Protein AF-0000000065858984 (afdb_homodimer)

Structure (mmCIF, N/CA/C/O backbone):
data_AF-0000000065858984-model_v1
#
loop_
_entity.id
_entity.type
_entity.pdbx_description
1 polymer 'Deoxyribose-phosphate aldolase'
#
loop_
_atom_site.group_PDB
_atom_site.id
_atom_site.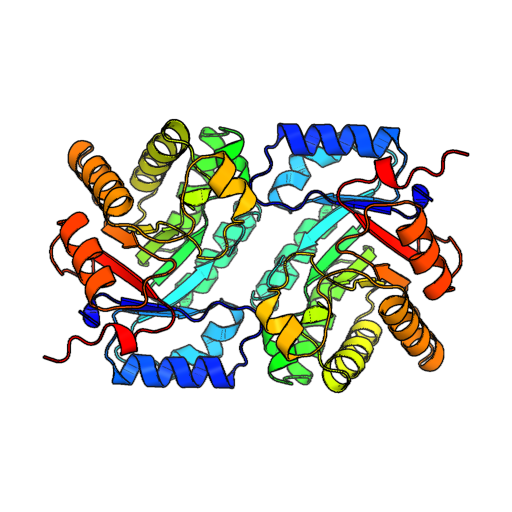type_symbol
_atom_site.label_atom_id
_atom_site.label_alt_id
_atom_site.label_comp_id
_atom_site.label_asym_id
_atom_site.label_entity_id
_atom_site.label_seq_id
_atom_site.pdbx_PDB_ins_code
_atom_site.Cartn_x
_atom_site.Cartn_y
_atom_site.Cartn_z
_atom_site.occupancy
_atom_site.B_iso_or_equiv
_atom_site.auth_seq_id
_atom_site.auth_comp_id
_atom_site.auth_asym_id
_atom_site.auth_atom_id
_atom_site.pdbx_PDB_model_num
ATOM 1 N N . MET A 1 1 ? -12.094 20.016 19.609 1 92.12 1 MET A N 1
ATOM 2 C CA . MET A 1 1 ? -10.883 19.375 19.078 1 92.12 1 MET A CA 1
ATOM 3 C C . MET A 1 1 ? -11.18 18.609 17.797 1 92.12 1 MET A C 1
ATOM 5 O O . MET A 1 1 ? -10.305 18.453 16.938 1 92.12 1 MET A O 1
ATOM 9 N N . LEU A 1 2 ? -12.5 18.328 17.547 1 96.56 2 LEU A N 1
ATOM 10 C CA . LEU A 1 2 ? -12.875 17.5 16.406 1 96.56 2 LEU A CA 1
ATOM 11 C C . LEU A 1 2 ? -12.68 18.266 15.102 1 96.56 2 LEU A C 1
ATOM 13 O O . LEU A 1 2 ? -12.484 17.656 14.047 1 96.56 2 LEU A O 1
ATOM 17 N N . HIS A 1 3 ? -12.688 19.547 15.203 1 97.38 3 HIS A N 1
ATOM 18 C CA . HIS A 1 3 ? -12.484 20.359 14.008 1 97.38 3 HIS A CA 1
ATOM 19 C C . HIS A 1 3 ? -11.047 20.266 13.516 1 97.38 3 HIS A C 1
ATOM 21 O O . HIS A 1 3 ? -10.719 20.734 12.422 1 97.38 3 HIS A O 1
ATOM 27 N N . LEU A 1 4 ? -10.141 19.625 14.273 1 98.44 4 LEU A N 1
ATOM 28 C CA . LEU A 1 4 ? -8.758 19.391 13.883 1 98.44 4 LEU A CA 1
ATOM 29 C C . LEU A 1 4 ? -8.562 17.969 13.406 1 98.44 4 LEU A C 1
ATOM 31 O O . LEU A 1 4 ? -7.465 17.594 12.969 1 98.44 4 LEU A O 1
ATOM 35 N N . VAL A 1 5 ? -9.578 17.172 13.406 1 98.62 5 VAL A N 1
ATOM 36 C CA . VAL A 1 5 ? -9.438 15.727 13.227 1 98.62 5 VAL A CA 1
ATOM 37 C C . VAL A 1 5 ? -9.695 15.359 11.766 1 98.62 5 VAL A C 1
ATOM 39 O O . VAL A 1 5 ? -10.695 15.781 11.18 1 98.62 5 VAL A O 1
ATOM 42 N N . ASP A 1 6 ? -8.781 14.703 11.203 1 98.88 6 ASP A N 1
ATOM 43 C CA . ASP A 1 6 ? -9.031 13.914 10.008 1 98.88 6 ASP A CA 1
ATOM 44 C C . ASP A 1 6 ? -9.461 12.492 10.375 1 98.88 6 ASP A C 1
ATOM 46 O O . ASP A 1 6 ? -8.641 11.688 10.82 1 98.88 6 ASP A O 1
ATOM 50 N N . TYR A 1 7 ? -10.727 12.227 10.234 1 98.88 7 TYR A N 1
ATOM 51 C CA . TYR A 1 7 ? -11.219 10.859 10.43 1 98.88 7 TYR A CA 1
ATOM 52 C C . TYR A 1 7 ? -10.773 9.961 9.281 1 98.88 7 TYR A C 1
ATOM 54 O O . TYR A 1 7 ? -11.18 10.156 8.133 1 98.88 7 TYR A O 1
ATOM 62 N N . ALA A 1 8 ? -9.93 8.984 9.617 1 98.94 8 ALA A N 1
ATOM 63 C CA . ALA A 1 8 ? -9.297 8.195 8.562 1 98.94 8 ALA A CA 1
ATOM 64 C C . ALA A 1 8 ? -9.695 6.727 8.672 1 98.94 8 ALA A C 1
ATOM 66 O O . ALA A 1 8 ? -9.453 6.082 9.695 1 98.94 8 ALA A O 1
ATOM 67 N N . LEU A 1 9 ? -10.312 6.184 7.719 1 98.75 9 LEU A N 1
ATOM 68 C CA . LEU A 1 9 ? -10.555 4.758 7.539 1 98.75 9 LEU A CA 1
ATOM 69 C C . LEU A 1 9 ? -9.805 4.23 6.32 1 98.75 9 LEU A C 1
ATOM 71 O O . LEU A 1 9 ? -10.289 4.332 5.191 1 98.75 9 LEU A O 1
ATOM 75 N N . LEU A 1 10 ? -8.633 3.549 6.59 1 98.81 10 LEU A N 1
ATOM 76 C CA . LEU A 1 10 ? -7.711 3.326 5.48 1 98.81 10 LEU A CA 1
ATOM 77 C C . LEU A 1 10 ? -7.363 1.847 5.352 1 98.81 10 LEU A C 1
ATOM 79 O O . LEU A 1 10 ? -6.559 1.466 4.496 1 98.81 10 LEU A O 1
ATOM 83 N N . LYS A 1 11 ? -7.945 0.967 6.246 1 98.62 11 LYS A N 1
ATOM 84 C CA . LYS A 1 11 ? -7.715 -0.464 6.074 1 98.62 11 LYS A CA 1
ATOM 85 C C . LYS A 1 11 ? -8.266 -0.95 4.734 1 98.62 11 LYS A C 1
ATOM 87 O O . LYS A 1 11 ? -9.359 -0.556 4.328 1 98.62 11 LYS A O 1
ATOM 92 N N . PRO A 1 12 ? -7.492 -1.814 4.043 1 98.19 12 PRO A N 1
ATOM 93 C CA . PRO A 1 12 ? -7.879 -2.195 2.684 1 98.19 12 PRO A CA 1
ATOM 94 C C . PRO A 1 12 ? -9.109 -3.1 2.652 1 98.19 12 PRO A C 1
ATOM 96 O O . PRO A 1 12 ? -9.742 -3.254 1.604 1 98.19 12 PRO A O 1
ATOM 99 N N . TYR A 1 13 ? -9.461 -3.705 3.793 1 98.75 13 TYR A N 1
ATOM 100 C CA . TYR A 1 13 ? -10.516 -4.707 3.793 1 98.75 13 TYR A CA 1
ATOM 101 C C . TYR A 1 13 ? -11.844 -4.102 4.246 1 98.75 13 TYR A C 1
ATOM 103 O O . TYR A 1 13 ? -12.82 -4.824 4.465 1 98.75 13 TYR A O 1
ATOM 111 N N . LEU A 1 14 ? -11.906 -2.809 4.445 1 98.81 14 LEU A N 1
ATOM 112 C CA . LEU A 1 14 ? -13.164 -2.172 4.809 1 98.81 14 LEU A CA 1
ATOM 113 C C . LEU A 1 14 ? -14.172 -2.279 3.668 1 98.81 14 LEU A C 1
ATOM 115 O O . LEU A 1 14 ? -13.812 -2.135 2.498 1 98.81 14 LEU A O 1
ATOM 119 N N . THR A 1 15 ? -15.414 -2.492 4.016 1 98.81 15 THR A N 1
ATOM 120 C CA . THR A 1 15 ? -16.469 -2.541 3.012 1 98.81 15 THR A CA 1
ATOM 121 C C . THR A 1 15 ? -16.938 -1.133 2.643 1 98.81 15 THR A C 1
ATOM 123 O O . THR A 1 15 ? -16.719 -0.185 3.4 1 98.81 15 THR A O 1
ATOM 126 N N . LEU A 1 16 ? -17.578 -1.077 1.468 1 98.69 16 LEU A N 1
ATOM 127 C CA . LEU A 1 16 ? -18.172 0.184 1.037 1 98.69 16 LEU A CA 1
ATOM 128 C C . LEU A 1 16 ? -19.172 0.696 2.07 1 98.69 16 LEU A C 1
ATOM 130 O O . LEU A 1 16 ? -19.234 1.898 2.334 1 98.69 16 LEU A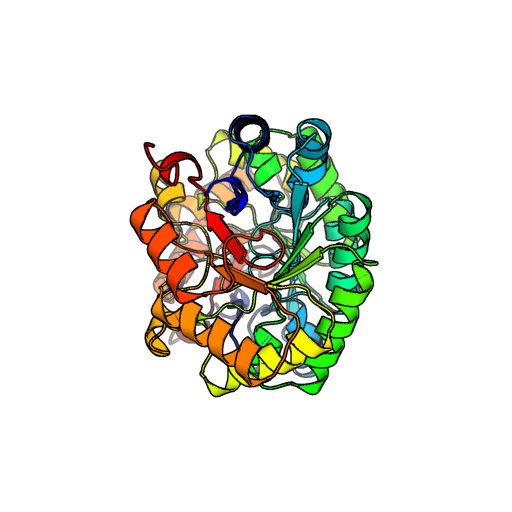 O 1
ATOM 134 N N . GLU A 1 17 ? -19.891 -0.188 2.666 1 98.69 17 GLU A N 1
ATOM 135 C CA . GLU A 1 17 ? -20.859 0.197 3.676 1 98.69 17 GLU A CA 1
ATOM 136 C C . GLU A 1 17 ? -20.188 0.759 4.922 1 98.69 17 GLU A C 1
ATOM 138 O O . GLU A 1 17 ? -20.641 1.754 5.488 1 98.69 17 GLU A O 1
ATOM 143 N N . GLU A 1 18 ? -19.141 0.11 5.426 1 98.81 18 GLU A N 1
ATOM 144 C CA . GLU A 1 18 ? -18.406 0.607 6.578 1 98.81 18 GLU A CA 1
ATOM 145 C C . GLU A 1 18 ? -17.844 2.002 6.316 1 98.81 18 GLU A C 1
ATOM 147 O O . GLU A 1 18 ? -17.922 2.883 7.176 1 98.81 18 GLU A O 1
ATOM 152 N N . VAL A 1 19 ? -17.297 2.184 5.109 1 98.88 19 VAL A N 1
ATOM 153 C CA . VAL A 1 19 ? -16.703 3.471 4.754 1 98.88 19 VAL A CA 1
ATOM 154 C C . VAL A 1 19 ? -17.812 4.52 4.617 1 98.88 19 VAL A C 1
ATOM 156 O O . VAL A 1 19 ? -17.625 5.672 5.016 1 98.88 19 VAL A O 1
ATOM 159 N N . ALA A 1 20 ? -18.953 4.148 4.047 1 98.81 20 ALA A N 1
ATOM 160 C CA . ALA A 1 20 ? -20.078 5.066 3.947 1 98.81 20 ALA A CA 1
ATOM 161 C C . ALA A 1 20 ? -20.578 5.48 5.328 1 98.81 20 ALA A C 1
ATOM 163 O O . ALA A 1 20 ? -20.891 6.652 5.562 1 98.81 20 ALA A O 1
ATOM 164 N N . ARG A 1 21 ? -20.719 4.531 6.207 1 98.69 21 ARG A N 1
ATOM 165 C CA . ARG A 1 21 ? -21.109 4.84 7.582 1 98.69 21 ARG A CA 1
ATOM 166 C C . ARG A 1 21 ? -20.125 5.801 8.227 1 98.69 21 ARG A C 1
ATOM 168 O O . ARG A 1 21 ? -20.516 6.699 8.977 1 98.69 21 ARG A O 1
ATOM 175 N N . GLY A 1 22 ? -18.844 5.602 7.953 1 98.81 22 GLY A N 1
ATOM 176 C CA . GLY A 1 22 ? -17.828 6.523 8.43 1 98.81 22 GLY A CA 1
ATOM 177 C C . GLY A 1 22 ? -18.031 7.941 7.938 1 98.81 22 GLY A C 1
ATOM 178 O O . GLY A 1 22 ? -17.844 8.898 8.688 1 98.81 22 GLY A O 1
ATOM 179 N N . ALA A 1 23 ? -18.406 8.062 6.699 1 98.88 23 ALA A N 1
ATOM 180 C CA . ALA A 1 23 ? -18.656 9.383 6.129 1 98.88 23 ALA A CA 1
ATOM 181 C C . ALA A 1 23 ? -19.797 10.094 6.844 1 98.88 23 ALA A C 1
ATOM 183 O O . ALA A 1 23 ? -19.688 11.281 7.176 1 98.88 23 ALA A O 1
ATOM 184 N N . ARG A 1 24 ? -20.875 9.383 7.055 1 98.69 24 ARG A N 1
ATOM 185 C CA . ARG A 1 24 ? -22.016 9.961 7.762 1 98.69 24 ARG A CA 1
ATOM 186 C C . ARG A 1 24 ? -21.625 10.383 9.172 1 98.69 24 ARG A C 1
ATOM 188 O O . ARG A 1 24 ? -22.016 11.453 9.641 1 98.69 24 ARG A O 1
ATOM 195 N N . ARG A 1 25 ? -20.859 9.562 9.82 1 98.56 25 ARG A N 1
ATOM 196 C CA . ARG A 1 25 ? -20.391 9.875 11.164 1 98.56 25 ARG A CA 1
ATOM 197 C C . ARG A 1 25 ? -19.484 11.102 11.148 1 98.56 25 ARG A C 1
ATOM 199 O O . ARG A 1 25 ? -19.562 11.938 12.055 1 98.56 25 ARG A O 1
ATOM 206 N N . ALA A 1 26 ? -18.594 11.125 10.148 1 98.75 26 ALA A N 1
ATOM 207 C CA . ALA A 1 26 ? -17.734 12.289 9.992 1 98.75 26 ALA A CA 1
ATOM 208 C C . ALA A 1 26 ? -18.547 13.578 9.93 1 98.75 26 ALA A C 1
ATOM 210 O O . ALA A 1 26 ? -18.203 14.562 10.586 1 98.75 26 ALA A O 1
ATOM 211 N N . GLU A 1 27 ? -19.594 13.586 9.156 1 98.62 27 GLU A N 1
ATOM 212 C CA . GLU A 1 27 ? -20.484 14.742 9.016 1 98.62 27 GLU A CA 1
ATOM 213 C C . GLU A 1 27 ? -21.141 15.086 10.352 1 98.62 27 GLU A C 1
ATOM 215 O O . GLU A 1 27 ? -21.234 16.25 10.719 1 98.62 27 GLU A O 1
ATOM 220 N N . GLU A 1 28 ? -21.594 14.055 11 1 98.12 28 GLU A N 1
ATOM 221 C CA . GLU A 1 28 ? -22.25 14.25 12.289 1 98.12 28 GLU A CA 1
ATOM 222 C C . GLU A 1 28 ? -21.297 14.898 13.297 1 98.12 28 GLU A C 1
ATOM 224 O O . GLU A 1 28 ? -21.703 15.773 14.055 1 98.12 28 GLU A O 1
ATOM 229 N N . LEU A 1 29 ? -20.062 14.484 13.328 1 97.94 29 LEU A N 1
ATOM 230 C CA . LEU A 1 29 ? -19.094 14.914 14.312 1 97.94 29 LEU A CA 1
ATOM 231 C C . LEU A 1 29 ? -18.484 16.266 13.93 1 97.94 29 LEU A C 1
ATOM 233 O O . LEU A 1 29 ? -17.938 16.969 14.781 1 97.94 29 LEU A O 1
ATOM 237 N N . GLY A 1 30 ? -18.531 16.531 12.648 1 97.88 30 GLY A N 1
ATOM 238 C CA . GLY A 1 30 ? -17.953 17.781 12.18 1 97.88 30 GLY A CA 1
ATOM 239 C C . GLY A 1 30 ? -16.422 17.766 12.203 1 97.88 30 GLY A C 1
ATOM 240 O O . GLY A 1 30 ? -15.805 18.703 12.703 1 97.88 30 GLY A O 1
ATOM 241 N N . VAL A 1 31 ? -15.852 16.703 11.75 1 98.69 31 VAL A N 1
ATOM 242 C CA . VAL A 1 31 ? -14.398 16.594 11.68 1 98.69 31 VAL A CA 1
ATOM 243 C C . VAL A 1 31 ? -13.875 17.484 10.547 1 98.69 31 VAL A C 1
ATOM 245 O O . VAL A 1 31 ? -14.648 18.016 9.758 1 98.69 31 VAL A O 1
ATOM 248 N N . ALA A 1 32 ? -12.539 17.688 10.547 1 98.69 32 ALA A N 1
ATOM 249 C CA . ALA A 1 32 ? -11.93 18.562 9.539 1 98.69 32 ALA A CA 1
ATOM 250 C C . ALA A 1 32 ? -12.008 17.922 8.148 1 98.69 32 ALA A C 1
ATOM 252 O O . ALA A 1 32 ? -12.312 18.594 7.168 1 98.69 32 ALA A O 1
ATOM 253 N N . ALA A 1 33 ? -11.688 16.641 8.102 1 98.94 33 ALA A N 1
ATOM 254 C CA . ALA A 1 33 ? -11.727 15.906 6.84 1 98.94 33 ALA A CA 1
ATOM 255 C C . ALA A 1 33 ? -11.992 14.422 7.082 1 98.94 33 ALA A C 1
ATOM 257 O O . ALA A 1 33 ? -11.766 13.914 8.18 1 98.94 33 ALA A O 1
ATOM 258 N N . TYR A 1 34 ? -12.594 13.82 6.133 1 98.94 34 TYR A N 1
ATOM 259 C CA . TYR A 1 34 ? -12.758 12.375 6.066 1 98.94 34 TYR A CA 1
ATOM 260 C C . TYR A 1 34 ? -11.836 11.758 5.023 1 98.94 34 TYR A C 1
ATOM 262 O O . TYR A 1 34 ? -11.883 12.125 3.846 1 98.94 34 TYR A O 1
ATOM 270 N N . CYS A 1 35 ? -10.93 10.844 5.5 1 98.94 35 CYS A N 1
ATOM 271 C CA . CYS A 1 35 ? -9.82 10.375 4.676 1 98.94 35 CYS A CA 1
ATOM 272 C C . CYS A 1 35 ? -10 8.906 4.309 1 98.94 35 CYS A C 1
ATOM 274 O O . CYS A 1 35 ? -10.148 8.055 5.191 1 98.94 35 CYS A O 1
ATOM 276 N N . VAL A 1 36 ? -9.945 8.602 3.02 1 98.94 36 VAL A N 1
ATOM 277 C CA . VAL A 1 36 ? -10.172 7.238 2.553 1 98.94 36 VAL A CA 1
ATOM 278 C C . VAL A 1 36 ? -9.188 6.906 1.434 1 98.94 36 VAL A C 1
ATOM 280 O O . VAL A 1 36 ? -8.508 7.793 0.91 1 98.94 36 VAL A O 1
ATOM 283 N N . ASN A 1 37 ? -9.07 5.582 1.106 1 98.94 37 ASN A N 1
ATOM 284 C CA . ASN A 1 37 ? -8.406 5.152 -0.12 1 98.94 37 ASN A CA 1
ATOM 285 C C . ASN A 1 37 ? -9.164 5.609 -1.359 1 98.94 37 ASN A C 1
ATOM 287 O O . ASN A 1 37 ? -10.383 5.789 -1.312 1 98.94 37 ASN A O 1
ATOM 291 N N . PRO A 1 38 ? -8.422 5.754 -2.494 1 98.81 38 PRO A N 1
ATOM 292 C CA . PRO A 1 38 ? -9.055 6.297 -3.697 1 98.81 38 PRO A CA 1
ATOM 293 C C . PRO A 1 38 ? -10.234 5.453 -4.176 1 98.81 38 PRO A C 1
ATOM 295 O O . PRO A 1 38 ? -11.211 5.992 -4.707 1 98.81 38 PRO A O 1
ATOM 298 N N . LEU A 1 39 ? -10.219 4.188 -4.008 1 98.31 39 LEU A N 1
ATOM 299 C CA . LEU A 1 39 ? -11.281 3.275 -4.418 1 98.31 39 LEU A CA 1
ATOM 300 C C . LEU A 1 39 ? -12.633 3.725 -3.857 1 98.31 39 LEU A C 1
ATOM 302 O O . LEU A 1 39 ? -13.664 3.57 -4.516 1 98.31 39 LEU A O 1
ATOM 306 N N . TYR A 1 40 ? -12.633 4.297 -2.68 1 98.62 40 TYR A N 1
ATOM 307 C CA . TYR A 1 40 ? -13.859 4.551 -1.936 1 98.62 40 TYR A CA 1
ATOM 308 C C . TYR A 1 40 ? -14.398 5.945 -2.234 1 98.62 40 TYR A C 1
ATOM 310 O O . TYR A 1 40 ? -15.555 6.25 -1.931 1 98.62 40 TYR A O 1
ATOM 318 N N . ALA A 1 41 ? -13.602 6.781 -2.846 1 98.5 41 ALA A N 1
ATOM 319 C CA . ALA A 1 41 ? -13.898 8.203 -2.99 1 98.5 41 ALA A CA 1
ATOM 320 C C . ALA A 1 41 ? -15.234 8.422 -3.686 1 98.5 41 ALA A C 1
ATOM 322 O O . ALA A 1 41 ? -16.062 9.195 -3.215 1 98.5 41 ALA A O 1
ATOM 323 N N . PRO A 1 42 ? -15.539 7.676 -4.805 1 96.38 42 PRO A N 1
ATOM 324 C CA . PRO A 1 42 ? -16.812 7.902 -5.48 1 96.38 42 PRO A CA 1
ATOM 325 C C . PRO A 1 42 ? -18.016 7.547 -4.605 1 96.38 42 PRO A C 1
ATOM 327 O O . PRO A 1 42 ? -19.109 8.07 -4.812 1 96.38 42 PRO A O 1
ATOM 330 N N . TYR A 1 43 ? -17.828 6.719 -3.607 1 96.06 43 TYR A N 1
ATOM 331 C CA . TYR A 1 43 ? -18.922 6.223 -2.795 1 96.06 43 TYR A CA 1
ATOM 332 C C . TYR A 1 43 ? -19.188 7.141 -1.608 1 96.06 43 TYR A C 1
ATOM 334 O O . TYR A 1 43 ? -20.25 7.078 -0.989 1 96.06 43 TYR A O 1
ATOM 342 N N . VAL A 1 44 ? -18.203 7.961 -1.289 1 98 44 VAL A N 1
ATOM 343 C CA . VAL A 1 44 ? -18.391 8.742 -0.072 1 98 44 VAL A CA 1
ATOM 344 C C . VAL A 1 44 ? -18.516 10.227 -0.425 1 98 44 VAL A C 1
ATOM 346 O O . VAL A 1 44 ? -18.953 11.031 0.403 1 98 44 VAL A O 1
ATOM 349 N N . ARG A 1 45 ? -18.156 10.609 -1.636 1 97.38 45 ARG A N 1
ATOM 350 C CA . ARG A 1 45 ? -18.125 12.016 -2.025 1 97.38 45 ARG A CA 1
ATOM 351 C C . ARG A 1 45 ? -19.484 12.672 -1.811 1 97.38 45 ARG A C 1
ATOM 353 O O . ARG A 1 45 ? -19.562 13.766 -1.24 1 97.38 45 ARG A O 1
ATOM 360 N N . GLU A 1 46 ? -20.547 12.039 -2.168 1 96.5 46 GLU A N 1
ATOM 361 C CA . GLU A 1 46 ? -21.875 12.641 -2.107 1 96.5 46 GLU A CA 1
ATOM 362 C C . GLU A 1 46 ? -22.422 12.641 -0.678 1 96.5 46 GLU A C 1
ATOM 364 O O . GLU A 1 46 ? -23.406 13.312 -0.385 1 96.5 46 GLU A O 1
ATOM 369 N N . LEU A 1 47 ? -21.812 11.875 0.18 1 98.44 47 LEU A N 1
ATOM 370 C CA . LEU A 1 47 ? -22.25 11.789 1.565 1 98.44 47 LEU A CA 1
ATOM 371 C C . LEU A 1 47 ? -21.656 12.914 2.402 1 98.44 47 LEU A C 1
ATOM 373 O O . LEU A 1 47 ? -22.047 13.117 3.553 1 98.44 47 LEU A O 1
ATOM 377 N N . LEU A 1 48 ? -20.688 13.57 1.792 1 98.62 48 LEU A N 1
ATOM 378 C CA . LEU A 1 48 ? -19.984 14.656 2.486 1 98.62 48 LEU A CA 1
ATOM 379 C C . LEU A 1 48 ? -20.453 16.016 1.965 1 98.62 48 LEU A C 1
ATOM 381 O O . LEU A 1 48 ? -20.5 16.234 0.752 1 98.62 48 LEU A O 1
ATOM 385 N N . SER A 1 49 ? -20.844 16.875 2.812 1 97.5 49 SER A N 1
ATOM 386 C CA . SER A 1 49 ? -21.281 18.219 2.457 1 97.5 49 SER A CA 1
ATOM 387 C C . SER A 1 49 ? -20.422 19.281 3.129 1 97.5 49 SER A C 1
ATOM 389 O O . SER A 1 49 ? -19.938 20.203 2.469 1 97.5 49 SER A O 1
ATOM 391 N N . ARG A 1 50 ? -20.203 19.203 4.438 1 97.44 50 ARG A N 1
ATOM 392 C CA . ARG A 1 50 ? -19.422 20.172 5.215 1 97.44 50 ARG A CA 1
ATOM 393 C C . ARG A 1 50 ? -18.016 19.656 5.449 1 97.44 50 ARG A C 1
ATOM 395 O O . ARG A 1 50 ? -17.047 20.422 5.375 1 97.44 50 ARG A O 1
ATOM 402 N N . VAL A 1 51 ? -17.938 18.391 5.707 1 98.69 51 VAL A N 1
ATOM 403 C CA . VAL A 1 51 ? -16.656 17.75 5.949 1 98.69 51 VAL A CA 1
ATOM 404 C C . VAL A 1 51 ? -15.898 17.578 4.633 1 98.69 51 VAL A C 1
ATOM 406 O O . VAL A 1 51 ? -16.484 17.141 3.633 1 98.69 51 VAL A O 1
ATOM 409 N N . LYS A 1 52 ? -14.633 17.953 4.57 1 98.81 52 LYS A N 1
ATOM 410 C CA . LYS A 1 52 ? -13.797 17.812 3.381 1 98.81 52 LYS A CA 1
ATOM 411 C C . LYS A 1 52 ? -13.477 16.344 3.107 1 98.81 52 LYS A C 1
ATOM 413 O O . LYS A 1 52 ? -13.266 15.57 4.039 1 98.81 52 LYS A O 1
ATOM 418 N N . LEU A 1 53 ? -13.438 16 1.82 1 98.94 53 LEU A N 1
ATOM 419 C CA . LEU A 1 53 ? -12.945 14.695 1.416 1 98.94 53 LEU A CA 1
ATOM 420 C C . LEU A 1 53 ? -11.43 14.711 1.251 1 98.94 53 LEU A C 1
ATOM 422 O O . LEU A 1 53 ? -10.891 15.539 0.516 1 98.94 53 LEU A O 1
ATOM 426 N N . CYS A 1 54 ? -10.773 13.875 1.987 1 98.94 54 CYS A N 1
ATOM 427 C CA . CYS A 1 54 ? -9.344 13.617 1.843 1 98.94 54 CYS A CA 1
ATOM 428 C C . CYS A 1 54 ? -9.102 12.227 1.272 1 98.94 54 CYS A C 1
ATOM 430 O O . CYS A 1 54 ? -9.719 11.25 1.702 1 98.94 54 CYS A O 1
ATOM 432 N N . VAL A 1 55 ? -8.258 12.133 0.274 1 98.94 55 VAL A N 1
ATOM 433 C CA . VAL A 1 55 ? -7.922 10.852 -0.344 1 98.94 55 VAL A CA 1
ATOM 434 C C . VAL A 1 55 ? -6.414 10.633 -0.286 1 98.94 55 VAL A C 1
ATOM 436 O O . VAL A 1 55 ? -5.633 11.547 -0.539 1 98.94 55 VAL A O 1
ATOM 439 N N . VAL A 1 56 ? -6.047 9.383 0.056 1 99 56 VAL A N 1
ATOM 440 C CA . VAL A 1 56 ? -4.621 9.07 0.094 1 99 56 VAL A CA 1
ATOM 441 C C . VAL A 1 56 ? -4.137 8.688 -1.304 1 99 56 VAL A C 1
ATOM 443 O O . VAL A 1 56 ? -4.91 8.172 -2.115 1 99 56 VAL A O 1
ATOM 446 N N . ALA A 1 57 ? -2.859 8.93 -1.571 1 98.88 57 ALA A N 1
ATOM 447 C CA . ALA A 1 57 ? -2.242 8.57 -2.846 1 98.88 57 ALA A CA 1
ATOM 448 C C . ALA A 1 57 ? -0.958 7.777 -2.629 1 98.88 57 ALA A C 1
ATOM 450 O O . ALA A 1 57 ? -0.128 8.141 -1.793 1 98.88 57 ALA A O 1
ATOM 451 N N . ASP A 1 58 ? -0.813 6.648 -3.479 1 98.81 58 ASP A N 1
ATOM 452 C CA . ASP A 1 58 ? 0.341 5.758 -3.416 1 98.81 58 ASP A CA 1
ATOM 453 C C . ASP A 1 58 ? 0.603 5.301 -1.982 1 98.81 58 ASP A C 1
ATOM 455 O O . ASP A 1 58 ? 1.731 5.387 -1.494 1 98.81 58 ASP A O 1
ATOM 459 N N . PHE A 1 59 ? -0.496 4.93 -1.263 1 98.94 59 PHE A N 1
ATOM 460 C CA . PHE A 1 59 ? -0.578 4.574 0.149 1 98.94 59 PHE A CA 1
ATOM 461 C C . PHE A 1 59 ? -0.632 3.062 0.327 1 98.94 59 PHE A C 1
ATOM 463 O O . PHE A 1 59 ? -1.351 2.371 -0.399 1 98.94 59 PHE A O 1
ATOM 470 N N . PRO A 1 60 ? 0.166 2.383 1.188 1 98.81 60 PRO A N 1
ATOM 471 C CA . PRO A 1 60 ? 0.974 3.092 2.186 1 98.81 60 PRO A CA 1
ATOM 472 C C . PRO A 1 60 ? 2.457 3.131 1.823 1 98.81 60 PRO A C 1
ATOM 474 O O . PRO A 1 60 ? 3.275 3.615 2.609 1 98.81 60 PRO A O 1
ATOM 477 N N . PHE A 1 61 ? 2.816 2.662 0.596 1 98.81 61 PHE A N 1
ATOM 478 C CA . PHE A 1 61 ? 4.23 2.357 0.41 1 98.81 61 PHE A CA 1
ATOM 479 C C . PHE A 1 61 ? 4.949 3.516 -0.269 1 98.81 61 PHE A C 1
ATOM 481 O O . PHE A 1 61 ? 6.164 3.66 -0.137 1 98.81 61 PHE A O 1
ATOM 488 N N . GLY A 1 62 ? 4.195 4.398 -1.047 1 98.81 62 GLY A N 1
ATOM 489 C CA . GLY A 1 62 ? 4.875 5.422 -1.831 1 98.81 62 GLY A CA 1
ATOM 490 C C . GLY A 1 62 ? 5.871 4.848 -2.822 1 98.81 62 GLY A C 1
ATOM 491 O O . GLY A 1 62 ? 6.977 5.375 -2.975 1 98.81 62 GLY A O 1
ATOM 492 N N . ALA A 1 63 ? 5.492 3.775 -3.48 1 98.75 63 ALA A N 1
ATOM 493 C CA . ALA A 1 63 ? 6.48 3 -4.223 1 98.75 63 ALA A CA 1
ATOM 494 C C . ALA A 1 63 ? 6.141 2.953 -5.707 1 98.75 63 ALA A C 1
ATOM 496 O O . ALA A 1 63 ? 6.586 2.055 -6.426 1 98.75 63 ALA A O 1
ATOM 497 N N . MET A 1 64 ? 5.305 3.877 -6.262 1 98.62 64 MET A N 1
ATOM 498 C CA . MET A 1 64 ? 5.02 3.998 -7.688 1 98.62 64 MET A CA 1
ATOM 499 C C . MET A 1 64 ? 6.016 4.938 -8.359 1 98.62 64 MET A C 1
ATOM 501 O O . MET A 1 64 ? 6.637 5.77 -7.699 1 98.62 64 MET A O 1
ATOM 505 N N . PRO A 1 65 ? 6.184 4.781 -9.648 1 98.25 65 PRO A N 1
ATOM 506 C CA . PRO A 1 65 ? 6.98 5.77 -10.375 1 98.25 65 PRO A CA 1
ATOM 507 C C . PRO A 1 65 ? 6.367 7.168 -10.336 1 98.25 65 PRO A C 1
ATOM 509 O O . PRO A 1 65 ? 5.141 7.305 -10.297 1 98.25 65 PRO A O 1
ATOM 512 N N . THR A 1 66 ? 7.211 8.18 -10.438 1 98.69 66 THR A N 1
ATOM 513 C CA . THR A 1 66 ? 6.812 9.57 -10.281 1 98.69 66 THR A CA 1
ATOM 514 C C . THR A 1 66 ? 5.672 9.914 -11.234 1 98.69 66 THR A C 1
ATOM 516 O O . THR A 1 66 ? 4.684 10.539 -10.836 1 98.69 66 THR A O 1
ATOM 519 N N . ALA A 1 67 ? 5.746 9.484 -12.453 1 98.44 67 ALA A N 1
ATOM 520 C CA . ALA A 1 67 ? 4.73 9.836 -13.445 1 98.44 67 ALA A CA 1
ATOM 521 C C . ALA A 1 67 ? 3.377 9.242 -13.07 1 98.44 67 ALA A C 1
ATOM 523 O O . ALA A 1 67 ? 2.344 9.898 -13.219 1 98.44 67 ALA A O 1
ATOM 524 N N . ALA A 1 68 ? 3.363 8.008 -12.625 1 98.44 68 ALA A N 1
ATOM 525 C CA . ALA A 1 68 ? 2.125 7.34 -12.227 1 98.44 68 ALA A CA 1
ATOM 526 C C . ALA A 1 68 ? 1.516 8 -10.992 1 98.44 68 ALA A C 1
ATOM 528 O O . ALA A 1 68 ? 0.296 8.164 -10.914 1 98.44 68 ALA A O 1
ATOM 529 N N . ARG A 1 69 ? 2.361 8.375 -10.023 1 98.5 69 ARG A N 1
ATOM 530 C CA . ARG A 1 69 ? 1.884 9.047 -8.82 1 98.5 69 ARG A CA 1
ATOM 531 C C . ARG A 1 69 ? 1.269 10.406 -9.156 1 98.5 69 ARG A C 1
ATOM 533 O O . ARG A 1 69 ? 0.202 10.75 -8.648 1 98.5 69 ARG A O 1
ATOM 540 N N . ALA A 1 70 ? 1.987 11.141 -10 1 98.88 70 ALA A N 1
ATOM 541 C CA . ALA A 1 70 ? 1.479 12.453 -10.391 1 98.88 70 ALA A CA 1
ATOM 542 C C . ALA A 1 70 ? 0.141 12.328 -11.117 1 98.88 70 ALA A C 1
ATOM 544 O O . ALA A 1 70 ? -0.779 13.109 -10.867 1 98.88 70 ALA A O 1
ATOM 545 N N . ALA A 1 71 ? 0.011 11.359 -11.969 1 98.75 71 ALA A N 1
ATOM 546 C CA . ALA A 1 71 ? -1.24 11.141 -12.688 1 98.75 71 ALA A CA 1
ATOM 547 C C . ALA A 1 71 ? -2.371 10.781 -11.727 1 98.75 71 ALA A C 1
ATOM 549 O O . ALA A 1 71 ? -3.494 11.273 -11.875 1 98.75 71 ALA A O 1
ATOM 550 N N . LEU A 1 72 ? -2.117 9.938 -10.812 1 98.81 72 LEU A N 1
ATOM 551 C CA . LEU A 1 72 ? -3.113 9.562 -9.812 1 98.81 72 LEU A CA 1
ATOM 552 C C . LEU A 1 72 ? -3.553 10.781 -9 1 98.81 72 LEU A C 1
ATOM 554 O O . LEU A 1 72 ? -4.75 10.992 -8.797 1 98.81 72 LEU A O 1
ATOM 558 N N . VAL A 1 73 ? -2.57 11.578 -8.562 1 98.88 73 VAL A N 1
ATOM 559 C CA . VAL A 1 73 ? -2.85 12.758 -7.758 1 98.88 73 VAL A CA 1
ATOM 560 C C . VAL A 1 73 ? -3.695 13.75 -8.562 1 98.88 73 VAL A C 1
ATOM 562 O O . VAL A 1 73 ? -4.645 14.328 -8.031 1 98.88 73 VAL A O 1
ATOM 565 N N . ALA A 1 74 ? -3.373 13.953 -9.812 1 98.88 74 ALA A N 1
ATOM 566 C CA . ALA A 1 74 ? -4.156 14.844 -10.664 1 98.88 74 ALA A CA 1
ATOM 567 C C . ALA A 1 74 ? -5.609 14.391 -10.75 1 98.88 74 ALA A C 1
ATOM 569 O O . ALA A 1 74 ? -6.527 15.211 -10.695 1 98.88 74 ALA A O 1
ATOM 570 N N . ARG A 1 75 ? -5.801 13.094 -10.906 1 98.62 75 ARG A N 1
ATOM 571 C CA . ARG A 1 75 ? -7.152 12.547 -10.969 1 98.62 75 ARG A CA 1
ATOM 572 C C . ARG A 1 75 ? -7.895 12.75 -9.656 1 98.62 75 ARG A C 1
ATOM 574 O O . ARG A 1 75 ? -9.062 13.141 -9.648 1 98.62 75 ARG A O 1
ATOM 581 N N . ILE A 1 76 ? -7.246 12.461 -8.531 1 98.75 76 ILE A N 1
ATOM 582 C CA . ILE A 1 76 ? -7.848 12.625 -7.215 1 98.75 76 ILE A CA 1
ATOM 583 C C . ILE A 1 76 ? -8.242 14.086 -7.008 1 98.75 76 ILE A C 1
ATOM 585 O O . ILE A 1 76 ? -9.305 14.383 -6.453 1 98.75 76 ILE A O 1
ATOM 589 N N . ALA A 1 77 ? -7.41 15.008 -7.523 1 98.69 77 ALA A N 1
ATOM 590 C CA . ALA A 1 77 ? -7.605 16.438 -7.324 1 98.69 77 ALA A CA 1
ATOM 591 C C . ALA A 1 77 ? -8.891 16.922 -8.008 1 98.69 77 ALA A C 1
ATOM 593 O O . ALA A 1 77 ? -9.375 18.016 -7.73 1 98.69 77 ALA A O 1
ATOM 594 N N . GLU A 1 78 ? -9.422 16.141 -8.844 1 98.12 78 GLU A N 1
ATOM 595 C CA . GLU A 1 78 ? -10.648 16.516 -9.539 1 98.12 78 GLU A CA 1
ATOM 596 C C . GLU A 1 78 ? -11.852 16.438 -8.609 1 98.12 78 GLU A C 1
ATOM 598 O O . GLU A 1 78 ? -12.891 17.047 -8.867 1 98.12 78 GLU A O 1
ATOM 603 N N . TYR A 1 79 ? -11.727 15.672 -7.48 1 97.38 79 TYR A N 1
ATOM 604 C CA . TYR A 1 79 ? -12.953 15.461 -6.715 1 97.38 79 TYR A CA 1
ATOM 605 C C . TYR A 1 79 ? -12.688 15.586 -5.219 1 97.38 79 TYR A C 1
ATOM 607 O O . TYR A 1 79 ? -13.625 15.68 -4.422 1 97.38 79 TYR A O 1
ATOM 615 N N . ALA A 1 80 ? -11.484 15.539 -4.758 1 98.56 80 ALA A N 1
ATOM 616 C CA . ALA A 1 80 ? -11.148 15.625 -3.338 1 98.56 80 ALA A CA 1
ATOM 617 C C . ALA A 1 80 ? -10.602 17 -2.99 1 98.56 80 ALA A C 1
ATOM 619 O O . ALA A 1 80 ? -9.867 17.609 -3.777 1 98.56 80 ALA A O 1
ATOM 620 N N . GLU A 1 81 ? -10.883 17.484 -1.83 1 98.62 81 GLU A N 1
ATOM 621 C CA . GLU A 1 81 ? -10.375 18.781 -1.37 1 98.62 81 GLU A CA 1
ATOM 622 C C . GLU A 1 81 ? -8.953 18.641 -0.831 1 98.62 81 GLU A C 1
ATOM 624 O O . GLU A 1 81 ? -8.164 19.594 -0.889 1 98.62 81 GLU A O 1
ATOM 629 N N . GLU A 1 82 ? -8.641 17.5 -0.284 1 98.94 82 GLU A N 1
ATOM 630 C CA . GLU A 1 82 ? -7.328 17.266 0.305 1 98.94 82 GLU A CA 1
ATOM 631 C C . GLU A 1 82 ? -6.762 15.914 -0.14 1 98.94 82 GLU A C 1
ATOM 633 O O . GLU A 1 82 ? -7.512 14.961 -0.365 1 98.94 82 GLU A O 1
ATOM 638 N N . ILE A 1 83 ? -5.453 15.891 -0.28 1 99 83 ILE A N 1
ATOM 639 C CA . ILE A 1 83 ? -4.746 14.68 -0.684 1 99 83 ILE A CA 1
ATOM 640 C C . ILE A 1 83 ? -3.594 14.406 0.282 1 99 83 ILE A C 1
ATOM 642 O O . ILE A 1 83 ? -2.771 15.289 0.542 1 99 83 ILE A O 1
ATOM 646 N N . ASP A 1 84 ? -3.592 13.266 0.915 1 99 84 ASP A N 1
ATOM 647 C CA . ASP A 1 84 ? -2.434 12.766 1.649 1 99 84 ASP A CA 1
ATOM 648 C C . ASP A 1 84 ? -1.576 11.859 0.771 1 99 84 ASP A C 1
ATOM 650 O O . ASP A 1 84 ? -2 10.758 0.404 1 99 84 ASP A O 1
ATOM 654 N N . VAL A 1 85 ? -0.365 12.258 0.469 1 99 85 VAL A N 1
ATOM 655 C CA . VAL A 1 85 ? 0.461 11.469 -0.435 1 99 85 VAL A CA 1
ATOM 656 C C . VAL A 1 85 ? 1.714 10.992 0.296 1 99 85 VAL A C 1
ATOM 658 O O . VAL A 1 85 ? 2.338 11.75 1.037 1 99 85 VAL A O 1
ATOM 661 N N . VAL A 1 86 ? 2.096 9.711 0.134 1 99 86 VAL A N 1
ATOM 662 C CA . VAL A 1 86 ? 3.277 9.156 0.785 1 99 86 VAL A CA 1
ATOM 663 C C . VAL A 1 86 ? 4.535 9.602 0.043 1 99 86 VAL A C 1
ATOM 665 O O . VAL A 1 86 ? 4.578 9.578 -1.189 1 99 86 VAL A O 1
ATOM 668 N N . ALA A 1 87 ? 5.523 10.102 0.756 1 98.94 87 ALA A N 1
ATOM 669 C CA . ALA A 1 87 ? 6.812 10.375 0.12 1 98.94 87 ALA A CA 1
ATOM 670 C C . ALA A 1 87 ? 7.367 9.125 -0.555 1 98.94 87 ALA A C 1
ATOM 672 O O . ALA A 1 87 ? 6.973 8.008 -0.221 1 98.94 87 ALA A O 1
ATOM 673 N N . PRO A 1 88 ? 8.172 9.297 -1.574 1 98.94 88 PRO A N 1
ATOM 674 C CA . PRO A 1 88 ? 8.805 8.117 -2.17 1 98.94 88 PRO A CA 1
ATOM 675 C C . PRO A 1 88 ? 9.867 7.5 -1.263 1 98.94 88 PRO A C 1
ATOM 677 O O . PRO A 1 88 ? 11.062 7.73 -1.455 1 98.94 88 PRO A O 1
ATOM 680 N N . ILE A 1 89 ? 9.492 6.641 -0.387 1 98.88 89 ILE A N 1
ATOM 681 C CA . ILE A 1 89 ? 10.266 6.18 0.76 1 98.88 89 ILE A CA 1
ATOM 682 C C . ILE A 1 89 ? 11.547 5.504 0.28 1 98.88 89 ILE A C 1
ATOM 684 O O . ILE A 1 89 ? 12.625 5.73 0.835 1 98.88 89 ILE A O 1
ATOM 688 N N . GLY A 1 90 ? 11.422 4.699 -0.758 1 98.81 90 GLY A N 1
ATOM 689 C CA . GLY A 1 90 ? 12.602 4.027 -1.282 1 98.81 90 GLY A CA 1
ATOM 690 C C . GLY A 1 90 ? 13.68 4.992 -1.747 1 98.81 90 GLY A C 1
ATOM 691 O O . GLY A 1 90 ? 14.867 4.746 -1.542 1 98.81 90 GLY A O 1
ATOM 692 N N . LEU A 1 91 ? 13.281 6.078 -2.414 1 98.94 91 LEU A N 1
ATOM 693 C CA . LEU A 1 91 ? 14.234 7.094 -2.855 1 98.94 91 LEU A CA 1
ATOM 694 C C . LEU A 1 91 ? 14.836 7.828 -1.662 1 98.94 91 LEU A C 1
ATOM 696 O O . LEU A 1 91 ? 16.031 8.125 -1.651 1 98.94 91 LEU A O 1
ATOM 700 N N . VAL A 1 92 ? 14.008 8.117 -0.628 1 98.94 92 VAL A N 1
ATOM 701 C CA . VAL A 1 92 ? 14.484 8.781 0.585 1 98.94 92 VAL A CA 1
ATOM 702 C C . VAL A 1 92 ? 15.539 7.914 1.26 1 98.94 92 VAL A C 1
ATOM 704 O O . VAL A 1 92 ? 16.641 8.391 1.564 1 98.94 92 VAL A O 1
ATOM 707 N N . LYS A 1 93 ? 15.25 6.625 1.434 1 98.94 93 LYS A N 1
ATOM 708 C CA . LYS A 1 93 ? 16.156 5.699 2.111 1 98.94 93 LYS A CA 1
ATOM 709 C C . LYS A 1 93 ? 17.438 5.48 1.3 1 98.94 93 LYS A C 1
ATOM 711 O O . LYS A 1 93 ? 18.453 5.082 1.848 1 98.94 93 LYS A O 1
ATOM 716 N N . SER A 1 94 ? 17.375 5.805 -0.023 1 98.88 94 SER A N 1
ATOM 717 C CA . SER A 1 94 ? 18.516 5.668 -0.912 1 98.88 94 SER A CA 1
ATOM 718 C C . SER A 1 94 ? 19.297 6.977 -1.01 1 98.88 94 SER A C 1
ATOM 720 O O . SER A 1 94 ? 20.297 7.059 -1.726 1 98.88 94 SER A O 1
ATOM 722 N N . HIS A 1 95 ? 18.766 7.992 -0.383 1 98.88 95 HIS A N 1
ATOM 723 C CA . HIS A 1 95 ? 19.328 9.336 -0.409 1 98.88 95 HIS A CA 1
ATOM 724 C C . HIS A 1 95 ? 19.438 9.859 -1.836 1 98.88 95 HIS A C 1
ATOM 726 O O . HIS A 1 95 ? 20.422 10.523 -2.184 1 98.88 95 HIS A O 1
ATOM 732 N N . MET A 1 96 ? 18.547 9.438 -2.654 1 98.75 96 MET A N 1
ATOM 733 C CA . MET A 1 96 ? 18.438 9.992 -4 1 98.75 96 MET A CA 1
ATOM 734 C C . MET A 1 96 ? 17.688 11.328 -3.975 1 98.75 96 MET A C 1
ATOM 736 O O . MET A 1 96 ? 16.625 11.461 -4.586 1 98.75 96 MET A O 1
ATOM 740 N N . TRP A 1 97 ? 18.297 12.312 -3.432 1 98.88 97 TRP A N 1
ATOM 741 C CA . TRP A 1 97 ? 17.609 13.547 -3.037 1 98.88 97 TRP A CA 1
ATOM 742 C C . TRP A 1 97 ? 17.156 14.336 -4.262 1 98.88 97 TRP A C 1
ATOM 744 O O . TRP A 1 97 ? 16.109 14.992 -4.23 1 98.88 97 TRP A O 1
ATOM 754 N N . GLY A 1 98 ? 17.922 14.312 -5.324 1 98.88 98 GLY A N 1
ATOM 755 C CA . GLY A 1 98 ? 17.469 14.93 -6.555 1 98.88 98 GLY A CA 1
ATOM 756 C C . GLY A 1 98 ? 16.172 14.336 -7.078 1 98.88 98 GLY A C 1
ATOM 757 O O . GLY A 1 98 ? 15.273 15.07 -7.496 1 98.88 98 GLY A O 1
ATOM 758 N N . GLU A 1 99 ? 16.062 13.023 -7.043 1 98.88 99 GLU A N 1
ATOM 759 C CA . GLU A 1 99 ? 14.867 12.328 -7.492 1 98.88 99 GLU A CA 1
ATOM 760 C C . GLU A 1 99 ? 13.695 12.57 -6.539 1 98.88 99 GLU A C 1
ATOM 762 O O . GLU A 1 99 ? 12.555 12.703 -6.973 1 98.88 99 GLU A O 1
ATOM 767 N N . VAL A 1 100 ? 14.008 12.586 -5.227 1 98.94 100 VAL A N 1
ATOM 768 C CA . VAL A 1 100 ? 12.969 12.891 -4.242 1 98.94 100 VAL A CA 1
ATOM 769 C C . VAL A 1 100 ? 12.383 14.273 -4.531 1 98.94 100 VAL A C 1
ATOM 771 O O . VAL A 1 100 ? 11.156 14.438 -4.555 1 98.94 100 VAL A O 1
ATOM 774 N N . ARG A 1 101 ? 13.281 15.227 -4.758 1 98.94 101 ARG A N 1
ATOM 775 C CA . ARG A 1 101 ? 12.859 16.594 -5.055 1 98.94 101 ARG A CA 1
ATOM 776 C C . ARG A 1 101 ? 12 16.641 -6.312 1 98.94 101 ARG A C 1
ATOM 778 O O . ARG A 1 101 ? 10.914 17.219 -6.312 1 98.94 101 ARG A O 1
ATOM 785 N N . ARG A 1 102 ? 12.461 16.047 -7.344 1 98.88 102 ARG A N 1
ATOM 786 C CA . ARG A 1 102 ? 11.703 16 -8.594 1 98.88 102 ARG A CA 1
ATOM 787 C C . ARG A 1 102 ? 10.344 15.352 -8.391 1 98.88 102 ARG A C 1
ATOM 789 O O . ARG A 1 102 ? 9.336 15.828 -8.922 1 98.88 102 ARG A O 1
ATOM 796 N N . ASP A 1 103 ? 10.305 14.297 -7.703 1 98.94 103 ASP A N 1
ATOM 797 C CA . ASP A 1 103 ? 9.07 13.57 -7.441 1 98.94 103 ASP A CA 1
ATOM 798 C C . ASP A 1 103 ? 8.055 14.445 -6.707 1 98.94 103 ASP A C 1
ATOM 800 O O . ASP A 1 103 ? 6.922 14.609 -7.168 1 98.94 103 ASP A O 1
ATOM 804 N N . LEU A 1 104 ? 8.453 15.016 -5.582 1 98.94 104 LEU A N 1
ATOM 805 C CA . LEU A 1 104 ? 7.508 15.742 -4.75 1 98.94 104 LEU A CA 1
ATOM 806 C C . LEU A 1 104 ? 7.059 17.031 -5.438 1 98.94 104 LEU A C 1
ATOM 808 O O . LEU A 1 104 ? 5.902 17.438 -5.309 1 98.94 104 LEU A O 1
ATOM 812 N N . LEU A 1 105 ?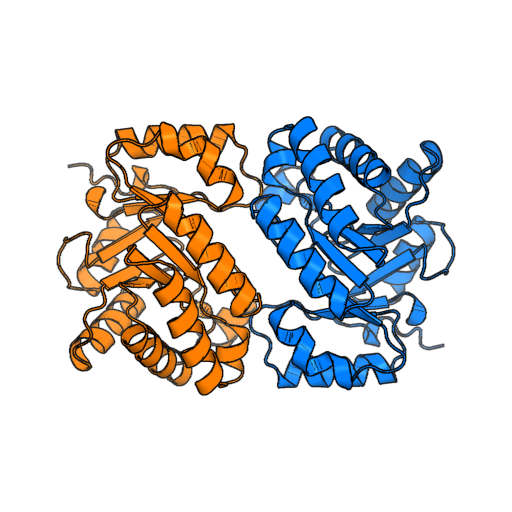 7.988 17.672 -6.188 1 98.94 105 LEU A N 1
ATOM 813 C CA . LEU A 1 105 ? 7.578 18.828 -6.969 1 98.94 105 LEU A CA 1
ATOM 814 C C . LEU A 1 105 ? 6.508 18.453 -7.984 1 98.94 105 LEU A C 1
ATOM 816 O O . LEU A 1 105 ? 5.516 19.172 -8.141 1 98.94 105 LEU A O 1
ATOM 820 N N . SER A 1 106 ? 6.688 17.312 -8.633 1 98.94 106 SER A N 1
ATOM 821 C CA . SER A 1 106 ? 5.75 16.844 -9.648 1 98.94 106 SER A CA 1
ATOM 822 C C . SER A 1 106 ? 4.414 16.453 -9.031 1 98.94 106 SER A C 1
ATOM 824 O O . SER A 1 106 ? 3.355 16.859 -9.523 1 98.94 106 SER A O 1
ATOM 826 N N . VAL A 1 107 ? 4.441 15.711 -7.977 1 98.88 107 VAL A N 1
ATOM 827 C CA . VAL A 1 107 ? 3.256 15.141 -7.344 1 98.88 107 VAL A CA 1
ATOM 828 C C . VAL A 1 107 ? 2.432 16.25 -6.695 1 98.88 107 VAL A C 1
ATOM 830 O O . VAL A 1 107 ? 1.213 16.312 -6.875 1 98.88 107 VAL A O 1
ATOM 833 N N . VAL A 1 108 ? 3.074 17.172 -5.965 1 98.94 108 VAL A N 1
ATOM 834 C CA . VAL A 1 108 ? 2.371 18.281 -5.324 1 98.94 108 VAL A CA 1
ATOM 835 C C . VAL A 1 108 ? 1.816 19.219 -6.391 1 98.94 108 VAL A C 1
ATOM 837 O O . VAL A 1 108 ? 0.683 19.688 -6.281 1 98.94 108 VAL A O 1
ATOM 840 N N . GLY A 1 109 ? 2.611 19.484 -7.402 1 98.88 109 GLY A N 1
ATOM 841 C CA . GLY A 1 109 ? 2.135 20.297 -8.5 1 98.88 109 GLY A CA 1
ATOM 842 C C . GLY A 1 109 ? 0.907 19.734 -9.188 1 98.88 109 GLY A C 1
ATOM 843 O O . GLY A 1 109 ? 0.013 20.484 -9.586 1 98.88 109 GLY A O 1
ATOM 844 N N . ALA A 1 110 ? 0.813 18.438 -9.312 1 98.94 110 ALA A N 1
ATOM 845 C CA . ALA A 1 110 ? -0.278 17.75 -10.008 1 98.94 110 ALA A CA 1
ATOM 846 C C . ALA A 1 110 ? -1.597 17.922 -9.258 1 98.94 110 ALA A C 1
ATOM 848 O O . ALA A 1 110 ? -2.672 17.719 -9.82 1 98.94 110 ALA A O 1
ATOM 849 N N . ALA A 1 111 ? -1.51 18.297 -7.984 1 98.81 111 ALA A N 1
ATOM 850 C CA . ALA A 1 111 ? -2.707 18.453 -7.164 1 98.81 111 ALA A CA 1
ATOM 851 C C . ALA A 1 111 ? -3.463 19.719 -7.531 1 98.81 111 ALA A C 1
ATOM 853 O O . ALA A 1 111 ? -4.594 19.938 -7.086 1 98.81 111 ALA A O 1
ATOM 854 N N . GLY A 1 112 ? -2.869 20.641 -8.344 1 97.5 112 GLY A N 1
ATOM 855 C CA . GLY A 1 112 ? -3.547 21.812 -8.898 1 97.5 112 GLY A CA 1
ATOM 856 C C . GLY A 1 112 ? -4.07 22.75 -7.84 1 97.5 112 GLY A C 1
ATOM 857 O O . GLY A 1 112 ? -5.199 23.25 -7.938 1 97.5 112 GLY A O 1
ATOM 858 N N . GLY A 1 113 ? -3.389 22.875 -6.758 1 97.12 113 GLY A N 1
ATOM 859 C CA . GLY A 1 113 ? -3.744 23.844 -5.742 1 97.12 113 GLY A CA 1
ATOM 860 C C . GLY A 1 113 ? -4.512 23.25 -4.578 1 97.12 113 GLY A C 1
ATOM 861 O O . GLY A 1 113 ? -4.766 23.922 -3.58 1 97.12 113 GLY A O 1
ATOM 862 N N . ARG A 1 114 ? -4.977 22 -4.723 1 98.62 114 ARG A N 1
ATOM 863 C CA . ARG A 1 114 ? -5.605 21.328 -3.588 1 98.62 114 ARG A CA 1
ATOM 864 C C . ARG A 1 114 ? -4.641 21.203 -2.414 1 98.62 114 ARG A C 1
ATOM 866 O O . ARG A 1 114 ? -3.422 21.281 -2.596 1 98.62 114 ARG A O 1
ATOM 873 N N . VAL A 1 115 ? -5.176 21.031 -1.214 1 98.94 115 VAL A N 1
ATOM 874 C CA . VAL A 1 115 ? -4.348 20.844 -0.029 1 98.94 115 VAL A CA 1
ATOM 875 C C . VAL A 1 115 ? -3.627 19.5 -0.109 1 98.94 115 VAL A C 1
ATOM 877 O O . VAL A 1 115 ? -4.266 18.453 -0.26 1 98.94 115 VAL A O 1
ATOM 880 N N . VAL A 1 116 ? -2.291 19.531 -0.06 1 99 116 VAL A N 1
ATOM 881 C CA . VAL A 1 116 ? -1.5 18.312 -0.088 1 99 116 VAL A CA 1
ATOM 882 C C . VAL A 1 116 ? -0.742 18.156 1.229 1 99 116 VAL A C 1
ATOM 884 O O . VAL A 1 116 ? -0.064 19.078 1.676 1 99 116 VAL A O 1
ATOM 887 N N . LYS A 1 117 ? -0.922 17.109 1.881 1 99 117 LYS A N 1
ATOM 888 C CA . LYS A 1 117 ? -0.131 16.688 3.033 1 99 117 LYS A CA 1
ATOM 889 C C . LYS A 1 117 ? 0.817 15.547 2.662 1 99 117 LYS A C 1
ATOM 891 O O . LYS A 1 117 ? 0.38 14.5 2.178 1 99 117 LYS A O 1
ATOM 896 N N . VAL A 1 118 ? 2.096 15.734 2.826 1 99 118 VAL A N 1
ATOM 897 C CA . VAL A 1 118 ? 3.068 14.703 2.486 1 99 118 VAL A CA 1
ATOM 898 C C . VAL A 1 118 ? 3.35 13.836 3.709 1 99 118 VAL A C 1
ATOM 900 O O . VAL A 1 118 ? 3.818 14.328 4.738 1 99 118 VAL A O 1
ATOM 903 N N . ILE A 1 119 ? 3.016 12.555 3.602 1 99 119 ILE A N 1
ATOM 904 C CA . ILE A 1 119 ? 3.348 11.578 4.629 1 99 119 ILE A CA 1
ATOM 905 C C . ILE A 1 119 ? 4.832 11.234 4.551 1 99 119 ILE A C 1
ATOM 907 O O . ILE A 1 119 ? 5.27 10.562 3.611 1 99 119 ILE A O 1
ATOM 911 N N . VAL A 1 120 ? 5.539 11.602 5.496 1 98.94 120 VAL A N 1
ATOM 912 C CA . VAL A 1 120 ? 6.988 11.445 5.422 1 98.94 120 VAL A CA 1
ATOM 913 C C . VAL A 1 120 ? 7.391 10.086 5.996 1 98.94 120 VAL A C 1
ATOM 915 O O . VAL A 1 120 ? 8.5 9.609 5.746 1 98.94 120 VAL A O 1
ATOM 918 N N . GLU A 1 121 ? 6.535 9.43 6.75 1 98.94 121 GLU A N 1
ATOM 919 C CA . GLU A 1 121 ? 6.719 8.141 7.418 1 98.94 121 GLU A CA 1
ATOM 920 C C . GLU A 1 121 ? 7.871 8.203 8.422 1 98.94 121 GLU A C 1
ATOM 922 O O . GLU A 1 121 ? 8.867 7.496 8.266 1 98.94 121 GLU A O 1
ATOM 927 N N . GLU A 1 122 ? 7.688 8.898 9.492 1 98.88 122 GLU A N 1
ATOM 928 C CA . GLU A 1 122 ? 8.664 9.172 10.539 1 98.88 122 GLU A CA 1
ATOM 929 C C . GLU A 1 122 ? 9.266 7.883 11.086 1 98.88 122 GLU A C 1
ATOM 931 O O . GLU A 1 122 ? 10.469 7.82 11.359 1 98.88 122 GLU A O 1
ATOM 936 N N . PRO A 1 123 ? 8.484 6.793 11.211 1 98.88 123 PRO A N 1
ATOM 937 C CA . PRO A 1 123 ? 9.047 5.566 11.781 1 98.88 123 PRO A CA 1
ATOM 938 C C . PRO A 1 123 ? 10.25 5.051 10.992 1 98.88 123 PRO A C 1
ATOM 940 O O . PRO A 1 123 ? 11.086 4.324 11.539 1 98.88 123 PRO A O 1
ATOM 943 N N . TYR A 1 124 ? 10.398 5.441 9.695 1 98.88 124 TYR A N 1
ATOM 944 C CA . TYR A 1 124 ? 11.438 4.859 8.852 1 98.88 124 TYR A CA 1
ATOM 945 C C . TYR A 1 124 ? 12.633 5.797 8.742 1 98.88 124 TYR A C 1
ATOM 947 O O . TYR A 1 124 ? 13.633 5.465 8.102 1 98.88 124 TYR A O 1
ATOM 955 N N . LEU A 1 125 ? 12.609 6.945 9.422 1 98.88 125 LEU A N 1
ATOM 956 C CA . LEU A 1 125 ? 13.578 7.98 9.062 1 98.88 125 LEU A CA 1
ATOM 957 C C . LEU A 1 125 ? 14.625 8.141 10.148 1 98.88 125 LEU A C 1
ATOM 959 O O . LEU A 1 125 ? 14.312 8.07 11.344 1 98.88 125 LEU A O 1
ATOM 963 N N . THR A 1 126 ? 15.836 8.328 9.766 1 98.75 126 THR A N 1
ATOM 964 C CA . THR A 1 126 ? 16.859 8.891 10.633 1 98.75 126 THR A CA 1
ATOM 965 C C . THR A 1 126 ? 16.719 10.406 10.727 1 98.75 126 THR A C 1
ATOM 967 O O . THR A 1 126 ? 15.945 11.008 9.969 1 98.75 126 THR A O 1
ATOM 970 N N . ASP A 1 127 ? 17.438 11.008 11.625 1 98.12 127 ASP A N 1
ATOM 971 C CA . ASP A 1 127 ? 17.375 12.453 11.766 1 98.12 127 ASP A CA 1
ATOM 972 C C . ASP A 1 127 ? 17.844 13.156 10.492 1 98.12 127 ASP A C 1
ATOM 974 O O . ASP A 1 127 ? 17.234 14.133 10.055 1 98.12 127 ASP A O 1
ATOM 978 N N . GLU A 1 128 ? 18.875 12.664 9.945 1 98.44 128 GLU A N 1
ATOM 979 C CA . GLU A 1 128 ? 19.391 13.242 8.711 1 98.44 128 GLU A CA 1
ATOM 980 C C . GLU A 1 128 ? 18.359 13.148 7.59 1 98.44 128 GLU A C 1
ATOM 982 O O . GLU A 1 128 ? 18.125 14.125 6.875 1 98.44 128 GLU A O 1
ATOM 987 N N . GLU A 1 129 ? 17.75 12.016 7.445 1 98.94 129 GLU A N 1
ATOM 988 C CA . GLU A 1 129 ? 16.75 11.789 6.398 1 98.94 129 GLU A CA 1
ATOM 989 C C . GLU A 1 129 ? 15.547 12.703 6.578 1 98.94 129 GLU A C 1
ATOM 991 O O . GLU A 1 129 ? 15.07 13.305 5.617 1 98.94 129 GLU A O 1
ATOM 996 N N . ARG A 1 130 ? 15.039 12.797 7.824 1 98.69 130 ARG A N 1
ATOM 997 C CA . ARG A 1 130 ? 13.82 13.578 8.008 1 98.69 130 ARG A CA 1
ATOM 998 C C . ARG A 1 130 ? 14.07 15.055 7.75 1 98.69 130 ARG A C 1
ATOM 1000 O O . ARG A 1 130 ? 13.242 15.734 7.129 1 98.69 130 ARG A O 1
ATOM 1007 N N . HIS A 1 131 ? 15.227 15.609 8.133 1 98.62 131 HIS A N 1
ATOM 1008 C CA . HIS A 1 131 ? 15.492 17.031 7.914 1 98.62 131 HIS A CA 1
ATOM 1009 C C . HIS A 1 131 ? 15.617 17.344 6.426 1 98.62 131 HIS A C 1
ATOM 1011 O O . HIS A 1 131 ? 15.047 18.312 5.941 1 98.62 131 HIS A O 1
ATOM 1017 N N . ARG A 1 132 ? 16.344 16.469 5.699 1 98.88 132 ARG A N 1
ATOM 1018 C CA . ARG A 1 132 ? 16.453 16.656 4.254 1 98.88 132 ARG A CA 1
ATOM 1019 C C . ARG A 1 132 ? 15.094 16.531 3.582 1 98.88 132 ARG A C 1
ATOM 1021 O O . ARG A 1 132 ? 14.758 17.328 2.709 1 98.88 132 ARG A O 1
ATOM 1028 N N . LEU A 1 133 ? 14.32 15.594 4.016 1 98.94 133 LEU A N 1
ATOM 1029 C CA . LEU A 1 133 ? 13 15.375 3.439 1 98.94 133 LEU A CA 1
ATOM 1030 C C . LEU A 1 133 ? 12.078 16.547 3.744 1 98.94 133 LEU A C 1
ATOM 1032 O O . LEU A 1 133 ? 11.336 17.016 2.869 1 98.94 133 LEU A O 1
ATOM 1036 N N . TYR A 1 134 ? 12.125 17.062 4.973 1 98.94 134 TYR A N 1
ATOM 1037 C CA . TYR A 1 134 ? 11.305 18.203 5.348 1 98.94 134 TYR A CA 1
ATOM 1038 C C . TYR A 1 134 ? 11.609 19.406 4.457 1 98.94 134 TYR A C 1
ATOM 1040 O O . TYR A 1 134 ? 10.695 20.109 4.016 1 98.94 134 TYR A O 1
ATOM 1048 N N . ASP A 1 135 ? 12.914 19.609 4.191 1 98.94 135 ASP A N 1
ATOM 1049 C CA . ASP A 1 135 ? 13.312 20.703 3.312 1 98.94 135 ASP A CA 1
ATOM 1050 C C . ASP A 1 135 ? 12.664 20.562 1.935 1 98.94 135 ASP A C 1
ATOM 1052 O O . ASP A 1 135 ? 12.148 21.531 1.382 1 98.94 135 ASP A O 1
ATOM 1056 N N . ILE A 1 136 ? 12.703 19.391 1.395 1 98.94 136 ILE A N 1
ATOM 1057 C CA . ILE A 1 136 ? 12.18 19.125 0.059 1 98.94 136 ILE A CA 1
ATOM 1058 C C . ILE A 1 136 ? 10.656 19.25 0.072 1 98.94 136 ILE A C 1
ATOM 1060 O O . ILE A 1 136 ? 10.062 19.766 -0.878 1 98.94 136 ILE A O 1
ATOM 1064 N N . VAL A 1 137 ? 10.016 18.797 1.153 1 99 137 VAL A N 1
ATOM 1065 C CA . VAL A 1 137 ? 8.57 18.938 1.284 1 99 137 VAL A CA 1
ATOM 1066 C C . VAL A 1 137 ? 8.195 20.422 1.267 1 99 137 VAL A C 1
ATOM 1068 O O . VAL A 1 137 ? 7.262 20.828 0.567 1 99 137 VAL A O 1
ATOM 1071 N N . ALA A 1 138 ? 8.922 21.219 2.025 1 98.94 138 ALA A N 1
ATOM 1072 C CA . ALA A 1 138 ? 8.672 22.656 2.061 1 98.94 138 ALA A CA 1
ATOM 1073 C C . ALA A 1 138 ? 8.828 23.266 0.675 1 98.94 138 ALA A C 1
ATOM 1075 O O . ALA A 1 138 ? 8.023 24.109 0.263 1 98.94 138 ALA A O 1
ATOM 1076 N N . GLU A 1 139 ? 9.844 22.828 -0.044 1 98.75 139 GLU A N 1
ATOM 1077 C CA . GLU A 1 139 ? 10.141 23.344 -1.378 1 98.75 139 GLU A CA 1
ATOM 1078 C C . GLU A 1 139 ? 9.047 22.969 -2.371 1 98.75 139 GLU A C 1
ATOM 1080 O O . GLU A 1 139 ? 8.812 23.672 -3.352 1 98.75 139 GLU A O 1
ATOM 1085 N N . SER A 1 140 ? 8.391 21.875 -2.189 1 98.81 140 SER A N 1
ATOM 1086 C CA . SER A 1 140 ? 7.461 21.297 -3.15 1 98.81 140 SER A CA 1
ATOM 1087 C C . SER A 1 140 ? 6.16 22.094 -3.213 1 98.81 140 SER A C 1
ATOM 1089 O O . SER A 1 140 ? 5.379 21.938 -4.156 1 98.81 140 SER A O 1
ATOM 1091 N N . GLY A 1 141 ? 5.859 22.875 -2.182 1 98.62 141 GLY A N 1
ATOM 1092 C CA . GLY A 1 141 ? 4.598 23.594 -2.104 1 98.62 141 GLY A CA 1
ATOM 1093 C C . GLY A 1 141 ? 3.525 22.828 -1.343 1 98.62 141 GLY A C 1
ATOM 1094 O O . GLY A 1 141 ? 2.363 23.25 -1.323 1 98.62 141 GLY A O 1
ATOM 1095 N N . ALA A 1 142 ? 3.895 21.75 -0.705 1 98.94 142 ALA A N 1
ATOM 1096 C CA . ALA A 1 142 ? 2.957 21.016 0.134 1 98.94 142 ALA A CA 1
ATOM 1097 C C . ALA A 1 142 ? 2.473 21.875 1.303 1 98.94 142 ALA A C 1
ATOM 1099 O O . ALA A 1 142 ? 3.078 22.891 1.622 1 98.94 142 ALA A O 1
ATOM 1100 N N . HIS A 1 143 ? 1.39 21.438 1.891 1 98.94 143 HIS A N 1
ATOM 1101 C CA . HIS A 1 143 ? 0.753 22.25 2.926 1 98.94 143 HIS A CA 1
ATOM 1102 C C . HIS A 1 143 ? 1.043 21.688 4.316 1 98.94 143 HIS A C 1
ATOM 1104 O O . HIS A 1 143 ? 0.988 22.422 5.305 1 98.94 143 HIS A O 1
ATOM 1110 N N . PHE A 1 144 ? 1.258 20.375 4.449 1 98.94 144 PHE A N 1
ATOM 1111 C CA . PHE A 1 144 ? 1.52 19.734 5.73 1 98.94 144 PHE A CA 1
ATOM 1112 C C . PHE A 1 144 ? 2.66 18.734 5.605 1 98.94 144 PHE A C 1
ATOM 1114 O O . PHE A 1 144 ? 2.844 18.125 4.551 1 98.94 144 PHE A O 1
ATOM 1121 N N . ILE A 1 145 ? 3.381 18.609 6.66 1 98.94 145 ILE A N 1
ATOM 1122 C CA . ILE A 1 145 ? 4.066 17.344 6.953 1 98.94 145 ILE A CA 1
ATOM 1123 C C . ILE A 1 145 ? 3.145 16.422 7.746 1 98.94 145 ILE A C 1
ATOM 1125 O O . ILE A 1 145 ? 2.631 16.812 8.797 1 98.94 145 ILE A O 1
ATOM 1129 N N . LYS A 1 146 ? 2.836 15.352 7.215 1 98.94 146 LYS A N 1
ATOM 1130 C CA . LYS A 1 146 ? 2.129 14.305 7.949 1 98.94 146 LYS A CA 1
ATOM 1131 C C . LYS A 1 146 ? 3.096 13.234 8.438 1 98.94 146 LYS A C 1
ATOM 1133 O O . LYS A 1 146 ? 3.893 12.703 7.664 1 98.94 146 LYS A O 1
ATOM 1138 N N . SER A 1 147 ? 2.965 12.789 9.664 1 98.94 147 SER A N 1
ATOM 1139 C CA . SER A 1 147 ? 3.998 12.008 10.336 1 98.94 147 SER A CA 1
ATOM 1140 C C . SER A 1 147 ? 4.066 10.586 9.789 1 98.94 147 SER A C 1
ATOM 1142 O O . SER A 1 147 ? 5.156 10.031 9.625 1 98.94 147 SER A O 1
ATOM 1144 N N . SER A 1 148 ? 2.934 9.969 9.555 1 98.81 148 SER A N 1
ATOM 1145 C CA . SER A 1 148 ? 3.016 8.539 9.266 1 98.81 148 SER A CA 1
ATOM 1146 C C . SER A 1 148 ? 1.749 8.039 8.578 1 98.81 148 SER A C 1
ATOM 1148 O O . SER A 1 148 ? 0.725 8.727 8.578 1 98.81 148 SER A O 1
ATOM 1150 N N . THR A 1 149 ? 1.86 6.902 7.988 1 98.75 149 THR A N 1
ATOM 1151 C CA . THR A 1 149 ? 0.733 6.223 7.359 1 98.75 149 THR A CA 1
ATOM 1152 C C . THR A 1 149 ? -0.101 5.48 8.398 1 98.75 149 THR A C 1
ATOM 1154 O O . THR A 1 149 ? -1.283 5.211 8.18 1 98.75 149 THR A O 1
ATOM 1157 N N . GLY A 1 150 ? 0.512 5.09 9.422 1 98.25 150 GLY A N 1
ATOM 1158 C CA . GLY A 1 150 ? -0.128 4.199 10.383 1 98.25 150 GLY A CA 1
ATOM 1159 C C . GLY A 1 150 ? 0.107 2.732 10.078 1 98.25 150 GLY A C 1
ATOM 1160 O O . GLY A 1 150 ? -0.369 1.857 10.805 1 98.25 150 GLY A O 1
ATOM 1161 N N . PHE A 1 151 ? 0.991 2.422 9.062 1 98.31 151 PHE A N 1
ATOM 1162 C CA . PHE A 1 151 ? 1.173 1.041 8.633 1 98.31 151 PHE A CA 1
ATOM 1163 C C . PHE A 1 151 ? 2.65 0.67 8.609 1 98.31 151 PHE A C 1
ATOM 1165 O O . PHE A 1 151 ? 3.041 -0.313 7.977 1 98.31 151 PHE A O 1
ATOM 1172 N N . ALA A 1 152 ? 3.443 1.418 9.258 1 98.5 152 ALA A N 1
ATOM 1173 C CA . ALA A 1 152 ? 4.879 1.148 9.281 1 98.5 152 ALA A CA 1
ATOM 1174 C C . ALA A 1 152 ? 5.176 -0.177 9.977 1 98.5 152 ALA A C 1
ATOM 1176 O O . ALA A 1 152 ? 4.492 -0.554 10.93 1 98.5 152 ALA A O 1
ATOM 1177 N N . GLU A 1 153 ? 6.172 -0.831 9.438 1 97.75 153 GLU A N 1
ATOM 1178 C CA . GLU A 1 153 ? 6.633 -2.062 10.078 1 97.75 153 GLU A CA 1
ATOM 1179 C C . GLU A 1 153 ? 7.32 -1.772 11.406 1 97.75 153 GLU A C 1
ATOM 1181 O O . GLU A 1 153 ? 8.336 -1.073 11.445 1 97.75 153 GLU A O 1
ATOM 1186 N N . GLU A 1 154 ? 6.863 -2.336 12.43 1 97.5 154 GLU A N 1
ATOM 1187 C CA . GLU A 1 154 ? 7.348 -2.068 13.781 1 97.5 154 GLU A CA 1
ATOM 1188 C C . GLU A 1 154 ? 8.812 -2.479 13.93 1 97.5 154 GLU A C 1
ATOM 1190 O O . GLU A 1 154 ? 9.609 -1.752 14.531 1 97.5 154 GLU A O 1
ATOM 1195 N N . ALA A 1 155 ? 9.133 -3.674 13.414 1 97.44 155 ALA A N 1
ATOM 1196 C CA . ALA A 1 155 ? 10.492 -4.191 13.578 1 97.44 155 ALA A CA 1
ATOM 1197 C C . ALA A 1 155 ? 11.516 -3.242 12.969 1 97.44 155 ALA A C 1
ATOM 1199 O O . ALA A 1 155 ? 12.555 -2.965 13.57 1 97.44 155 ALA A O 1
ATOM 1200 N N . TYR A 1 156 ? 11.266 -2.705 11.852 1 98.5 156 TYR A N 1
ATOM 1201 C CA . TYR A 1 156 ? 12.195 -1.788 11.195 1 98.5 156 TYR A CA 1
ATOM 1202 C C . TYR A 1 156 ? 12.273 -0.465 11.945 1 98.5 156 TYR A C 1
ATOM 1204 O O . TYR A 1 156 ? 13.367 0.065 12.164 1 98.5 156 TYR A O 1
ATOM 1212 N N . ALA A 1 157 ? 11.117 0.091 12.297 1 98.62 157 ALA A N 1
ATOM 1213 C CA . ALA A 1 157 ? 11.07 1.34 13.055 1 98.62 157 ALA A CA 1
ATOM 1214 C C . ALA A 1 157 ? 11.883 1.231 14.336 1 98.62 157 ALA A C 1
ATOM 1216 O O . ALA A 1 157 ? 12.633 2.146 14.688 1 98.62 157 ALA A O 1
ATOM 1217 N N . ARG A 1 158 ? 11.742 0.109 15.016 1 98.06 158 ARG A N 1
ATOM 1218 C CA . ARG A 1 158 ? 12.438 -0.122 16.281 1 98.06 158 ARG A CA 1
ATOM 1219 C C . ARG A 1 158 ? 13.953 -0.116 16.078 1 98.06 158 ARG A C 1
ATOM 1221 O O . ARG A 1 158 ? 14.688 0.38 16.938 1 98.06 158 ARG A O 1
ATOM 1228 N N . GLN A 1 159 ? 14.391 -0.716 15 1 98.12 159 GLN A N 1
ATOM 1229 C CA . GLN A 1 159 ? 15.812 -0.727 14.688 1 98.12 159 GLN A CA 1
ATOM 1230 C C . GLN A 1 159 ? 16.375 0.691 14.617 1 98.12 159 GLN A C 1
ATOM 1232 O O . GLN A 1 159 ? 17.547 0.921 14.938 1 98.12 159 GLN A O 1
ATOM 1237 N N . LEU A 1 160 ? 15.539 1.665 14.258 1 98.25 160 LEU A N 1
ATOM 1238 C CA . LEU A 1 160 ? 15.953 3.055 14.102 1 98.25 160 LEU A CA 1
ATOM 1239 C C . LEU A 1 160 ? 15.641 3.857 15.359 1 98.25 160 LEU A C 1
ATOM 1241 O O . LEU A 1 160 ? 15.898 5.062 15.414 1 98.25 160 LEU A O 1
ATOM 1245 N N . GLY A 1 161 ? 15.047 3.191 16.375 1 98.06 161 GLY A N 1
ATOM 1246 C CA . GLY A 1 161 ? 14.703 3.85 17.625 1 98.06 161 GLY A CA 1
ATOM 1247 C C . GLY A 1 161 ? 13.469 4.719 17.516 1 98.06 161 GLY A C 1
ATOM 1248 O O . GLY A 1 161 ? 13.305 5.672 18.281 1 98.06 161 GLY A O 1
ATOM 1249 N N . ASN A 1 162 ? 12.609 4.434 16.547 1 98.62 162 ASN A N 1
ATOM 1250 C CA . ASN A 1 162 ? 11.414 5.246 16.328 1 98.62 162 ASN A CA 1
ATOM 1251 C C . ASN A 1 162 ? 10.148 4.504 16.734 1 98.62 162 ASN A C 1
ATOM 1253 O O . ASN A 1 162 ? 10.031 3.299 16.5 1 98.62 162 ASN A O 1
ATOM 1257 N N . PRO A 1 163 ? 9.266 5.172 17.375 1 98.12 163 PRO A N 1
ATOM 1258 C CA . PRO A 1 163 ? 7.949 4.559 17.547 1 98.12 163 PRO A CA 1
ATOM 1259 C C . PRO A 1 163 ? 7.129 4.559 16.25 1 98.12 163 PRO A C 1
ATOM 1261 O O . PRO A 1 163 ? 7.426 5.324 15.336 1 98.12 163 PRO A O 1
ATOM 1264 N N . THR A 1 164 ? 6.16 3.666 16.203 1 98.19 164 THR A N 1
ATOM 1265 C CA . THR A 1 164 ? 5.242 3.664 15.078 1 98.19 164 THR A CA 1
ATOM 1266 C C . THR A 1 164 ? 3.992 4.48 15.391 1 98.19 164 THR A C 1
ATOM 1268 O O . THR A 1 164 ? 3.148 4.695 14.523 1 98.19 164 THR A O 1
ATOM 1271 N N . TYR A 1 165 ? 3.875 4.98 16.641 1 97.88 165 TYR A N 1
ATOM 1272 C CA . TYR A 1 165 ? 2.736 5.785 17.078 1 97.88 165 TYR A CA 1
ATOM 1273 C C . TYR A 1 165 ? 3.139 7.242 17.266 1 97.88 165 TYR A C 1
ATOM 1275 O O . TYR A 1 165 ? 4.324 7.555 17.391 1 97.88 165 TYR A O 1
ATOM 1283 N N . SER A 1 166 ? 2.135 8.117 17.25 1 98.25 166 SER A N 1
ATOM 1284 C CA . SER A 1 166 ? 2.371 9.547 17.438 1 98.25 166 SER A CA 1
ATOM 1285 C C . SER A 1 166 ? 2.775 9.859 18.875 1 98.25 166 SER A C 1
ATOM 1287 O O . SER A 1 166 ? 2.199 9.312 19.828 1 98.25 166 SER A O 1
ATOM 1289 N N . THR A 1 167 ? 3.762 10.711 19.016 1 98.56 167 THR A N 1
ATOM 1290 C CA . THR A 1 167 ? 4.18 11.188 20.328 1 98.56 167 THR A CA 1
ATOM 1291 C C . THR A 1 167 ? 4.281 12.703 20.344 1 98.56 167 THR A C 1
ATOM 1293 O O . THR A 1 167 ? 4.582 13.328 19.328 1 98.56 167 THR A O 1
ATOM 1296 N N . PRO A 1 168 ? 4.023 13.266 21.516 1 98.69 168 PRO A N 1
ATOM 1297 C CA . PRO A 1 168 ? 4.238 14.711 21.625 1 98.69 168 PRO A CA 1
ATOM 1298 C C . PRO A 1 168 ? 5.664 15.117 21.281 1 98.69 168 PRO A C 1
ATOM 1300 O O . PRO A 1 168 ? 5.879 16.188 20.688 1 98.69 168 PRO A O 1
ATOM 1303 N N . GLU A 1 169 ? 6.625 14.312 21.609 1 98.75 169 GLU A N 1
ATOM 1304 C CA . GLU A 1 169 ? 8.031 14.617 21.359 1 98.75 169 GLU A CA 1
ATOM 1305 C C . GLU A 1 169 ? 8.305 14.758 19.859 1 98.75 169 GLU A C 1
ATOM 1307 O O . GLU A 1 169 ? 8.953 15.711 19.438 1 98.75 169 GLU A O 1
ATOM 1312 N N . ARG A 1 170 ? 7.844 13.812 19.078 1 98.69 170 ARG A N 1
ATOM 1313 C CA . ARG A 1 170 ? 8.055 13.891 17.641 1 98.69 170 ARG A CA 1
ATOM 1314 C C . ARG A 1 170 ? 7.289 15.07 17.031 1 98.69 170 ARG A C 1
ATOM 1316 O O . ARG A 1 170 ? 7.801 15.758 16.156 1 98.69 170 ARG A O 1
ATOM 1323 N N . ALA A 1 171 ? 6.07 15.258 17.516 1 98.88 171 ALA A N 1
ATOM 1324 C CA . ALA A 1 171 ? 5.277 16.406 17.078 1 98.88 171 ALA A CA 1
ATOM 1325 C C . ALA A 1 171 ? 6.023 17.719 17.297 1 98.88 171 ALA A C 1
ATOM 1327 O O . ALA A 1 171 ? 6.105 18.547 16.406 1 98.88 171 ALA A O 1
ATOM 1328 N N . ALA A 1 172 ? 6.547 17.844 18.484 1 98.88 172 ALA A N 1
ATOM 1329 C CA . ALA A 1 172 ? 7.293 19.047 18.828 1 98.88 172 ALA A CA 1
ATOM 1330 C C . ALA A 1 172 ? 8.516 19.219 17.938 1 98.88 172 ALA A C 1
ATOM 1332 O O . ALA A 1 172 ? 8.852 20.344 17.531 1 98.88 172 ALA A O 1
ATOM 1333 N N . ALA A 1 173 ? 9.18 18.156 17.688 1 98.88 173 ALA A N 1
ATOM 1334 C CA . ALA A 1 173 ? 10.391 18.203 16.859 1 98.88 173 ALA A CA 1
ATOM 1335 C C . ALA A 1 173 ? 10.07 18.656 15.445 1 98.88 173 ALA A C 1
ATOM 1337 O O . ALA A 1 173 ? 10.789 19.469 14.867 1 98.88 173 ALA A O 1
ATOM 1338 N N . ILE A 1 174 ? 9.008 18.125 14.844 1 98.94 174 ILE A N 1
ATOM 1339 C CA . ILE A 1 174 ? 8.586 18.531 13.508 1 98.94 174 ILE A CA 1
ATOM 1340 C C . ILE A 1 174 ? 8.258 20.016 13.5 1 98.94 174 ILE A C 1
ATOM 1342 O O . ILE A 1 174 ? 8.758 20.766 12.656 1 98.94 174 ILE A O 1
ATOM 1346 N N . ALA A 1 175 ? 7.477 20.422 14.453 1 98.88 175 ALA A N 1
ATOM 1347 C CA . ALA A 1 175 ? 7.035 21.812 14.539 1 98.88 175 ALA A CA 1
ATOM 1348 C C . ALA A 1 175 ? 8.219 22.75 14.742 1 98.88 175 ALA A C 1
ATOM 1350 O O . ALA A 1 175 ? 8.281 23.828 14.133 1 98.88 175 ALA A O 1
ATOM 1351 N N . ARG A 1 176 ? 9.078 22.359 15.609 1 98.75 176 ARG A N 1
ATOM 1352 C CA . ARG A 1 176 ? 10.273 23.156 15.859 1 98.75 176 ARG A CA 1
ATOM 1353 C C . ARG A 1 176 ? 11.078 23.359 14.586 1 98.75 176 ARG A C 1
ATOM 1355 O O . ARG A 1 176 ? 11.523 24.484 14.289 1 98.75 176 ARG A O 1
ATOM 1362 N N . TYR A 1 177 ? 11.297 22.281 13.852 1 98.81 177 TYR A N 1
ATOM 1363 C CA . TYR A 1 177 ? 12.047 22.391 12.602 1 98.81 177 TYR A CA 1
ATOM 1364 C C . TYR A 1 177 ? 11.375 23.359 11.641 1 98.81 177 TYR A C 1
ATOM 1366 O O . TYR A 1 177 ? 12.039 24.203 11.039 1 98.81 177 TYR A O 1
ATOM 1374 N N . ILE A 1 178 ? 10.109 23.25 11.5 1 98.81 178 ILE A N 1
ATOM 1375 C CA . ILE A 1 178 ? 9.328 24.094 10.609 1 98.81 178 ILE A CA 1
ATOM 1376 C C . ILE A 1 178 ? 9.508 25.562 11.008 1 98.81 178 ILE A C 1
ATOM 1378 O O . ILE A 1 178 ? 9.758 26.422 10.156 1 98.81 178 ILE A O 1
ATOM 1382 N N . ARG A 1 179 ? 9.414 25.797 12.266 1 98.5 179 ARG A N 1
ATOM 1383 C CA . ARG A 1 179 ? 9.539 27.172 12.773 1 98.5 179 ARG A CA 1
ATOM 1384 C C . ARG A 1 179 ? 10.945 27.703 12.555 1 98.5 179 ARG A C 1
ATOM 1386 O O . ARG A 1 179 ? 11.109 28.828 12.055 1 98.5 179 ARG A O 1
ATOM 1393 N N . GLU A 1 180 ? 11.867 26.922 12.906 1 98.56 180 GLU A N 1
ATOM 1394 C CA . GLU A 1 180 ? 13.258 27.359 12.82 1 98.56 180 GLU A CA 1
ATOM 1395 C C . GLU A 1 180 ? 13.656 27.641 11.375 1 98.56 180 GLU A C 1
ATOM 1397 O O . GLU A 1 180 ? 14.477 28.516 11.109 1 98.56 180 GLU A O 1
ATOM 1402 N N . ARG A 1 181 ? 13.102 26.953 10.422 1 98.5 181 ARG A N 1
ATOM 1403 C CA . ARG A 1 181 ? 13.445 27.094 9.008 1 98.5 181 ARG A CA 1
ATOM 1404 C C . ARG A 1 181 ? 12.539 28.125 8.336 1 98.5 181 ARG A C 1
ATOM 1406 O O . ARG A 1 181 ? 12.781 28.5 7.188 1 98.5 181 ARG A O 1
ATOM 1413 N N . GLY A 1 182 ? 11.477 28.516 9.031 1 98.44 182 GLY A N 1
ATOM 1414 C CA . GLY A 1 182 ? 10.539 29.484 8.492 1 98.44 182 GLY A CA 1
ATOM 1415 C C . GLY A 1 182 ? 9.641 28.922 7.414 1 98.44 182 GLY A C 1
ATOM 1416 O O . GLY A 1 182 ? 9.266 29.625 6.473 1 98.44 182 GLY A O 1
ATOM 1417 N N . PHE A 1 183 ? 9.359 27.672 7.492 1 98.75 183 PHE A N 1
ATOM 1418 C CA . PHE A 1 183 ? 8.508 27.031 6.496 1 98.75 183 PHE A CA 1
ATOM 1419 C C . PHE A 1 183 ? 7.039 27.375 6.73 1 98.75 183 PHE A C 1
ATOM 1421 O O . PHE A 1 183 ? 6.617 27.562 7.875 1 98.75 183 PHE A O 1
ATOM 1428 N N . ARG A 1 184 ? 6.289 27.516 5.684 1 97.69 184 ARG A N 1
ATOM 1429 C CA . ARG A 1 184 ? 4.84 27.656 5.75 1 97.69 184 ARG A CA 1
ATOM 1430 C C . ARG A 1 184 ? 4.152 26.297 5.648 1 97.69 184 ARG A C 1
ATOM 1432 O O . ARG A 1 184 ? 3.4 26.047 4.703 1 97.69 184 ARG A O 1
ATOM 1439 N N . LEU A 1 185 ? 4.414 25.406 6.52 1 98.81 185 LEU A N 1
ATOM 1440 C CA . LEU A 1 185 ? 3.883 24.047 6.59 1 98.81 185 LEU A CA 1
ATOM 1441 C C . LEU A 1 185 ? 3.1 23.844 7.879 1 98.81 185 LEU A C 1
ATOM 1443 O O . LEU A 1 185 ? 3.496 24.328 8.938 1 98.81 185 LEU A O 1
ATOM 1447 N N . GLY A 1 186 ? 1.955 23.203 7.785 1 98.94 186 GLY A N 1
ATOM 1448 C CA . GLY A 1 186 ? 1.302 22.641 8.961 1 98.94 186 GLY A CA 1
ATOM 1449 C C . GLY A 1 186 ? 1.853 21.281 9.367 1 98.94 186 GLY A C 1
ATOM 1450 O O . GLY A 1 186 ? 2.725 20.734 8.688 1 98.94 186 GLY A O 1
ATOM 1451 N N . VAL A 1 187 ? 1.35 20.781 10.5 1 98.94 187 VAL A N 1
ATOM 1452 C CA . VAL A 1 187 ? 1.732 19.484 11.023 1 98.94 187 VAL A CA 1
ATOM 1453 C C . VAL A 1 187 ? 0.492 18.609 11.188 1 98.94 187 VAL A C 1
ATOM 1455 O O . VAL A 1 187 ? -0.511 19.031 11.758 1 98.94 187 VAL A O 1
ATOM 1458 N N . LYS A 1 188 ? 0.483 17.469 10.609 1 98.94 188 LYS A N 1
ATOM 1459 C CA . LYS A 1 188 ? -0.51 16.438 10.906 1 98.94 188 LYS A CA 1
ATOM 1460 C C . LYS A 1 188 ? 0.139 15.219 11.555 1 98.94 188 LYS A C 1
ATOM 1462 O O . LYS A 1 188 ? 1.046 14.609 10.984 1 98.94 188 LYS A O 1
ATOM 1467 N N . MET A 1 189 ? -0.301 14.891 12.734 1 98.94 189 MET A N 1
ATOM 1468 C CA . MET A 1 189 ? 0.16 13.68 13.391 1 98.94 189 MET A CA 1
ATOM 1469 C C . MET A 1 189 ? -0.863 12.555 13.242 1 98.94 189 MET A C 1
ATOM 1471 O O . MET A 1 189 ? -2.062 12.781 13.414 1 98.94 189 MET A O 1
ATOM 1475 N N . ALA A 1 190 ? -0.401 11.398 12.859 1 98.69 190 ALA A N 1
ATOM 1476 C CA . ALA A 1 190 ? -1.257 10.219 12.734 1 98.69 190 ALA A CA 1
ATOM 1477 C C . ALA A 1 190 ? -0.568 8.977 13.289 1 98.69 190 ALA A C 1
ATOM 1479 O O . ALA A 1 190 ? 0.662 8.922 13.367 1 98.69 190 ALA A O 1
ATOM 1480 N N . GLY A 1 191 ? -1.355 8 13.672 1 96.5 191 GLY A N 1
ATOM 1481 C CA . GLY A 1 191 ? -0.886 6.75 14.242 1 96.5 191 GLY A CA 1
ATOM 1482 C C . GLY A 1 191 ? -1.103 6.66 15.742 1 96.5 191 GLY A C 1
ATOM 1483 O O . GLY A 1 191 ? -0.442 7.359 16.516 1 96.5 191 GLY A O 1
ATOM 1484 N N . GLY A 1 192 ? -2.027 5.938 16.156 1 95.5 192 GLY A N 1
ATOM 1485 C CA . GLY A 1 192 ? -2.168 5.539 17.547 1 95.5 192 GLY A CA 1
ATOM 1486 C C . GLY A 1 192 ? -2.77 6.625 18.422 1 95.5 192 GLY A C 1
ATOM 1487 O O . GLY A 1 192 ? -2.543 6.652 19.625 1 95.5 192 GLY A O 1
ATOM 1488 N N . ILE A 1 193 ? -3.412 7.656 17.844 1 97.38 193 ILE A N 1
ATOM 1489 C CA . ILE A 1 193 ? -4.09 8.664 18.656 1 97.38 193 ILE A CA 1
ATOM 1490 C C . ILE A 1 193 ? -5.5 8.188 19 1 97.38 193 ILE A C 1
ATOM 1492 O O . ILE A 1 193 ? -6.387 8.18 18.156 1 97.38 193 ILE A O 1
ATOM 1496 N N . ARG A 1 194 ? -5.754 7.859 20.312 1 95.69 194 ARG A N 1
ATOM 1497 C CA . ARG A 1 194 ? -6.977 7.129 20.641 1 95.69 194 ARG A CA 1
ATOM 1498 C C . ARG A 1 194 ? -7.703 7.781 21.812 1 95.69 194 ARG A C 1
ATOM 1500 O O . ARG A 1 194 ? -8.805 7.367 22.172 1 95.69 194 ARG A O 1
ATOM 1507 N N . THR A 1 195 ? -7.059 8.812 22.438 1 96.44 195 THR A N 1
ATOM 1508 C CA . THR A 1 195 ? -7.723 9.477 23.547 1 96.44 195 THR A CA 1
ATOM 1509 C C . THR A 1 195 ? -7.625 10.992 23.406 1 96.44 195 THR A C 1
ATOM 1511 O O . THR A 1 195 ? -6.727 11.508 22.734 1 96.44 195 THR A O 1
ATOM 1514 N N . ALA A 1 196 ? -8.5 11.641 24.109 1 96.88 196 ALA A N 1
ATOM 1515 C CA . ALA A 1 196 ? -8.492 13.102 24.125 1 96.88 196 ALA A CA 1
ATOM 1516 C C . ALA A 1 196 ? -7.215 13.633 24.766 1 96.88 196 ALA A C 1
ATOM 1518 O O . ALA A 1 196 ? -6.684 14.664 24.359 1 96.88 196 ALA A O 1
ATOM 1519 N N . GLU A 1 197 ? -6.785 12.914 25.781 1 96.62 197 GLU A N 1
ATOM 1520 C CA . GLU A 1 197 ? -5.566 13.328 26.469 1 96.62 197 GLU A CA 1
ATOM 1521 C C . GLU A 1 197 ? -4.355 13.266 25.547 1 96.62 197 GLU A C 1
ATOM 1523 O O . GLU A 1 197 ? -3.549 14.195 25.5 1 96.62 197 GLU A O 1
ATOM 1528 N N . GLN A 1 198 ? -4.199 12.172 24.828 1 97 198 GLN A N 1
ATOM 1529 C CA . GLN A 1 198 ? -3.129 12.055 23.844 1 97 198 GLN A CA 1
ATOM 1530 C C . GLN A 1 198 ? -3.205 13.164 22.797 1 97 198 GLN A C 1
ATOM 1532 O O . GLN A 1 198 ? -2.191 13.781 22.469 1 97 198 GLN A O 1
ATOM 1537 N N . ALA A 1 199 ? -4.395 13.367 22.328 1 97.88 199 ALA A N 1
ATOM 1538 C CA . ALA A 1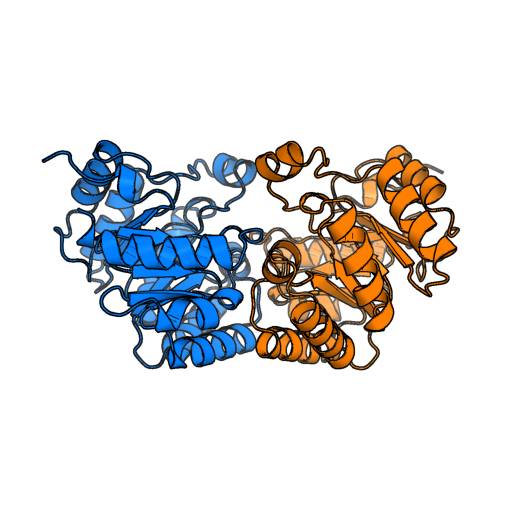 199 ? -4.617 14.375 21.297 1 97.88 199 ALA A CA 1
ATOM 1539 C C . ALA A 1 199 ? -4.211 15.758 21.781 1 97.88 199 ALA A C 1
ATOM 1541 O O . ALA A 1 199 ? -3.488 16.484 21.094 1 97.88 199 ALA A O 1
ATOM 1542 N N . LYS A 1 200 ? -4.648 16.125 22.953 1 97.56 200 LYS A N 1
ATOM 1543 C CA . LYS A 1 200 ? -4.328 17.422 23.531 1 97.56 200 LYS A CA 1
ATOM 1544 C C . LYS A 1 200 ? -2.822 17.594 23.703 1 97.56 200 LYS A C 1
ATOM 1546 O O . LYS A 1 200 ? -2.273 18.656 23.406 1 97.56 200 LYS A O 1
ATOM 1551 N N . ALA A 1 201 ? -2.203 16.547 24.203 1 98.31 201 ALA A N 1
ATOM 1552 C CA . ALA A 1 201 ? -0.758 16.594 24.422 1 98.31 201 ALA A CA 1
ATOM 1553 C C . ALA A 1 201 ? -0.021 16.828 23.094 1 98.31 201 ALA A C 1
ATOM 1555 O O . ALA A 1 201 ? 0.952 17.594 23.047 1 98.31 201 ALA A O 1
ATOM 1556 N N . ILE A 1 202 ? -0.452 16.234 22.031 1 98.69 202 ILE A N 1
ATOM 1557 C CA . ILE A 1 202 ? 0.17 16.375 20.719 1 98.69 202 ILE A CA 1
ATOM 1558 C C . ILE A 1 202 ? -0.059 17.781 20.172 1 98.69 202 ILE A C 1
ATOM 1560 O O . ILE A 1 202 ? 0.873 18.422 19.688 1 98.69 202 ILE A O 1
ATOM 1564 N N . ILE A 1 203 ? -1.275 18.281 20.266 1 98.5 203 ILE A N 1
ATOM 1565 C CA . ILE A 1 203 ? -1.604 19.625 19.797 1 98.5 203 ILE A CA 1
ATOM 1566 C C . ILE A 1 203 ? -0.76 20.656 20.531 1 98.5 203 ILE A C 1
ATOM 1568 O O . ILE A 1 203 ? -0.19 21.562 19.906 1 98.5 203 ILE A O 1
ATOM 1572 N N . ASP A 1 204 ? -0.7 20.469 21.828 1 98.5 204 ASP A N 1
ATOM 1573 C CA . ASP A 1 204 ? 0.089 21.391 22.641 1 98.5 204 ASP A CA 1
ATOM 1574 C C . ASP A 1 204 ? 1.563 21.344 22.25 1 98.5 204 ASP A C 1
ATOM 1576 O O . ASP A 1 204 ? 2.23 22.375 22.203 1 98.5 204 ASP A O 1
ATOM 1580 N N . ALA A 1 205 ? 2.074 20.172 22.016 1 98.81 205 ALA A N 1
ATOM 1581 C CA . ALA A 1 205 ? 3.473 20 21.625 1 98.81 205 ALA A CA 1
ATOM 1582 C C . ALA A 1 205 ? 3.762 20.656 20.281 1 98.81 205 ALA A C 1
ATOM 1584 O O . ALA A 1 205 ? 4.844 21.203 20.078 1 98.81 205 ALA A O 1
ATOM 1585 N N . ILE A 1 206 ? 2.865 20.562 19.344 1 98.69 206 ILE A N 1
ATOM 1586 C CA . ILE A 1 206 ? 3.023 21.219 18.047 1 98.69 206 ILE A CA 1
ATOM 1587 C C . ILE A 1 206 ? 3.123 22.734 18.25 1 98.69 206 ILE A C 1
ATOM 1589 O O . ILE A 1 206 ? 4.035 23.375 17.719 1 98.69 206 ILE A O 1
ATOM 1593 N N . GLY A 1 207 ? 2.17 23.312 18.969 1 98.38 207 GLY A N 1
ATOM 1594 C CA . GLY A 1 207 ? 2.236 24.703 19.359 1 98.38 207 GLY A CA 1
ATOM 1595 C C . GLY A 1 207 ? 1.799 25.656 18.266 1 98.38 207 GLY A C 1
ATOM 1596 O O . GLY A 1 207 ? 2.191 26.828 18.266 1 98.38 207 GLY A O 1
ATOM 1597 N N . PHE A 1 208 ? 1.03 25.203 17.266 1 98.06 208 PHE A N 1
ATOM 1598 C CA . PHE A 1 208 ? 0.574 26.047 16.172 1 98.06 208 PHE A CA 1
ATOM 1599 C C . PHE A 1 208 ? -0.86 26.5 16.391 1 98.06 208 PHE A C 1
ATOM 1601 O O . PHE A 1 208 ? -1.537 26.938 15.461 1 98.06 208 PHE A O 1
ATOM 1608 N N . GLY A 1 209 ? -1.389 26.328 17.672 1 97 209 GLY A N 1
ATOM 1609 C CA . GLY A 1 209 ? -2.771 26.672 17.969 1 97 209 GLY A CA 1
ATOM 1610 C C . GLY A 1 209 ? -3.758 25.609 17.516 1 97 209 GLY A C 1
ATOM 1611 O O . GLY A 1 209 ? -3.436 24.422 17.516 1 97 209 GLY A O 1
ATOM 1612 N N . THR A 1 210 ? -5.02 26.031 17.281 1 97.44 210 THR A N 1
ATOM 1613 C CA . THR A 1 210 ? -6.074 25.078 16.922 1 97.44 210 THR A CA 1
ATOM 1614 C C . THR A 1 210 ? -6.668 25.422 15.562 1 97.44 210 THR A C 1
ATOM 1616 O O . THR A 1 210 ? -7.879 25.328 15.367 1 97.44 210 THR A O 1
ATOM 1619 N N . ASP A 1 211 ? -5.84 25.969 14.703 1 97.81 211 ASP A N 1
ATOM 1620 C CA . ASP A 1 211 ? -6.203 26.25 13.32 1 97.81 211 ASP A CA 1
ATOM 1621 C C . ASP A 1 211 ? -6.078 25 12.453 1 97.81 211 ASP A C 1
ATOM 1623 O O . ASP A 1 211 ? -4.977 24.484 12.258 1 97.81 211 ASP A O 1
ATOM 1627 N N . PRO A 1 212 ? -7.176 24.531 11.852 1 98.44 212 PRO A N 1
ATOM 1628 C CA . PRO A 1 212 ? -7.133 23.281 11.086 1 98.44 212 PRO A CA 1
ATOM 1629 C C . PRO A 1 212 ? -6.316 23.406 9.797 1 98.44 212 PRO A C 1
ATOM 1631 O O . PRO A 1 212 ? -6.047 22.406 9.133 1 98.44 212 PRO A O 1
ATOM 1634 N N . THR A 1 213 ? -5.871 24.562 9.43 1 98.38 213 THR A N 1
ATOM 1635 C CA . THR A 1 213 ? -5.008 24.734 8.273 1 98.38 213 THR A CA 1
ATOM 1636 C C . THR A 1 213 ? -3.539 24.594 8.664 1 98.38 213 THR A C 1
ATOM 1638 O O . THR A 1 213 ? -2.656 24.594 7.805 1 98.38 213 THR A O 1
ATOM 1641 N N . LYS A 1 214 ? -3.293 24.422 9.984 1 98.56 214 LYS A N 1
ATOM 1642 C CA . LYS A 1 214 ? -1.915 24.328 10.461 1 98.56 214 LYS A CA 1
ATOM 1643 C C . LYS A 1 214 ? -1.693 23.062 11.273 1 98.56 214 LYS A C 1
ATOM 1645 O O . LYS A 1 214 ? -0.558 22.609 11.43 1 98.56 214 LYS A O 1
ATOM 1650 N N . VAL A 1 215 ? -2.795 22.609 11.875 1 98.81 215 VAL A N 1
ATOM 1651 C CA . VAL A 1 215 ? -2.693 21.453 12.75 1 98.81 215 VAL A CA 1
ATOM 1652 C C . VAL A 1 215 ? -3.809 20.453 12.422 1 98.81 215 VAL A C 1
ATOM 1654 O O . VAL A 1 215 ? -4.977 20.844 12.32 1 98.81 215 VAL A O 1
ATOM 1657 N N . ARG A 1 216 ? -3.455 19.25 12.234 1 98.88 216 ARG A N 1
ATOM 1658 C CA . ARG A 1 216 ? -4.406 18.156 12.047 1 98.88 216 ARG A CA 1
ATOM 1659 C C . ARG A 1 216 ? -3.998 16.922 12.852 1 98.88 216 ARG A C 1
ATOM 1661 O O . ARG A 1 216 ? -2.811 16.703 13.094 1 98.88 216 ARG A O 1
ATOM 1668 N N . LEU A 1 217 ? -4.949 16.172 13.281 1 98.75 217 LEU A N 1
ATOM 1669 C CA . LEU A 1 217 ? -4.773 14.867 13.891 1 98.75 217 LEU A CA 1
ATOM 1670 C C . LEU A 1 217 ? -5.477 13.789 13.07 1 98.75 217 LEU A C 1
ATOM 1672 O O . LEU A 1 217 ? -6.652 13.938 12.727 1 98.75 217 LEU A O 1
ATOM 1676 N N . GLY A 1 218 ? -4.734 12.758 12.711 1 98.75 218 GLY A N 1
ATOM 1677 C CA . GLY A 1 218 ? -5.34 11.609 12.047 1 98.75 218 GLY A CA 1
ATOM 1678 C C . GLY A 1 218 ? -5.676 10.477 13 1 98.75 218 GLY A C 1
ATOM 1679 O O . GLY A 1 218 ? -4.816 10.016 13.75 1 98.75 218 GLY A O 1
ATOM 1680 N N . THR A 1 219 ? -6.887 10.016 12.93 1 98.44 219 THR A N 1
ATOM 1681 C CA . THR A 1 219 ? -7.301 8.891 13.758 1 98.44 219 THR A CA 1
ATOM 1682 C C . THR A 1 219 ? -8.453 8.133 13.102 1 98.44 219 THR A C 1
ATOM 1684 O O . THR A 1 219 ? -9.18 8.68 12.281 1 98.44 219 THR A O 1
ATOM 1687 N N . SER A 1 220 ? -8.594 6.859 13.461 1 98.44 220 SER A N 1
ATOM 1688 C CA . SER A 1 220 ? -9.719 6.051 13 1 98.44 220 SER A CA 1
ATOM 1689 C C . SER A 1 220 ? -10.836 6.023 14.031 1 98.44 220 SER A C 1
ATOM 1691 O O . SER A 1 220 ? -11.898 5.438 13.797 1 98.44 220 SER A O 1
ATOM 1693 N N . THR A 1 221 ? -10.656 6.664 15.219 1 97.19 221 THR A N 1
ATOM 1694 C CA . THR A 1 221 ? -11.648 6.703 16.281 1 97.19 221 THR A CA 1
ATOM 1695 C C . THR A 1 221 ? -11.898 8.133 16.75 1 97.19 221 THR A C 1
ATOM 1697 O O . THR A 1 221 ? -11.648 8.469 17.906 1 97.19 221 THR A O 1
ATOM 1700 N N . PRO A 1 222 ? -12.43 8.906 15.875 1 97.62 222 PRO A N 1
ATOM 1701 C CA . PRO A 1 222 ? -12.594 10.328 16.172 1 97.62 222 PRO A CA 1
ATOM 1702 C C . PRO A 1 222 ? -13.461 10.57 17.406 1 97.62 222 PRO A C 1
ATOM 1704 O O . PRO A 1 222 ? -13.242 11.539 18.141 1 97.62 222 PRO A O 1
ATOM 1707 N N . GLU A 1 223 ? -14.406 9.719 17.734 1 95.56 223 GLU A N 1
ATOM 1708 C CA . GLU A 1 223 ? -15.32 9.898 18.844 1 95.56 223 GLU A CA 1
ATOM 1709 C C . GLU A 1 223 ? -14.578 9.891 20.188 1 95.56 223 GLU A C 1
ATOM 1711 O O . GLU A 1 223 ? -14.984 10.555 21.141 1 95.56 223 GLU A O 1
ATOM 1716 N N . ALA A 1 224 ? -13.531 9.195 20.188 1 94.62 224 ALA A N 1
ATOM 1717 C CA . ALA A 1 224 ? -12.758 9.062 21.422 1 94.62 224 ALA A CA 1
ATOM 1718 C C . ALA A 1 224 ? -12.062 10.375 21.766 1 94.62 224 ALA A C 1
ATOM 1720 O O . ALA A 1 224 ? -11.602 10.562 22.891 1 94.62 224 ALA A O 1
ATOM 1721 N N . LEU A 1 225 ? -11.984 11.242 20.797 1 94.62 225 LEU A N 1
ATOM 1722 C CA . LEU A 1 225 ? -11.273 12.5 21.016 1 94.62 225 LEU A CA 1
ATOM 1723 C C . LEU A 1 225 ? -12.242 13.602 21.438 1 94.62 225 LEU A C 1
ATOM 1725 O O . LEU A 1 225 ? -11.82 14.734 21.703 1 94.62 225 LEU A O 1
ATOM 1729 N N . ARG A 1 226 ? -13.508 13.25 21.547 1 87.5 226 ARG A N 1
ATOM 1730 C CA . ARG A 1 226 ? -14.516 14.203 22 1 87.5 226 ARG A CA 1
ATOM 1731 C C . ARG A 1 226 ? -14.312 14.555 23.484 1 87.5 226 ARG A C 1
ATOM 1733 O O . ARG A 1 226 ? -14.086 13.664 24.312 1 87.5 226 ARG A O 1
ATOM 1740 N N . THR A 1 227 ? -13.703 15.758 23.797 1 67.38 227 THR A N 1
ATOM 1741 C CA . THR A 1 227 ? -13.641 16.156 25.203 1 67.38 227 THR A CA 1
ATOM 1742 C C . THR A 1 227 ? -15.047 16.344 25.766 1 67.38 227 THR A C 1
ATOM 1744 O O . THR A 1 227 ? -15.953 16.797 25.078 1 67.38 227 THR A O 1
ATOM 1747 N N . LEU A 1 228 ? -15.461 15.352 26.703 1 48.03 228 LEU A N 1
ATOM 1748 C CA . LEU A 1 228 ? -16.656 15.617 27.516 1 48.03 228 LEU A CA 1
ATOM 1749 C C . LEU A 1 228 ? -16.703 17.078 27.938 1 48.03 228 LEU A C 1
ATOM 1751 O O . LEU A 1 228 ? -15.805 17.562 28.641 1 48.03 228 LEU A O 1
ATOM 1755 N N . GLY A 1 229 ? -16.469 17.953 27.047 1 36.69 229 GLY A N 1
ATOM 1756 C CA . GLY A 1 229 ? -16.938 19.109 27.797 1 36.69 229 GLY A CA 1
ATOM 1757 C C . GLY A 1 229 ? -18.422 19.031 28.141 1 36.69 229 GLY A C 1
ATOM 1758 O O . GLY A 1 229 ? -19.156 18.25 27.531 1 36.69 229 GLY A O 1
ATOM 1759 N N . MET B 1 1 ? 14.656 -26.469 -6.918 1 92.06 1 MET B N 1
ATOM 1760 C CA . MET B 1 1 ? 13.453 -25.812 -6.414 1 92.06 1 MET B CA 1
ATOM 1761 C C . MET B 1 1 ? 13.5 -24.312 -6.672 1 92.06 1 MET B C 1
ATOM 1763 O O . MET B 1 1 ? 12.453 -23.672 -6.836 1 92.06 1 MET B O 1
ATOM 1767 N N . LEU B 1 2 ? 14.719 -23.797 -6.957 1 96.56 2 LEU B N 1
ATOM 1768 C CA . LEU B 1 2 ? 14.883 -22.344 -7.109 1 96.56 2 LEU B CA 1
ATOM 1769 C C . LEU B 1 2 ? 14.273 -21.859 -8.414 1 96.56 2 LEU B C 1
ATOM 1771 O O . LEU B 1 2 ? 13.883 -20.703 -8.531 1 96.56 2 LEU B O 1
ATOM 1775 N N . HIS B 1 3 ? 14.148 -22.766 -9.336 1 97.44 3 HIS B N 1
ATOM 1776 C CA . HIS B 1 3 ? 13.547 -22.391 -10.609 1 97.44 3 HIS B CA 1
ATOM 1777 C C . HIS B 1 3 ? 12.047 -22.141 -10.461 1 97.44 3 HIS B C 1
ATOM 1779 O O . HIS B 1 3 ? 11.398 -21.656 -11.391 1 97.44 3 HIS B O 1
ATOM 1785 N N . LEU B 1 4 ? 11.461 -22.422 -9.289 1 98.44 4 LEU B N 1
ATOM 1786 C CA . LEU B 1 4 ? 10.055 -22.141 -8.984 1 98.44 4 LEU B CA 1
ATOM 1787 C C . LEU B 1 4 ? 9.922 -20.891 -8.133 1 98.44 4 LEU B C 1
ATOM 1789 O O . LEU B 1 4 ? 8.805 -20.469 -7.82 1 98.44 4 LEU B O 1
ATOM 1793 N N . VAL B 1 5 ? 10.992 -20.266 -7.789 1 98.62 5 VAL B N 1
ATOM 1794 C CA . VAL B 1 5 ? 10.984 -19.219 -6.762 1 98.62 5 VAL B CA 1
ATOM 1795 C C . VAL B 1 5 ? 10.898 -17.844 -7.414 1 98.62 5 VAL B C 1
ATOM 1797 O O . VAL B 1 5 ? 11.656 -17.547 -8.344 1 98.62 5 VAL B O 1
ATOM 1800 N N . ASP B 1 6 ? 9.945 -17.109 -7.027 1 98.88 6 ASP B N 1
ATOM 1801 C CA . ASP B 1 6 ? 9.977 -15.656 -7.199 1 98.88 6 ASP B CA 1
ATOM 1802 C C . ASP B 1 6 ? 10.664 -14.984 -6.012 1 98.88 6 ASP B C 1
ATOM 1804 O O . ASP B 1 6 ? 10.094 -14.906 -4.922 1 98.88 6 ASP B O 1
ATOM 1808 N N . TYR B 1 7 ? 11.883 -14.555 -6.219 1 98.88 7 TYR B N 1
ATOM 1809 C CA . TYR B 1 7 ? 12.57 -13.773 -5.195 1 98.88 7 TYR B CA 1
ATOM 1810 C C . TYR B 1 7 ? 11.961 -12.383 -5.074 1 98.88 7 TYR B C 1
ATOM 1812 O O . TYR B 1 7 ? 12.016 -11.586 -6.012 1 98.88 7 TYR B O 1
ATOM 1820 N N . ALA B 1 8 ? 11.359 -12.133 -3.912 1 98.94 8 ALA B N 1
ATOM 1821 C CA . ALA B 1 8 ? 10.57 -10.906 -3.771 1 98.94 8 ALA B CA 1
ATOM 1822 C C . ALA B 1 8 ? 11.164 -9.992 -2.699 1 98.94 8 ALA B C 1
ATOM 1824 O O . ALA B 1 8 ? 11.297 -10.391 -1.539 1 98.94 8 ALA B O 1
ATOM 1825 N N . LEU B 1 9 ? 11.57 -8.844 -3.016 1 98.75 9 LEU B N 1
ATOM 1826 C CA . LEU B 1 9 ? 11.93 -7.762 -2.102 1 98.75 9 LEU B CA 1
ATOM 1827 C C . LEU B 1 9 ? 10.953 -6.594 -2.23 1 98.75 9 LEU B C 1
ATOM 1829 O O . LEU B 1 9 ? 11.109 -5.746 -3.109 1 98.75 9 LEU B O 1
ATOM 1833 N N . LEU B 1 10 ? 9.992 -6.52 -1.247 1 98.81 10 LEU B N 1
ATOM 1834 C CA . LEU B 1 10 ? 8.852 -5.648 -1.501 1 98.81 10 LEU B CA 1
ATOM 1835 C C . LEU B 1 10 ? 8.664 -4.648 -0.366 1 98.81 10 LEU B C 1
ATOM 1837 O O . LEU B 1 10 ? 7.715 -3.857 -0.377 1 98.81 10 LEU B O 1
ATOM 1841 N N . LYS B 1 11 ? 9.562 -4.688 0.683 1 98.62 11 LYS B N 1
ATOM 1842 C CA . LYS B 1 11 ? 9.477 -3.67 1.727 1 98.62 11 LYS B CA 1
ATOM 1843 C C . LYS B 1 11 ? 9.711 -2.273 1.154 1 98.62 11 LYS B C 1
ATOM 1845 O O . LYS B 1 11 ? 10.602 -2.08 0.322 1 98.62 11 LYS B O 1
ATOM 1850 N N . PRO B 1 12 ? 8.906 -1.297 1.593 1 98.19 12 PRO B N 1
ATOM 1851 C CA . PRO B 1 12 ? 8.969 0.027 0.971 1 98.19 12 PRO B CA 1
ATOM 1852 C C . PRO B 1 12 ? 10.25 0.781 1.316 1 98.19 12 PRO B C 1
ATOM 1854 O O . PRO B 1 12 ? 10.602 1.754 0.644 1 98.19 12 PRO B O 1
ATOM 1857 N N . TYR B 1 13 ? 10.961 0.345 2.367 1 98.75 13 TYR B N 1
ATOM 1858 C CA . TYR B 1 13 ? 12.102 1.118 2.852 1 98.75 13 TYR B CA 1
ATOM 1859 C C . TYR B 1 13 ? 13.414 0.551 2.32 1 98.75 13 TYR B C 1
ATOM 1861 O O . TYR B 1 13 ? 14.492 0.966 2.744 1 98.75 13 TYR B O 1
ATOM 1869 N N . LEU B 1 14 ? 13.367 -0.424 1.438 1 98.81 14 LEU B N 1
ATOM 1870 C CA . LEU B 1 14 ? 14.586 -0.949 0.843 1 98.81 14 LEU B CA 1
ATOM 1871 C C . LEU B 1 14 ? 15.273 0.108 -0.017 1 98.81 14 LEU B C 1
ATOM 1873 O O . LEU B 1 14 ? 14.609 0.858 -0.733 1 98.81 14 LEU B O 1
ATOM 1877 N N . THR B 1 15 ? 16.578 0.138 0.032 1 98.81 15 THR B N 1
ATOM 1878 C CA . THR B 1 15 ? 17.328 1.062 -0.804 1 98.81 15 THR B CA 1
ATOM 1879 C C . THR B 1 15 ? 17.5 0.501 -2.213 1 98.81 15 THR B C 1
ATOM 1881 O O . THR B 1 15 ? 17.375 -0.706 -2.426 1 98.81 15 THR B O 1
ATOM 1884 N N . LEU B 1 16 ? 17.812 1.442 -3.121 1 98.69 16 LEU B N 1
ATOM 1885 C CA . LEU B 1 16 ? 18.109 1.038 -4.488 1 98.69 16 LEU B CA 1
ATOM 1886 C C . LEU B 1 16 ? 19.281 0.049 -4.523 1 98.69 16 LEU B C 1
ATOM 1888 O O . LEU B 1 16 ? 19.25 -0.91 -5.297 1 98.69 16 LEU B O 1
ATOM 1892 N N . GLU B 1 17 ? 20.219 0.251 -3.678 1 98.69 17 GLU B N 1
ATOM 1893 C CA . GLU B 1 17 ? 21.375 -0.64 -3.623 1 98.69 17 GLU B CA 1
ATOM 1894 C C . GLU B 1 17 ? 20.984 -2.029 -3.133 1 98.69 17 GLU B C 1
ATOM 1896 O O . GLU B 1 17 ? 21.438 -3.037 -3.67 1 98.69 17 GLU B O 1
ATOM 1901 N N . GLU B 1 18 ? 20.188 -2.129 -2.068 1 98.81 18 GLU B N 1
ATOM 1902 C CA . GLU B 1 18 ? 19.719 -3.412 -1.563 1 98.81 18 GLU B CA 1
ATOM 1903 C C . GLU B 1 18 ? 18.938 -4.172 -2.637 1 98.81 18 GLU B C 1
ATOM 1905 O O . GLU B 1 18 ? 19.125 -5.379 -2.812 1 98.81 18 GLU B O 1
ATOM 1910 N N . VAL B 1 19 ? 18.078 -3.441 -3.354 1 98.88 19 VAL B N 1
ATOM 1911 C CA . VAL B 1 19 ? 17.266 -4.066 -4.391 1 98.88 19 VAL B CA 1
ATOM 1912 C C . VAL B 1 19 ? 18.156 -4.496 -5.555 1 98.88 19 VAL B C 1
ATOM 1914 O O . VAL B 1 19 ? 17.938 -5.555 -6.152 1 98.88 19 VAL B O 1
ATOM 1917 N N . ALA B 1 20 ? 19.156 -3.68 -5.914 1 98.81 20 ALA B N 1
ATOM 1918 C CA . ALA B 1 20 ? 20.094 -4.051 -6.965 1 98.81 20 ALA B CA 1
ATOM 1919 C C . ALA B 1 20 ? 20.875 -5.305 -6.582 1 98.81 20 ALA B C 1
ATOM 1921 O O . ALA B 1 20 ? 21.078 -6.191 -7.41 1 98.81 20 ALA B O 1
ATOM 1922 N N . ARG B 1 21 ? 21.359 -5.352 -5.371 1 98.69 21 ARG B N 1
ATOM 1923 C CA . ARG B 1 21 ? 22.047 -6.547 -4.883 1 98.69 21 ARG B CA 1
ATOM 1924 C C . ARG B 1 21 ? 21.141 -7.77 -4.977 1 98.69 21 ARG B C 1
ATOM 1926 O O . ARG B 1 21 ? 21.609 -8.867 -5.316 1 98.69 21 ARG B O 1
ATOM 1933 N N . GLY B 1 22 ? 19.875 -7.59 -4.656 1 98.81 22 GLY B N 1
ATOM 1934 C CA . GLY B 1 22 ? 18.906 -8.664 -4.809 1 98.81 22 GLY B CA 1
ATOM 1935 C C . GLY B 1 22 ? 18.797 -9.172 -6.234 1 98.81 22 GLY B C 1
ATOM 1936 O O . GLY B 1 22 ? 18.703 -10.375 -6.465 1 98.81 22 GLY B O 1
ATOM 1937 N N . ALA B 1 23 ? 18.844 -8.258 -7.164 1 98.88 23 ALA B N 1
ATOM 1938 C CA . ALA B 1 23 ? 18.75 -8.641 -8.57 1 98.88 23 ALA B CA 1
ATOM 1939 C C . ALA B 1 23 ? 19.953 -9.5 -8.977 1 98.88 23 ALA B C 1
ATOM 1941 O O . ALA B 1 23 ? 19.781 -10.523 -9.656 1 98.88 23 ALA B O 1
ATOM 1942 N N . ARG B 1 24 ? 21.125 -9.07 -8.594 1 98.69 24 ARG B N 1
ATOM 1943 C CA . ARG B 1 24 ? 22.328 -9.836 -8.906 1 98.69 24 ARG B CA 1
ATOM 1944 C C . ARG B 1 24 ? 22.266 -11.227 -8.281 1 98.69 24 ARG B C 1
ATOM 1946 O O . ARG B 1 24 ? 22.625 -12.211 -8.922 1 98.69 24 ARG B O 1
ATOM 1953 N N . ARG B 1 25 ? 21.812 -11.281 -7.078 1 98.56 25 ARG B N 1
ATOM 1954 C CA . ARG B 1 25 ? 21.656 -12.562 -6.395 1 98.56 25 ARG B CA 1
ATOM 1955 C C . ARG B 1 25 ? 20.641 -13.453 -7.098 1 98.56 25 ARG B C 1
ATOM 1957 O O . ARG B 1 25 ? 20.844 -14.664 -7.215 1 98.56 25 ARG B O 1
ATOM 1964 N N . ALA B 1 26 ? 19.531 -12.812 -7.492 1 98.75 26 ALA B N 1
ATOM 1965 C CA . ALA B 1 26 ? 18.516 -13.547 -8.242 1 98.75 26 ALA B CA 1
ATOM 1966 C C . ALA B 1 26 ? 19.109 -14.219 -9.469 1 98.75 26 ALA B C 1
ATOM 1968 O O . ALA B 1 26 ? 18.844 -15.391 -9.742 1 98.75 26 ALA B O 1
ATOM 1969 N N . GLU B 1 27 ? 19.922 -13.5 -10.211 1 98.62 27 GLU B N 1
ATOM 1970 C CA . GLU B 1 27 ? 20.594 -14.023 -11.398 1 98.62 27 GLU B CA 1
ATOM 1971 C C . GLU B 1 27 ? 21.531 -15.172 -11.039 1 98.62 27 GLU B C 1
ATOM 1973 O O . GLU B 1 27 ? 21.562 -16.188 -11.734 1 98.62 27 GLU B O 1
ATOM 1978 N N . GLU B 1 28 ? 22.25 -14.961 -9.969 1 98.12 28 GLU B N 1
ATOM 1979 C CA . GLU B 1 28 ? 23.188 -15.984 -9.523 1 98.12 28 GLU B CA 1
ATOM 1980 C C . GLU B 1 28 ? 22.469 -17.281 -9.164 1 98.12 28 GLU B C 1
ATOM 1982 O O . GLU B 1 28 ? 22.938 -18.375 -9.484 1 98.12 28 GLU B O 1
ATOM 1987 N N . LEU B 1 29 ? 21.344 -17.188 -8.516 1 97.94 29 LEU B N 1
ATOM 1988 C CA . LEU B 1 29 ? 20.609 -18.344 -8.008 1 97.94 29 LEU B CA 1
ATOM 1989 C C . LEU B 1 29 ? 19.781 -18.984 -9.109 1 97.94 29 LEU B C 1
ATOM 1991 O O . LEU B 1 29 ? 19.391 -20.156 -9 1 97.94 29 LEU B O 1
ATOM 1995 N N . GLY B 1 30 ? 19.453 -18.172 -10.086 1 97.88 30 GLY B N 1
ATOM 1996 C CA . GLY B 1 30 ? 18.609 -18.688 -11.156 1 97.88 30 GLY B CA 1
ATOM 1997 C C . GLY B 1 30 ? 17.172 -18.891 -10.734 1 97.88 30 GLY B C 1
ATOM 1998 O O . GLY B 1 30 ? 16.578 -19.938 -10.984 1 97.88 30 GLY B O 1
ATOM 1999 N N . VAL B 1 31 ? 16.625 -17.922 -10.055 1 98.69 31 VAL B N 1
ATOM 2000 C CA . VAL B 1 31 ? 15.219 -18 -9.641 1 98.69 31 VAL B CA 1
ATOM 2001 C C . VAL B 1 31 ? 14.312 -17.766 -10.844 1 98.69 31 VAL B C 1
ATOM 2003 O O . VAL B 1 31 ? 14.781 -17.406 -11.93 1 98.69 31 VAL B O 1
ATOM 2006 N N . ALA B 1 32 ? 13.008 -18.062 -10.664 1 98.69 32 ALA B N 1
ATOM 2007 C CA . ALA B 1 32 ? 12.055 -17.922 -11.758 1 98.69 32 ALA B CA 1
ATOM 2008 C C . ALA B 1 32 ? 11.844 -16.453 -12.125 1 98.69 32 ALA B C 1
ATOM 2010 O O . ALA B 1 32 ? 11.797 -16.109 -13.305 1 98.69 32 ALA B O 1
ATOM 2011 N N . ALA B 1 33 ? 11.688 -15.641 -11.102 1 98.94 33 ALA B N 1
ATOM 2012 C CA . ALA B 1 33 ? 11.492 -14.211 -11.305 1 98.94 33 ALA B CA 1
ATOM 2013 C C . ALA B 1 33 ? 12 -13.414 -10.102 1 98.94 33 ALA B C 1
ATOM 2015 O O . ALA B 1 33 ? 12.125 -13.953 -9 1 98.94 33 ALA B O 1
ATOM 2016 N N . TYR B 1 34 ? 12.398 -12.227 -10.359 1 98.94 34 TYR B N 1
ATOM 2017 C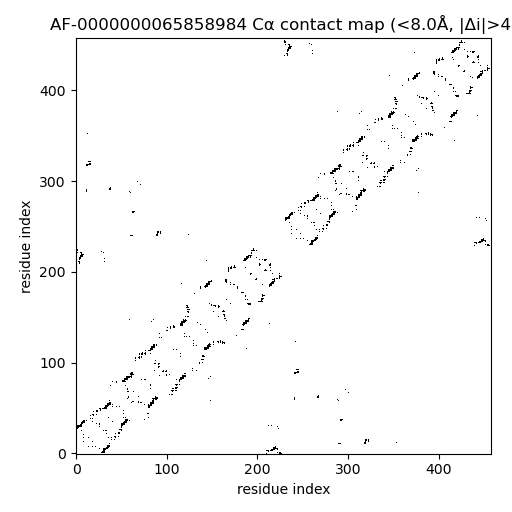 CA . TYR B 1 34 ? 12.719 -11.234 -9.344 1 98.94 34 TYR B CA 1
ATOM 2018 C C . TYR B 1 34 ? 11.633 -10.164 -9.258 1 98.94 34 TYR B C 1
ATOM 2020 O O . TYR B 1 34 ? 11.328 -9.5 -10.25 1 98.94 34 TYR B O 1
ATOM 2028 N N . CYS B 1 35 ? 11.008 -10.062 -8.039 1 98.94 35 CYS B N 1
ATOM 2029 C CA . CYS B 1 35 ? 9.789 -9.273 -7.887 1 98.94 35 CYS B CA 1
ATOM 2030 C C . CYS B 1 35 ? 10.039 -8.039 -7.031 1 98.94 35 CYS B C 1
ATOM 2032 O O . CYS B 1 35 ? 10.516 -8.141 -5.902 1 98.94 35 CYS B O 1
ATOM 2034 N N . VAL B 1 36 ? 9.695 -6.871 -7.555 1 98.94 36 VAL B N 1
ATOM 2035 C CA . VAL B 1 36 ? 9.961 -5.617 -6.855 1 98.94 36 VAL B CA 1
ATOM 2036 C C . VAL B 1 36 ? 8.773 -4.676 -7.012 1 98.94 36 VAL B C 1
ATOM 2038 O O . VAL B 1 36 ? 7.875 -4.926 -7.824 1 98.94 36 VAL B O 1
ATOM 2041 N N . ASN B 1 37 ? 8.734 -3.598 -6.18 1 98.94 37 ASN B N 1
ATOM 2042 C CA . ASN B 1 37 ? 7.828 -2.477 -6.41 1 98.94 37 ASN B CA 1
ATOM 2043 C C . ASN B 1 37 ? 8.18 -1.729 -7.691 1 98.94 37 ASN B C 1
ATOM 2045 O O . ASN B 1 37 ? 9.336 -1.73 -8.117 1 98.94 37 ASN B O 1
ATOM 2049 N N . PRO B 1 38 ? 7.152 -1.048 -8.281 1 98.81 38 PRO B N 1
ATOM 2050 C CA . PRO B 1 38 ? 7.375 -0.399 -9.578 1 98.81 38 PRO B CA 1
ATOM 2051 C C . PRO B 1 38 ? 8.492 0.646 -9.523 1 98.81 38 PRO B C 1
ATOM 2053 O O . PRO B 1 38 ? 9.219 0.826 -10.5 1 98.81 38 PRO B O 1
ATOM 2056 N N . LEU B 1 39 ? 8.672 1.327 -8.453 1 98.31 39 LEU B N 1
ATOM 2057 C CA . LEU B 1 39 ? 9.703 2.35 -8.281 1 98.31 39 LEU B CA 1
ATOM 2058 C C . LEU B 1 39 ? 11.078 1.806 -8.641 1 98.31 39 LEU B C 1
ATOM 2060 O O . LEU B 1 39 ? 11.914 2.531 -9.188 1 98.31 39 LEU B O 1
ATOM 2064 N N . TYR B 1 40 ? 11.32 0.542 -8.375 1 98.62 40 TYR B N 1
ATOM 2065 C CA . TYR B 1 40 ? 12.664 -0.034 -8.445 1 98.62 40 TYR B CA 1
ATOM 2066 C C . TYR B 1 40 ? 12.93 -0.629 -9.828 1 98.62 40 TYR B C 1
ATOM 2068 O O . TYR B 1 40 ? 14.078 -0.909 -10.18 1 98.62 40 TYR B O 1
ATOM 2076 N N . ALA B 1 41 ? 11.898 -0.797 -10.609 1 98.5 41 ALA B N 1
ATOM 2077 C CA . ALA B 1 41 ? 11.969 -1.559 -11.852 1 98.5 41 ALA B CA 1
ATOM 2078 C C . ALA B 1 41 ? 13.039 -1.001 -12.781 1 98.5 41 ALA B C 1
ATOM 2080 O O . ALA B 1 41 ? 13.867 -1.751 -13.305 1 98.5 41 ALA B O 1
ATOM 2081 N N . PRO B 1 42 ? 13.125 0.361 -12.969 1 96.25 42 PRO B N 1
ATOM 2082 C CA . PRO B 1 42 ? 14.148 0.888 -13.875 1 96.25 42 PRO B CA 1
ATOM 2083 C C . PRO B 1 42 ? 15.57 0.599 -13.398 1 96.25 42 PRO B C 1
ATOM 2085 O O . PRO B 1 42 ? 16.5 0.554 -14.203 1 96.25 42 PRO B O 1
ATOM 2088 N N . TYR B 1 43 ? 15.75 0.352 -12.125 1 96.06 43 TYR B N 1
ATOM 2089 C CA . TYR B 1 43 ? 17.078 0.192 -11.547 1 96.06 43 TYR B CA 1
ATOM 2090 C C . TYR B 1 43 ? 17.531 -1.263 -11.609 1 96.06 43 TYR B C 1
ATOM 2092 O O . TYR B 1 43 ? 18.719 -1.558 -11.477 1 96.06 43 TYR B O 1
ATOM 2100 N N . VAL B 1 44 ? 16.562 -2.154 -11.789 1 98.06 44 VAL B N 1
ATOM 2101 C CA . VAL B 1 44 ? 16.969 -3.553 -11.703 1 98.06 44 VAL B CA 1
ATOM 2102 C C . VAL B 1 44 ? 16.828 -4.215 -13.078 1 98.06 44 VAL B C 1
ATOM 2104 O O . VAL B 1 44 ? 17.359 -5.305 -13.305 1 98.06 44 VAL B O 1
ATOM 2107 N N . ARG B 1 45 ? 16.109 -3.59 -13.984 1 97.44 45 ARG B N 1
ATOM 2108 C CA . ARG B 1 45 ? 15.797 -4.195 -15.281 1 97.44 45 ARG B CA 1
ATOM 2109 C C . ARG B 1 45 ? 17.078 -4.605 -16 1 97.44 45 ARG B C 1
ATOM 2111 O O . ARG B 1 45 ? 17.172 -5.723 -16.516 1 97.44 45 ARG B O 1
ATOM 2118 N N . GLU B 1 46 ? 18.078 -3.793 -16.016 1 96.56 46 GLU B N 1
ATOM 2119 C CA . GLU B 1 46 ? 19.297 -4.051 -16.781 1 96.56 46 GLU B CA 1
ATOM 2120 C C . GLU B 1 46 ? 20.188 -5.07 -16.078 1 96.56 46 GLU B C 1
ATOM 2122 O O . GLU B 1 46 ? 21.125 -5.602 -16.672 1 96.56 46 GLU B O 1
ATOM 2127 N N . LEU B 1 47 ? 19.906 -5.316 -14.828 1 98.44 47 LEU B N 1
ATOM 2128 C CA . LEU B 1 47 ? 20.719 -6.258 -14.055 1 98.44 47 LEU B CA 1
ATOM 2129 C C . LEU B 1 47 ? 20.219 -7.688 -14.258 1 98.44 47 LEU B C 1
ATOM 2131 O O . LEU B 1 47 ? 20.875 -8.641 -13.828 1 98.44 47 LEU B O 1
ATOM 2135 N N . LEU B 1 48 ? 19.062 -7.758 -14.867 1 98.62 48 LEU B N 1
ATOM 2136 C CA . LEU B 1 48 ? 18.438 -9.062 -15.094 1 98.62 48 LEU B CA 1
ATOM 2137 C C . LEU B 1 48 ? 18.578 -9.477 -16.562 1 98.62 48 LEU B C 1
ATOM 2139 O O . LEU B 1 48 ? 18.297 -8.688 -17.453 1 98.62 48 LEU B O 1
ATOM 2143 N N . SER B 1 49 ? 19.062 -10.625 -16.812 1 97.56 49 SER B N 1
ATOM 2144 C CA . SER B 1 49 ? 19.219 -11.156 -18.156 1 97.56 49 SER B CA 1
ATOM 2145 C C . SER B 1 49 ? 18.438 -12.453 -18.344 1 97.56 49 SER B C 1
ATOM 2147 O O . SER B 1 49 ? 17.688 -12.602 -19.312 1 97.56 49 SER B O 1
ATOM 2149 N N . ARG B 1 50 ? 18.578 -13.438 -17.453 1 97.5 50 ARG B N 1
ATOM 2150 C CA . ARG B 1 50 ? 17.922 -14.734 -17.516 1 97.5 50 ARG B CA 1
ATOM 2151 C C . ARG B 1 50 ? 16.688 -14.766 -16.625 1 97.5 50 ARG B C 1
ATOM 2153 O O . ARG B 1 50 ? 15.648 -15.312 -17 1 97.5 50 ARG B O 1
ATOM 2160 N N . VAL B 1 51 ? 16.844 -14.156 -15.477 1 98.75 51 VAL B N 1
ATOM 2161 C CA . VAL B 1 51 ? 15.75 -14.086 -14.508 1 98.75 51 VAL B CA 1
ATOM 2162 C C . VAL B 1 51 ? 14.711 -13.07 -14.969 1 98.75 51 VAL B C 1
ATOM 2164 O O . VAL B 1 51 ? 15.055 -11.961 -15.383 1 98.75 51 VAL B O 1
ATOM 2167 N N . LYS B 1 52 ? 13.43 -13.414 -14.961 1 98.81 52 LYS B N 1
ATOM 2168 C CA . LYS B 1 52 ? 12.336 -12.523 -15.344 1 98.81 52 LYS B CA 1
ATOM 2169 C C . LYS B 1 52 ? 12.141 -11.422 -14.312 1 98.81 52 LYS B C 1
ATOM 2171 O O . LYS B 1 52 ? 12.273 -11.664 -13.109 1 98.81 52 LYS B O 1
ATOM 2176 N N . LEU B 1 53 ? 11.812 -10.234 -14.812 1 98.94 53 LEU B N 1
ATOM 2177 C CA . LEU B 1 53 ? 11.398 -9.156 -13.922 1 98.94 53 LEU B CA 1
ATOM 2178 C C . LEU B 1 53 ? 9.898 -9.227 -13.641 1 98.94 53 LEU B C 1
ATOM 2180 O O . LEU B 1 53 ? 9.086 -9.266 -14.57 1 98.94 53 LEU B O 1
ATOM 2184 N N . CYS B 1 54 ? 9.57 -9.336 -12.391 1 98.94 54 CYS B N 1
ATOM 2185 C CA . CYS B 1 54 ? 8.203 -9.234 -11.914 1 98.94 54 CYS B CA 1
ATOM 2186 C C . CYS B 1 54 ? 7.984 -7.945 -11.133 1 98.94 54 CYS B C 1
ATOM 2188 O O . CYS B 1 54 ? 8.812 -7.574 -10.297 1 98.94 54 CYS B O 1
ATOM 2190 N N . VAL B 1 55 ? 6.926 -7.238 -11.438 1 98.94 55 VAL B N 1
ATOM 2191 C CA . VAL B 1 55 ? 6.605 -5.992 -10.742 1 98.94 55 VAL B CA 1
ATOM 2192 C C . VAL B 1 55 ? 5.203 -6.082 -10.148 1 98.94 55 VAL B C 1
ATOM 2194 O O . VAL B 1 55 ? 4.273 -6.574 -10.789 1 98.94 55 VAL B O 1
ATOM 2197 N N . VAL B 1 56 ? 5.09 -5.594 -8.898 1 98.94 56 VAL B N 1
ATOM 2198 C CA . VAL B 1 56 ? 3.773 -5.598 -8.266 1 98.94 56 VAL B CA 1
ATOM 2199 C C . VAL B 1 56 ? 2.994 -4.352 -8.688 1 98.94 56 VAL B C 1
ATOM 2201 O O . VAL B 1 56 ? 3.588 -3.311 -8.977 1 98.94 56 VAL B O 1
ATOM 2204 N N . ALA B 1 57 ? 1.678 -4.457 -8.695 1 98.88 57 ALA B N 1
ATOM 2205 C CA . ALA B 1 57 ? 0.799 -3.336 -9.023 1 98.88 57 ALA B CA 1
ATOM 2206 C C . ALA B 1 57 ? -0.276 -3.154 -7.953 1 98.88 57 ALA B C 1
ATOM 2208 O O . ALA B 1 57 ? -0.895 -4.129 -7.516 1 98.88 57 ALA B O 1
ATOM 2209 N N . ASP B 1 58 ? -0.496 -1.814 -7.562 1 98.81 58 ASP B N 1
ATOM 2210 C CA . ASP B 1 58 ? -1.475 -1.439 -6.543 1 98.81 58 ASP B CA 1
ATOM 2211 C C . ASP B 1 58 ? -1.294 -2.27 -5.277 1 98.81 58 ASP B C 1
ATOM 2213 O O . ASP B 1 58 ? -2.258 -2.838 -4.758 1 98.81 58 ASP B O 1
ATOM 2217 N N . PHE B 1 59 ? -0.004 -2.441 -4.844 1 98.94 59 PHE B N 1
ATOM 2218 C CA . PHE B 1 59 ? 0.488 -3.279 -3.756 1 98.94 59 PHE B CA 1
ATOM 2219 C C . PHE B 1 59 ? 0.764 -2.443 -2.512 1 98.94 59 PHE B C 1
ATOM 2221 O O . PHE B 1 59 ? 1.343 -1.358 -2.602 1 98.94 59 PHE B O 1
ATOM 2228 N N . PRO B 1 60 ? 0.313 -2.77 -1.271 1 98.81 60 PRO B N 1
ATOM 2229 C CA . PRO B 1 60 ? -0.289 -4.078 -1.012 1 98.81 60 PRO B CA 1
ATOM 2230 C C . PRO B 1 60 ? -1.808 -4.012 -0.873 1 98.81 60 PRO B C 1
ATOM 2232 O O . PRO B 1 60 ? -2.447 -5.023 -0.569 1 98.81 60 PRO B O 1
ATOM 2235 N N . PHE B 1 61 ? -2.416 -2.82 -1.147 1 98.88 61 PHE B N 1
ATOM 2236 C CA . PHE B 1 61 ? -3.781 -2.66 -0.66 1 98.88 61 PHE B CA 1
ATOM 2237 C C . PHE B 1 61 ? -4.789 -2.969 -1.761 1 98.88 61 PHE B C 1
ATOM 2239 O O . PHE B 1 61 ? -5.941 -3.309 -1.479 1 98.88 61 PHE B O 1
ATOM 2246 N N . GLY B 1 62 ? -4.375 -2.848 -3.09 1 98.81 62 GLY B N 1
ATOM 2247 C CA . GLY B 1 62 ? -5.352 -2.984 -4.16 1 98.81 62 GLY B CA 1
ATOM 2248 C C . GLY B 1 62 ? -6.492 -1.988 -4.055 1 98.81 62 GLY B C 1
ATOM 2249 O O . GLY B 1 62 ? -7.656 -2.344 -4.262 1 98.81 62 GLY B O 1
ATOM 2250 N N . ALA B 1 63 ? -6.168 -0.755 -3.736 1 98.75 63 ALA B N 1
ATOM 2251 C CA . ALA B 1 63 ? -7.215 0.182 -3.33 1 98.75 63 ALA B CA 1
ATOM 2252 C C . ALA B 1 63 ? -7.266 1.385 -4.266 1 98.75 63 ALA B C 1
ATOM 2254 O O . ALA B 1 63 ? -7.758 2.451 -3.891 1 98.75 63 ALA B O 1
ATOM 2255 N N . MET B 1 64 ? -6.727 1.312 -5.516 1 98.62 64 MET B N 1
ATOM 2256 C CA . MET B 1 64 ? -6.844 2.357 -6.531 1 98.62 64 MET B CA 1
ATOM 2257 C C . MET B 1 64 ? -8.086 2.15 -7.387 1 98.62 64 MET B C 1
ATOM 2259 O O . MET B 1 64 ? -8.617 1.04 -7.465 1 98.62 64 MET B O 1
ATOM 2263 N N . PRO B 1 65 ? -8.562 3.213 -7.988 1 98.25 65 PRO B N 1
ATOM 2264 C CA . PRO B 1 65 ? -9.641 3.039 -8.969 1 98.25 65 PRO B CA 1
ATOM 2265 C C . PRO B 1 65 ? -9.219 2.193 -10.164 1 98.25 65 PRO B C 1
ATOM 2267 O O . PRO B 1 65 ? -8.047 2.225 -10.57 1 98.25 65 PRO B O 1
ATOM 2270 N N . THR B 1 66 ? -10.172 1.514 -10.773 1 98.69 66 THR B N 1
ATOM 2271 C CA . THR B 1 66 ? -9.93 0.56 -11.852 1 98.69 66 THR B CA 1
ATOM 2272 C C . THR B 1 66 ? -9.125 1.207 -12.977 1 98.69 66 THR B C 1
ATOM 2274 O O . THR B 1 66 ? -8.156 0.625 -13.461 1 98.69 66 THR B O 1
ATOM 2277 N N . ALA B 1 67 ? -9.461 2.398 -13.352 1 98.44 67 ALA B N 1
ATOM 2278 C CA . ALA B 1 67 ? -8.789 3.055 -14.469 1 98.44 67 ALA B CA 1
ATOM 2279 C C . ALA B 1 67 ? -7.316 3.318 -14.148 1 98.44 67 ALA B C 1
ATOM 2281 O O . ALA B 1 67 ? -6.449 3.141 -15.008 1 98.44 67 ALA B O 1
ATOM 2282 N N . ALA B 1 68 ? -7.039 3.754 -12.945 1 98.44 68 ALA B N 1
ATOM 2283 C CA . ALA B 1 68 ? -5.668 4.035 -12.523 1 98.44 68 ALA B CA 1
ATOM 2284 C C . ALA B 1 68 ? -4.844 2.754 -12.453 1 98.44 68 ALA B C 1
ATOM 2286 O O . ALA B 1 68 ? -3.674 2.738 -12.844 1 98.44 68 ALA B O 1
ATOM 2287 N N . ARG B 1 69 ? -5.438 1.672 -11.938 1 98.5 69 ARG B N 1
ATOM 2288 C CA . ARG B 1 69 ? -4.746 0.391 -11.852 1 98.5 69 ARG B CA 1
ATOM 2289 C C . ARG B 1 69 ? -4.418 -0.144 -13.242 1 98.5 69 ARG B C 1
ATOM 2291 O O . ARG B 1 69 ? -3.307 -0.624 -13.484 1 98.5 69 ARG B O 1
ATOM 2298 N N . ALA B 1 70 ? -5.426 -0.054 -14.125 1 98.88 70 ALA B N 1
ATOM 2299 C CA . ALA B 1 70 ? -5.203 -0.531 -15.492 1 98.88 70 ALA B CA 1
ATOM 2300 C C . ALA B 1 70 ? -4.094 0.264 -16.172 1 98.88 70 ALA B C 1
ATOM 2302 O O . ALA B 1 70 ? -3.246 -0.308 -16.859 1 98.88 70 ALA B O 1
ATOM 2303 N N . ALA B 1 71 ? -4.07 1.544 -15.984 1 98.75 71 ALA B N 1
ATOM 2304 C CA . ALA B 1 71 ? -3.033 2.389 -16.562 1 98.75 71 ALA B CA 1
ATOM 2305 C C . ALA B 1 71 ? -1.656 2.025 -16.016 1 98.75 71 ALA B C 1
ATOM 2307 O O . ALA B 1 71 ? -0.679 1.961 -16.766 1 98.75 71 ALA B O 1
ATOM 2308 N N . LEU B 1 72 ? -1.556 1.826 -14.758 1 98.81 72 LEU B N 1
ATOM 2309 C CA . LEU B 1 72 ? -0.296 1.428 -14.141 1 98.81 72 LEU B CA 1
ATOM 2310 C C . LEU B 1 72 ? 0.184 0.092 -14.695 1 98.81 72 LEU B C 1
ATOM 2312 O O . LEU B 1 72 ? 1.357 -0.054 -15.047 1 98.81 72 LEU B O 1
ATOM 2316 N N . VAL B 1 73 ? -0.743 -0.863 -14.797 1 98.88 73 VAL B N 1
ATOM 2317 C CA . VAL B 1 73 ? -0.413 -2.195 -15.289 1 98.88 73 VAL B CA 1
ATOM 2318 C C . VAL B 1 73 ? 0.065 -2.105 -16.734 1 98.88 73 VAL B C 1
ATOM 2320 O O . VAL B 1 73 ? 1.039 -2.76 -17.125 1 98.88 73 VAL B O 1
ATOM 2323 N N . ALA B 1 74 ? -0.597 -1.331 -17.547 1 98.88 74 ALA B N 1
ATOM 2324 C CA . ALA B 1 74 ? -0.182 -1.149 -18.938 1 98.88 74 ALA B CA 1
ATOM 2325 C C . ALA B 1 74 ? 1.245 -0.615 -19.016 1 98.88 74 ALA B C 1
ATOM 2327 O O . ALA B 1 74 ? 2.037 -1.065 -19.859 1 98.88 74 ALA B O 1
ATOM 2328 N N . ARG B 1 75 ? 1.548 0.351 -18.172 1 98.62 75 ARG B N 1
ATOM 2329 C CA . ARG B 1 75 ? 2.891 0.92 -18.156 1 98.62 75 ARG B CA 1
ATOM 2330 C C . ARG B 1 75 ? 3.918 -0.121 -17.719 1 98.62 75 ARG B C 1
ATOM 2332 O O . ARG B 1 75 ? 4.988 -0.23 -18.312 1 98.62 75 ARG B O 1
ATOM 2339 N N . ILE B 1 76 ? 3.629 -0.872 -16.656 1 98.75 76 ILE B N 1
ATOM 2340 C CA . ILE B 1 76 ? 4.527 -1.906 -16.156 1 98.75 76 ILE B CA 1
ATOM 2341 C C . ILE B 1 76 ? 4.773 -2.947 -17.25 1 98.75 76 ILE B C 1
ATOM 2343 O O . ILE B 1 76 ? 5.898 -3.422 -17.422 1 98.75 76 ILE B O 1
ATOM 2347 N N . ALA B 1 77 ? 3.732 -3.238 -18.047 1 98.69 77 ALA B N 1
ATOM 2348 C CA . ALA B 1 77 ? 3.797 -4.277 -19.078 1 98.69 77 ALA B CA 1
ATOM 2349 C C . ALA B 1 77 ? 4.785 -3.904 -20.172 1 98.69 77 ALA B C 1
ATOM 2351 O O . ALA B 1 77 ? 5.191 -4.754 -20.969 1 98.69 77 ALA B O 1
ATOM 2352 N N . GLU B 1 78 ? 5.176 -2.703 -20.219 1 98.06 78 GLU B N 1
ATOM 2353 C CA . GLU B 1 78 ? 6.129 -2.256 -21.234 1 98.06 78 GLU B CA 1
ATOM 2354 C C . GLU B 1 78 ? 7.535 -2.768 -20.922 1 98.06 78 GLU B C 1
ATOM 2356 O O . GLU B 1 78 ? 8.383 -2.83 -21.812 1 98.06 78 GLU B O 1
ATOM 2361 N N . TYR B 1 79 ? 7.805 -3.154 -19.656 1 97.38 79 TYR B N 1
ATOM 2362 C CA . TYR B 1 79 ? 9.203 -3.451 -19.344 1 97.38 79 TYR B CA 1
ATOM 2363 C C . TYR B 1 79 ? 9.32 -4.699 -18.484 1 97.38 79 TYR B C 1
ATOM 2365 O O . TYR B 1 79 ? 10.414 -5.254 -18.328 1 97.38 79 TYR B O 1
ATOM 2373 N N . ALA B 1 80 ? 8.289 -5.168 -17.859 1 98.56 80 ALA B N 1
ATOM 2374 C CA . ALA B 1 80 ? 8.328 -6.348 -17 1 98.56 80 ALA B CA 1
ATOM 2375 C C . ALA B 1 80 ? 7.719 -7.559 -17.703 1 98.56 80 ALA B C 1
ATOM 2377 O O . ALA B 1 80 ? 6.734 -7.434 -18.422 1 98.56 80 ALA B O 1
ATOM 2378 N N . GLU B 1 81 ? 8.227 -8.719 -17.453 1 98.62 81 GLU B N 1
ATOM 2379 C CA . GLU B 1 81 ? 7.699 -9.953 -18.016 1 98.62 81 GLU B CA 1
ATOM 2380 C C . GLU B 1 81 ? 6.496 -10.453 -17.234 1 98.62 81 GLU B C 1
ATOM 2382 O O . GLU B 1 81 ? 5.613 -11.109 -17.781 1 98.62 81 GLU B O 1
ATOM 2387 N N . GLU B 1 82 ? 6.48 -10.18 -15.953 1 98.94 82 GLU B N 1
ATOM 2388 C CA . GLU B 1 82 ? 5.402 -10.641 -15.078 1 98.94 82 GLU B CA 1
ATOM 2389 C C . GLU B 1 82 ? 4.91 -9.516 -14.18 1 98.94 82 GLU B C 1
ATOM 2391 O O . GLU B 1 82 ? 5.684 -8.641 -13.789 1 98.94 82 GLU B O 1
ATOM 2396 N N . ILE B 1 83 ? 3.627 -9.555 -13.891 1 99 83 ILE B N 1
ATOM 2397 C CA . ILE B 1 83 ? 2.996 -8.562 -13.031 1 99 83 ILE B CA 1
ATOM 2398 C C . ILE B 1 83 ? 2.178 -9.266 -11.945 1 99 83 ILE B C 1
ATOM 2400 O O . ILE B 1 83 ? 1.351 -10.133 -12.25 1 99 83 ILE B O 1
ATOM 2404 N N . ASP B 1 84 ? 2.482 -9.016 -10.703 1 99 84 ASP B N 1
ATOM 2405 C CA . ASP B 1 84 ? 1.627 -9.406 -9.586 1 99 84 ASP B CA 1
ATOM 2406 C C . ASP B 1 84 ? 0.687 -8.266 -9.195 1 99 84 ASP B C 1
ATOM 2408 O O . ASP B 1 84 ? 1.131 -7.234 -8.688 1 99 84 ASP B O 1
ATOM 2412 N N . VAL B 1 85 ? -0.599 -8.445 -9.367 1 99 85 VAL B N 1
ATOM 2413 C CA . VAL B 1 85 ? -1.529 -7.355 -9.086 1 99 85 VAL B CA 1
ATOM 2414 C C . VAL B 1 85 ? -2.475 -7.762 -7.961 1 99 85 VAL B C 1
ATOM 2416 O O . VAL B 1 85 ? -2.973 -8.891 -7.934 1 99 85 VAL B O 1
ATOM 2419 N N . VAL B 1 86 ? -2.723 -6.871 -6.984 1 99 86 VAL B N 1
ATOM 2420 C CA . VAL B 1 86 ? -3.613 -7.16 -5.867 1 99 86 VAL B CA 1
ATOM 2421 C C . VAL B 1 86 ? -5.066 -7.039 -6.32 1 99 86 VAL B C 1
ATOM 2423 O O . VAL B 1 86 ? -5.43 -6.086 -7.016 1 99 86 VAL B O 1
ATOM 2426 N N . ALA B 1 87 ? -5.887 -8.016 -6.012 1 98.94 87 ALA B N 1
ATOM 2427 C CA . ALA B 1 87 ? -7.316 -7.871 -6.262 1 98.94 87 ALA B CA 1
ATOM 2428 C C . ALA B 1 87 ? -7.871 -6.633 -5.566 1 98.94 87 ALA B C 1
ATOM 2430 O O . ALA B 1 87 ? -7.27 -6.125 -4.617 1 98.94 87 ALA B O 1
ATOM 2431 N N . PRO B 1 88 ? -8.93 -6.066 -6.102 1 98.94 88 PRO B N 1
ATOM 2432 C CA . PRO B 1 88 ? -9.547 -4.941 -5.391 1 98.94 88 PRO B CA 1
ATOM 2433 C C . PRO B 1 88 ? -10.25 -5.371 -4.105 1 98.94 88 PRO B C 1
ATOM 2435 O O . PRO B 1 88 ? -11.477 -5.516 -4.086 1 98.94 88 PRO B O 1
ATOM 2438 N N . ILE B 1 89 ? -9.555 -5.449 -3.023 1 98.88 89 ILE B N 1
ATOM 2439 C CA . ILE B 1 89 ? -9.945 -6.125 -1.79 1 98.88 89 ILE B CA 1
ATOM 2440 C C . ILE B 1 89 ? -11.211 -5.484 -1.228 1 98.88 89 ILE B C 1
ATOM 2442 O O . ILE B 1 89 ? -12.133 -6.184 -0.795 1 98.88 89 ILE B O 1
ATOM 2446 N N . GLY B 1 90 ? -11.266 -4.16 -1.266 1 98.81 90 GLY B N 1
ATOM 2447 C CA . GLY B 1 90 ? -12.445 -3.479 -0.76 1 98.81 90 GLY B CA 1
ATOM 2448 C C . GLY B 1 90 ? -13.719 -3.867 -1.49 1 98.81 90 GLY B C 1
ATOM 2449 O O . GLY B 1 90 ? -14.773 -4.008 -0.875 1 98.81 90 GLY B O 1
ATOM 2450 N N . LEU B 1 91 ? -13.641 -4.008 -2.818 1 98.94 91 LEU B N 1
ATOM 2451 C CA . LEU B 1 91 ? -14.789 -4.438 -3.605 1 98.94 91 LEU B CA 1
ATOM 2452 C C . LEU B 1 91 ? -15.156 -5.887 -3.299 1 98.94 91 LEU B C 1
ATOM 2454 O O . LEU B 1 91 ? -16.328 -6.23 -3.209 1 98.94 91 LEU B O 1
ATOM 2458 N N . VAL B 1 92 ? -14.133 -6.758 -3.123 1 98.94 92 VAL B N 1
ATOM 2459 C CA . VAL B 1 92 ? -14.352 -8.156 -2.779 1 98.94 92 VAL B CA 1
ATOM 2460 C C . VAL B 1 92 ? -15.086 -8.25 -1.442 1 98.94 92 VAL B C 1
ATOM 2462 O O . VAL B 1 92 ? -16.109 -8.922 -1.337 1 98.94 92 VAL B O 1
ATOM 2465 N N . LYS B 1 93 ? -14.602 -7.527 -0.429 1 98.94 93 LYS B N 1
ATOM 2466 C CA . LYS B 1 93 ? -15.172 -7.562 0.913 1 98.94 93 LYS B CA 1
ATOM 2467 C C . LYS B 1 93 ? -16.578 -6.965 0.927 1 98.94 93 LYS B C 1
ATOM 2469 O O . LYS B 1 93 ? -17.375 -7.254 1.826 1 98.94 93 LYS B O 1
ATOM 2474 N N . SER B 1 94 ? -16.906 -6.16 -0.127 1 98.88 94 SER B N 1
ATOM 2475 C CA . SER B 1 94 ? -18.219 -5.539 -0.255 1 98.88 94 SER B CA 1
ATOM 2476 C C . SER B 1 94 ? -19.156 -6.391 -1.106 1 98.88 94 SER B C 1
ATOM 2478 O O . SER B 1 94 ? -20.297 -6.02 -1.335 1 98.88 94 SER B O 1
ATOM 2480 N N . HIS B 1 95 ? -18.609 -7.453 -1.644 1 98.88 95 HIS B N 1
ATOM 2481 C CA . HIS B 1 95 ? -19.328 -8.359 -2.531 1 98.88 95 HIS B CA 1
ATOM 2482 C C . HIS B 1 95 ? -19.859 -7.621 -3.754 1 98.88 95 HIS B C 1
ATOM 2484 O O . HIS B 1 95 ? -20.969 -7.902 -4.219 1 98.88 95 HIS B O 1
ATOM 2490 N N . MET B 1 96 ? -19.172 -6.617 -4.148 1 98.75 96 MET B N 1
ATOM 2491 C CA . MET B 1 96 ? -19.469 -5.934 -5.406 1 98.75 96 MET B CA 1
ATOM 2492 C C . MET B 1 96 ? -18.922 -6.707 -6.594 1 98.75 96 MET B C 1
ATOM 2494 O O . MET B 1 96 ? -18.078 -6.199 -7.336 1 98.75 96 MET B O 1
ATOM 2498 N N . TRP B 1 97 ? -19.469 -7.832 -6.875 1 98.88 97 TRP B N 1
ATOM 2499 C CA . TRP B 1 97 ? -18.875 -8.836 -7.75 1 98.88 97 TRP B CA 1
ATOM 2500 C C . TRP B 1 97 ? -18.859 -8.352 -9.195 1 98.88 97 TRP B C 1
ATOM 2502 O O . TRP B 1 97 ? -17.938 -8.664 -9.953 1 98.88 97 TRP B O 1
ATOM 2512 N N . GLY B 1 98 ? -19.875 -7.621 -9.609 1 98.88 98 GLY B N 1
ATOM 2513 C CA . GLY B 1 98 ? -19.828 -7.027 -10.938 1 98.88 98 GLY B CA 1
ATOM 2514 C C . GLY B 1 98 ? -18.656 -6.086 -11.133 1 98.88 98 GLY B C 1
ATOM 2515 O O . GLY B 1 98 ? -18 -6.121 -12.172 1 98.88 98 GLY B O 1
ATOM 2516 N N . GLU B 1 99 ? -18.375 -5.262 -10.141 1 98.88 99 GLU B N 1
ATOM 2517 C CA . GLU B 1 99 ? -17.25 -4.328 -10.195 1 98.88 99 GLU B CA 1
ATOM 2518 C C . GLU B 1 99 ? -15.922 -5.062 -10.109 1 98.88 99 GLU B C 1
ATOM 2520 O O . GLU B 1 99 ? -14.953 -4.676 -10.773 1 98.88 99 GLU B O 1
ATOM 2525 N N . VAL B 1 100 ? -15.867 -6.105 -9.266 1 98.94 100 VAL B N 1
ATOM 2526 C CA . VAL B 1 100 ? -14.664 -6.918 -9.18 1 98.94 100 VAL B CA 1
ATOM 2527 C C . VAL B 1 100 ? -14.344 -7.504 -10.555 1 98.94 100 VAL B C 1
ATOM 2529 O O . VAL B 1 100 ? -13.195 -7.441 -11.016 1 98.94 100 VAL B O 1
ATOM 2532 N N . ARG B 1 101 ? -15.375 -8.062 -11.18 1 98.94 101 ARG B N 1
ATOM 2533 C CA . ARG B 1 101 ? -15.219 -8.656 -12.5 1 98.94 101 ARG B CA 1
ATOM 2534 C C . ARG B 1 101 ? -14.734 -7.621 -13.516 1 98.94 101 ARG B C 1
ATOM 2536 O O . ARG B 1 101 ? -13.766 -7.863 -14.242 1 98.94 101 ARG B O 1
ATOM 2543 N N . ARG B 1 102 ? -15.367 -6.512 -13.547 1 98.88 102 ARG B N 1
ATOM 2544 C CA . ARG B 1 102 ? -14.969 -5.445 -14.461 1 98.88 102 ARG B CA 1
ATOM 2545 C C . ARG B 1 102 ? -13.523 -5.012 -14.203 1 98.88 102 ARG B C 1
ATOM 2547 O O . ARG B 1 102 ? -12.766 -4.781 -15.141 1 98.88 102 ARG B O 1
ATOM 2554 N N . ASP B 1 103 ? -13.188 -4.855 -13 1 98.94 103 ASP B N 1
ATOM 2555 C CA . ASP B 1 103 ? -11.844 -4.434 -12.609 1 98.94 103 ASP B CA 1
ATOM 2556 C C . ASP B 1 103 ? -10.789 -5.422 -13.102 1 98.94 103 ASP B C 1
ATOM 2558 O O . ASP B 1 103 ? -9.844 -5.039 -13.797 1 98.94 103 ASP B O 1
ATOM 2562 N N . LEU B 1 104 ? -10.953 -6.691 -12.758 1 98.94 104 LEU B N 1
ATOM 2563 C CA . LEU B 1 104 ? -9.914 -7.668 -13.07 1 98.94 104 LEU B CA 1
ATOM 2564 C C . LEU B 1 104 ? -9.828 -7.91 -14.57 1 98.94 104 LEU B C 1
ATOM 2566 O O . LEU B 1 104 ? -8.734 -8.125 -15.109 1 98.94 104 LEU B O 1
ATOM 2570 N N . LEU B 1 105 ? -10.992 -7.867 -15.266 1 98.94 105 LEU B N 1
ATOM 2571 C CA . LEU B 1 105 ? -10.945 -7.961 -16.719 1 98.94 105 LEU B CA 1
ATOM 2572 C C . LEU B 1 105 ? -10.133 -6.812 -17.312 1 98.94 105 LEU B C 1
ATOM 2574 O O . LEU B 1 105 ? -9.312 -7.023 -18.219 1 98.94 105 LEU B O 1
ATOM 2578 N N . SER B 1 106 ? -10.344 -5.621 -16.797 1 98.94 106 SER B N 1
ATOM 2579 C CA . SER B 1 106 ? -9.656 -4.434 -17.281 1 98.94 106 SER B CA 1
ATOM 2580 C C . SER B 1 106 ? -8.164 -4.484 -16.969 1 98.94 106 SER B C 1
ATOM 2582 O O . SER B 1 106 ? -7.332 -4.23 -17.844 1 98.94 106 SER B O 1
ATOM 2584 N N . VAL B 1 107 ? -7.824 -4.824 -15.773 1 98.94 107 VAL B N 1
ATOM 2585 C CA . VAL B 1 107 ? -6.453 -4.793 -15.273 1 98.94 107 VAL B CA 1
ATOM 2586 C C . VAL B 1 107 ? -5.633 -5.887 -15.945 1 98.94 107 VAL B C 1
ATOM 2588 O O . VAL B 1 107 ? -4.52 -5.641 -16.406 1 98.94 107 VAL B O 1
ATOM 2591 N N . VAL B 1 108 ? -6.164 -7.109 -16.031 1 98.94 108 VAL B N 1
ATOM 2592 C CA . VAL B 1 108 ? -5.461 -8.211 -16.688 1 98.94 108 VAL B CA 1
ATOM 2593 C C . VAL B 1 108 ? -5.324 -7.934 -18.172 1 98.94 108 VAL B C 1
ATOM 2595 O O . VAL B 1 108 ? -4.27 -8.18 -18.766 1 98.94 108 VAL B O 1
ATOM 2598 N N . GLY B 1 109 ? -6.383 -7.422 -18.766 1 98.88 109 GLY B N 1
ATOM 2599 C CA . GLY B 1 109 ? -6.316 -7.055 -20.172 1 98.88 109 GLY B CA 1
ATOM 2600 C C . GLY B 1 109 ? -5.246 -6.02 -20.469 1 98.88 109 GLY B C 1
ATOM 2601 O O . GLY B 1 109 ? -4.586 -6.078 -21.5 1 98.88 109 GLY B O 1
ATOM 2602 N N . ALA B 1 110 ? -5.031 -5.082 -19.578 1 98.94 110 ALA B N 1
ATOM 2603 C CA . ALA B 1 110 ? -4.082 -3.984 -19.75 1 98.94 110 ALA B CA 1
ATOM 2604 C C . ALA B 1 110 ? -2.646 -4.5 -19.781 1 98.94 110 ALA B C 1
ATOM 2606 O O . ALA B 1 110 ? -1.738 -3.801 -20.234 1 98.94 110 ALA B O 1
ATOM 2607 N N . ALA B 1 111 ? -2.445 -5.715 -19.281 1 98.81 111 ALA B N 1
ATOM 2608 C CA . ALA B 1 111 ? -1.104 -6.289 -19.234 1 98.81 111 ALA B CA 1
ATOM 2609 C C . ALA B 1 111 ? -0.634 -6.727 -20.609 1 98.81 111 ALA B C 1
ATOM 2611 O O . ALA B 1 111 ? 0.539 -7.055 -20.797 1 98.81 111 ALA B O 1
ATOM 2612 N N . GLY B 1 112 ? -1.523 -6.766 -21.641 1 97.5 112 GLY B N 1
ATOM 2613 C CA . GLY B 1 112 ? -1.159 -6.996 -23.031 1 97.5 112 GLY B CA 1
ATOM 2614 C C . GLY B 1 112 ? -0.501 -8.344 -23.25 1 97.5 112 GLY B C 1
ATOM 2615 O O . GLY B 1 112 ? 0.497 -8.438 -23.969 1 97.5 112 GLY B O 1
ATOM 2616 N N . GLY B 1 113 ? -0.89 -9.328 -22.531 1 97 113 GLY B N 1
ATOM 2617 C CA . GLY B 1 113 ? -0.408 -10.68 -22.766 1 97 113 GLY B CA 1
ATOM 2618 C C . GLY B 1 113 ? 0.701 -11.086 -21.812 1 97 113 GLY B C 1
ATOM 2619 O O . GLY B 1 113 ? 1.116 -12.25 -21.797 1 97 113 GLY B O 1
ATOM 2620 N N . ARG B 1 114 ? 1.259 -10.117 -21.062 1 98.62 114 ARG B N 1
ATOM 2621 C CA . ARG B 1 114 ? 2.236 -10.477 -20.031 1 98.62 114 ARG B CA 1
ATOM 2622 C C . ARG B 1 114 ? 1.63 -11.414 -19 1 98.62 114 ARG B C 1
ATOM 2624 O O . ARG B 1 114 ? 0.407 -11.477 -18.859 1 98.62 114 ARG B O 1
ATOM 2631 N N . VAL B 1 115 ? 2.48 -12.148 -18.297 1 98.94 115 VAL B N 1
ATOM 2632 C CA . VAL B 1 115 ? 2.018 -13.031 -17.234 1 98.94 115 VAL B CA 1
ATOM 2633 C C . VAL B 1 115 ? 1.475 -12.203 -16.062 1 98.94 115 VAL B C 1
ATOM 2635 O O . VAL B 1 115 ? 2.178 -11.344 -15.531 1 98.94 115 VAL B O 1
ATOM 2638 N N . VAL B 1 116 ? 0.207 -12.438 -15.711 1 99 116 VAL B N 1
ATOM 2639 C CA . VAL B 1 116 ? -0.405 -11.727 -14.594 1 99 116 VAL B CA 1
ATOM 2640 C C . VAL B 1 116 ? -0.77 -12.727 -13.492 1 99 116 VAL B C 1
ATOM 2642 O O . VAL B 1 116 ? -1.423 -13.734 -13.758 1 99 116 VAL B O 1
ATOM 2645 N N . LYS B 1 117 ? -0.297 -12.531 -12.352 1 99 117 LYS B N 1
ATOM 2646 C CA . LYS B 1 117 ? -0.702 -13.242 -11.141 1 99 117 LYS B CA 1
ATOM 2647 C C . LYS B 1 117 ? -1.566 -12.352 -10.25 1 99 117 LYS B C 1
ATOM 2649 O O . LYS B 1 117 ? -1.148 -11.258 -9.859 1 99 117 LYS B O 1
ATOM 2654 N N . VAL B 1 118 ? -2.773 -12.75 -9.961 1 99 118 VAL B N 1
ATOM 2655 C CA . VAL B 1 118 ? -3.668 -11.961 -9.125 1 99 118 VAL B CA 1
ATOM 2656 C C . VAL B 1 118 ? -3.508 -12.367 -7.66 1 99 118 VAL B C 1
ATOM 2658 O O . VAL B 1 118 ? -3.75 -13.523 -7.305 1 99 118 VAL B O 1
ATOM 2661 N N . ILE B 1 119 ? -3.049 -11.438 -6.84 1 99 119 ILE B N 1
ATOM 2662 C CA . ILE B 1 119 ? -2.975 -11.633 -5.398 1 99 119 ILE B CA 1
ATOM 2663 C C . ILE B 1 119 ? -4.371 -11.539 -4.789 1 99 119 ILE B C 1
ATOM 2665 O O . ILE B 1 119 ? -4.953 -10.445 -4.727 1 99 119 ILE B O 1
ATOM 2669 N N . VAL B 1 120 ? -4.852 -12.57 -4.328 1 98.94 120 VAL B N 1
ATOM 2670 C CA . VAL B 1 120 ? -6.238 -12.602 -3.877 1 98.94 120 VAL B CA 1
ATOM 2671 C C . VAL B 1 120 ? -6.309 -12.219 -2.4 1 98.94 120 VAL B C 1
ATOM 2673 O O . VAL B 1 120 ? -7.379 -11.859 -1.897 1 98.94 120 VAL B O 1
ATOM 2676 N N . GLU B 1 121 ? -5.211 -12.266 -1.671 1 98.94 121 GLU B N 1
ATOM 2677 C CA . GLU B 1 121 ? -5.055 -11.984 -0.247 1 98.94 121 GLU B CA 1
ATOM 2678 C C . GLU B 1 121 ? -5.902 -12.922 0.6 1 98.94 121 GLU B C 1
ATOM 2680 O O . GLU B 1 121 ? -6.812 -12.484 1.305 1 98.94 121 GLU B O 1
ATOM 2685 N N . GLU B 1 122 ? -5.539 -14.156 0.652 1 98.88 122 GLU B N 1
ATOM 2686 C CA . GLU B 1 122 ? -6.234 -15.25 1.318 1 98.88 122 GLU B CA 1
ATOM 2687 C C . GLU B 1 122 ? -6.508 -14.922 2.783 1 98.88 122 GLU B C 1
ATOM 2689 O O . GLU B 1 122 ? -7.578 -15.242 3.307 1 98.88 122 GLU B O 1
ATOM 2694 N N . PRO B 1 123 ? -5.586 -14.234 3.488 1 98.88 123 PRO B N 1
ATOM 2695 C CA . PRO B 1 123 ? -5.824 -13.953 4.906 1 98.88 123 PRO B CA 1
ATOM 2696 C C . PRO B 1 123 ? -7.121 -13.18 5.145 1 98.88 123 PRO B C 1
ATOM 2698 O O . PRO B 1 123 ? -7.691 -13.25 6.238 1 98.88 123 PRO B O 1
ATOM 2701 N N . TYR B 1 124 ? -7.645 -12.453 4.117 1 98.88 124 TYR B N 1
ATOM 2702 C CA . TYR B 1 124 ? -8.789 -11.578 4.332 1 98.88 124 TYR B CA 1
ATOM 2703 C C . TYR B 1 124 ? -10.078 -12.234 3.863 1 98.88 124 TYR B C 1
ATOM 2705 O O . TYR B 1 124 ? -11.164 -11.664 3.994 1 98.88 124 TYR B O 1
ATOM 2713 N N . LEU B 1 125 ? -10.023 -13.477 3.373 1 98.94 125 LEU B N 1
ATOM 2714 C CA . LEU B 1 125 ? -11.164 -13.984 2.625 1 98.94 125 LEU B CA 1
ATOM 2715 C C . LEU B 1 125 ? -11.914 -15.039 3.428 1 98.94 125 LEU B C 1
ATOM 2717 O O . LEU B 1 125 ? -11.297 -15.859 4.105 1 98.94 125 LEU B O 1
ATOM 2721 N N . THR B 1 126 ? -13.195 -15.016 3.363 1 98.75 126 THR B N 1
ATOM 2722 C CA . THR B 1 126 ? -14.016 -16.172 3.719 1 98.75 126 THR B CA 1
ATOM 2723 C C . THR B 1 126 ? -14.039 -17.188 2.58 1 98.75 126 THR B C 1
ATOM 2725 O O . THR B 1 126 ? -13.578 -16.891 1.475 1 98.75 126 THR B O 1
ATOM 2728 N N . ASP B 1 127 ? -14.586 -18.344 2.852 1 98.19 127 ASP B N 1
ATOM 2729 C CA . ASP B 1 127 ? -14.672 -19.359 1.816 1 98.19 127 ASP B CA 1
ATOM 2730 C C . ASP B 1 127 ? -15.539 -18.891 0.65 1 98.19 127 ASP B C 1
ATOM 2732 O O . ASP B 1 127 ? -15.195 -19.109 -0.513 1 98.19 127 ASP B O 1
ATOM 2736 N N . GLU B 1 128 ? -16.609 -18.297 0.972 1 98.44 128 GLU B N 1
ATOM 2737 C CA . GLU B 1 128 ? -17.484 -17.781 -0.072 1 98.44 128 GLU B CA 1
ATOM 2738 C C . GLU B 1 128 ? -16.781 -16.75 -0.937 1 98.44 128 GLU B C 1
ATOM 2740 O O . GLU B 1 128 ? -16.859 -16.797 -2.166 1 98.44 128 GLU B O 1
ATOM 2745 N N . GLU B 1 129 ? -16.094 -15.836 -0.318 1 98.94 129 GLU B N 1
ATOM 2746 C CA . GLU B 1 129 ? -15.383 -14.773 -1.027 1 98.94 129 GLU B CA 1
ATOM 2747 C C . GLU B 1 129 ? -14.289 -15.344 -1.929 1 98.94 129 GLU B C 1
ATOM 2749 O O . GLU B 1 129 ? -14.156 -14.938 -3.086 1 98.94 129 GLU B O 1
ATOM 2754 N N . ARG B 1 130 ? -13.492 -16.297 -1.386 1 98.69 130 ARG B N 1
ATOM 2755 C CA . ARG B 1 130 ? -12.367 -16.766 -2.188 1 98.69 130 ARG B CA 1
ATOM 2756 C C . ARG B 1 130 ? -12.852 -17.547 -3.402 1 98.69 130 ARG B C 1
ATOM 2758 O O . ARG B 1 130 ? -12.305 -17.406 -4.496 1 98.69 130 ARG B O 1
ATOM 2765 N N . HIS B 1 131 ? -13.93 -18.328 -3.295 1 98.62 131 HIS B N 1
ATOM 2766 C CA . HIS B 1 131 ? -14.414 -19.109 -4.434 1 98.62 131 HIS B CA 1
ATOM 2767 C C . HIS B 1 131 ? -14.961 -18.188 -5.527 1 98.62 131 HIS B C 1
ATOM 2769 O O . HIS B 1 131 ? -14.664 -18.375 -6.707 1 98.62 131 HIS B O 1
ATOM 2775 N N . ARG B 1 132 ? -15.75 -17.188 -5.105 1 98.88 132 ARG B N 1
ATOM 2776 C CA . ARG B 1 132 ? -16.25 -16.219 -6.078 1 98.88 132 ARG B CA 1
ATOM 2777 C C . ARG B 1 132 ? -15.109 -15.461 -6.738 1 98.88 132 ARG B C 1
ATOM 2779 O O . ARG B 1 132 ? -15.117 -15.25 -7.953 1 98.88 132 ARG B O 1
ATOM 2786 N N . LEU B 1 133 ? -14.141 -15.086 -5.965 1 98.94 133 LEU B N 1
ATOM 2787 C CA . LEU B 1 133 ? -13 -14.352 -6.488 1 98.94 133 LEU B CA 1
ATOM 2788 C C . LEU B 1 133 ? -12.18 -15.219 -7.438 1 98.94 133 LEU B C 1
ATOM 2790 O O . LEU B 1 133 ? -11.758 -14.75 -8.5 1 98.94 133 LEU B O 1
ATOM 2794 N N . TYR B 1 134 ? -11.961 -16.484 -7.078 1 98.94 134 TYR B N 1
ATOM 2795 C CA . TYR B 1 134 ? -11.227 -17.391 -7.941 1 98.94 134 TYR B CA 1
ATOM 2796 C C . TYR B 1 134 ? -11.898 -17.516 -9.305 1 98.94 134 TYR B C 1
ATOM 2798 O O . TYR B 1 134 ? -11.219 -17.516 -10.336 1 98.94 134 TYR B O 1
ATOM 2806 N N . ASP B 1 135 ? -13.242 -17.609 -9.273 1 98.94 135 ASP B N 1
ATOM 2807 C CA . ASP B 1 135 ? -13.984 -17.688 -10.523 1 98.94 135 ASP B CA 1
ATOM 2808 C C . ASP B 1 135 ? -13.711 -16.469 -11.406 1 98.94 135 ASP B C 1
ATOM 2810 O O . ASP B 1 135 ? -13.477 -16.594 -12.609 1 98.94 135 ASP B O 1
ATOM 2814 N N . ILE B 1 136 ? -13.75 -15.32 -10.828 1 99 136 ILE B N 1
ATOM 2815 C CA . ILE B 1 136 ? -13.562 -14.07 -11.57 1 99 136 ILE B CA 1
ATOM 2816 C C . ILE B 1 136 ? -12.117 -13.977 -12.055 1 99 136 ILE B C 1
ATOM 2818 O O . ILE B 1 136 ? -11.859 -13.508 -13.164 1 99 136 ILE B O 1
ATOM 2822 N N . VAL B 1 137 ? -11.156 -14.414 -11.227 1 99 137 VAL B N 1
ATOM 2823 C CA . VAL B 1 137 ? -9.758 -14.43 -11.633 1 99 137 VAL B CA 1
ATOM 2824 C C . VAL B 1 137 ? -9.594 -15.312 -12.867 1 99 137 VAL B C 1
ATOM 2826 O O . VAL B 1 137 ? -8.938 -14.922 -13.836 1 99 137 VAL B O 1
ATOM 2829 N N . ALA B 1 138 ? -10.188 -16.484 -12.836 1 98.94 138 ALA B N 1
ATOM 2830 C CA . ALA B 1 138 ? -10.117 -17.391 -13.969 1 98.94 138 ALA B CA 1
ATOM 2831 C C . ALA B 1 138 ? -10.703 -16.75 -15.227 1 98.94 138 ALA B C 1
ATOM 2833 O O . ALA B 1 138 ? -10.141 -16.875 -16.312 1 98.94 138 ALA B O 1
ATOM 2834 N N . GLU B 1 139 ? -11.805 -16.062 -15.047 1 98.75 139 GLU B N 1
ATOM 2835 C CA . GLU B 1 139 ? -12.5 -15.414 -16.156 1 98.75 139 GLU B CA 1
ATOM 2836 C C . GLU B 1 139 ? -11.664 -14.273 -16.734 1 98.75 139 GLU B C 1
ATOM 2838 O O . GLU B 1 139 ? -11.781 -13.953 -17.922 1 98.75 139 GLU B O 1
ATOM 2843 N N . SER B 1 140 ? -10.859 -13.641 -15.977 1 98.81 140 SER B N 1
ATOM 2844 C CA . SER B 1 140 ? -10.148 -12.422 -16.344 1 98.81 140 SER B CA 1
ATOM 2845 C C . SER B 1 140 ? -9.016 -12.719 -17.328 1 98.81 140 SER B C 1
ATOM 2847 O O . SER B 1 140 ? -8.492 -11.805 -17.969 1 98.81 140 SER B O 1
ATOM 2849 N N . GLY B 1 141 ? -8.555 -13.961 -17.391 1 98.62 141 GLY B N 1
ATOM 2850 C CA . GLY B 1 141 ? -7.418 -14.32 -18.219 1 98.62 141 GLY B CA 1
ATOM 2851 C C . GLY B 1 141 ? -6.098 -14.281 -17.484 1 98.62 141 GLY B C 1
ATOM 2852 O O . GLY B 1 141 ? -5.031 -14.414 -18.078 1 98.62 141 GLY B O 1
ATOM 2853 N N . ALA B 1 142 ? -6.156 -14.125 -16.188 1 98.94 142 ALA B N 1
ATOM 2854 C CA . ALA B 1 142 ? -4.949 -14.172 -15.359 1 98.94 142 ALA B CA 1
ATOM 2855 C C . ALA B 1 142 ? -4.285 -15.547 -15.445 1 98.94 142 ALA B C 1
ATOM 2857 O O . ALA B 1 142 ? -4.906 -16.516 -15.883 1 98.94 142 ALA B O 1
ATOM 2858 N N . HIS B 1 143 ? -3.045 -15.586 -15.047 1 98.94 143 HIS B N 1
ATOM 2859 C CA . HIS B 1 143 ? -2.264 -16.812 -15.211 1 98.94 143 HIS B CA 1
ATOM 2860 C C . HIS B 1 143 ? -2.113 -17.547 -13.883 1 98.94 143 HIS B C 1
ATOM 2862 O O . HIS B 1 143 ? -1.893 -18.766 -13.859 1 98.94 143 HIS B O 1
ATOM 2868 N N . PHE B 1 144 ? -2.121 -16.844 -12.75 1 98.94 144 PHE B N 1
ATOM 2869 C CA . PHE B 1 144 ? -1.959 -17.438 -11.43 1 98.94 144 PHE B CA 1
ATOM 2870 C C . PHE B 1 144 ? -2.961 -16.844 -10.445 1 98.94 144 PHE B C 1
ATOM 2872 O O . PHE B 1 144 ? -3.338 -15.68 -10.555 1 98.94 144 PHE B O 1
ATOM 2879 N N . ILE B 1 145 ? -3.355 -17.656 -9.531 1 98.94 145 ILE B N 1
ATOM 2880 C CA . ILE B 1 145 ? -3.783 -17.172 -8.227 1 98.94 145 ILE B CA 1
ATOM 2881 C C . ILE B 1 145 ? -2.58 -17.062 -7.293 1 98.94 145 ILE B C 1
ATOM 2883 O O . ILE B 1 145 ? -1.863 -18.047 -7.086 1 98.94 145 ILE B O 1
ATOM 2887 N N . LYS B 1 146 ? -2.277 -15.945 -6.867 1 98.94 146 LYS B N 1
ATOM 2888 C CA . LYS B 1 146 ? -1.283 -15.75 -5.816 1 98.94 146 LYS B CA 1
ATOM 2889 C C . LYS B 1 146 ? -1.949 -15.555 -4.457 1 98.94 146 LYS B C 1
ATOM 2891 O O . LYS B 1 146 ? -2.854 -14.734 -4.316 1 98.94 146 LYS B O 1
ATOM 2896 N N . SER B 1 147 ? -1.447 -16.188 -3.434 1 98.94 147 SER B N 1
ATOM 2897 C CA . SER B 1 147 ? -2.168 -16.328 -2.174 1 98.94 147 SER B CA 1
ATOM 2898 C C . SER B 1 147 ? -2.199 -15.016 -1.398 1 98.94 147 SER B C 1
ATOM 2900 O O . SER B 1 147 ? -3.217 -14.664 -0.795 1 98.94 147 SER B O 1
ATOM 2902 N N . SER B 1 148 ? -1.097 -14.289 -1.352 1 98.81 148 SER B N 1
ATOM 2903 C CA . SER B 1 148 ? -1.074 -13.172 -0.414 1 98.81 148 SER B CA 1
ATOM 2904 C C . SER B 1 148 ? 0.023 -12.172 -0.768 1 98.81 148 SER B C 1
ATOM 2906 O O . SER B 1 148 ? 0.923 -12.484 -1.551 1 98.81 148 SER B O 1
ATOM 2908 N N . THR B 1 149 ? -0.102 -11.023 -0.242 1 98.75 149 THR B N 1
ATOM 2909 C CA . THR B 1 149 ? 0.899 -9.969 -0.392 1 98.75 149 THR B CA 1
ATOM 2910 C C . THR B 1 149 ? 2.061 -10.188 0.575 1 98.75 149 THR B C 1
ATOM 2912 O O . THR B 1 149 ? 3.17 -9.703 0.339 1 98.75 149 THR B O 1
ATOM 2915 N N . GLY B 1 150 ? 1.784 -10.789 1.648 1 98.25 150 GLY B N 1
ATOM 2916 C CA . GLY B 1 150 ? 2.756 -10.875 2.729 1 98.25 150 GLY B CA 1
ATOM 2917 C C . GLY B 1 150 ? 2.635 -9.742 3.727 1 98.25 150 GLY B C 1
ATOM 2918 O O . GLY B 1 150 ? 3.391 -9.68 4.699 1 98.25 150 GLY B O 1
ATOM 2919 N N . PHE B 1 151 ? 1.562 -8.875 3.588 1 98.31 151 PHE B N 1
ATOM 2920 C CA . PHE B 1 151 ? 1.449 -7.691 4.43 1 98.31 151 PHE B CA 1
ATOM 2921 C C . PHE B 1 151 ? 0.076 -7.625 5.09 1 98.31 151 PHE B C 1
ATOM 2923 O O . PHE B 1 151 ? -0.338 -6.57 5.57 1 98.31 151 PHE B O 1
ATOM 2930 N N . ALA B 1 152 ? -0.613 -8.688 5.109 1 98.5 152 ALA B N 1
ATOM 2931 C CA . ALA B 1 152 ? -1.948 -8.719 5.703 1 98.5 152 ALA B CA 1
ATOM 2932 C C . ALA B 1 152 ? -1.889 -8.445 7.203 1 98.5 152 ALA B C 1
ATOM 2934 O O . ALA B 1 152 ? -0.938 -8.852 7.875 1 98.5 152 ALA B O 1
ATOM 2935 N N . GLU B 1 153 ? -2.893 -7.738 7.637 1 97.75 153 GLU B N 1
ATOM 2936 C CA . GLU B 1 153 ? -3.014 -7.496 9.07 1 97.75 153 GLU B CA 1
ATOM 2937 C C . GLU B 1 153 ? -3.369 -8.773 9.82 1 97.75 153 GLU B C 1
ATOM 2939 O O . GLU B 1 153 ? -4.414 -9.375 9.57 1 97.75 153 GLU B O 1
ATOM 2944 N N . GLU B 1 154 ? -2.592 -9.141 10.75 1 97.5 154 GLU B N 1
ATOM 2945 C CA . GLU B 1 154 ? -2.742 -10.398 11.469 1 97.5 154 GLU B CA 1
ATOM 2946 C C . GLU B 1 154 ? -4.051 -10.438 12.25 1 97.5 154 GLU B C 1
ATOM 2948 O O . GLU B 1 154 ? -4.746 -11.453 12.266 1 97.5 154 GLU B O 1
ATOM 2953 N N . ALA B 1 155 ? -4.352 -9.32 12.93 1 97.5 155 ALA B N 1
ATOM 2954 C CA . ALA B 1 155 ? -5.543 -9.289 13.773 1 97.5 155 ALA B CA 1
ATOM 2955 C C . ALA B 1 155 ? -6.805 -9.555 12.953 1 97.5 155 ALA B C 1
ATOM 2957 O O . ALA B 1 155 ? -7.672 -10.32 13.375 1 97.5 155 ALA B O 1
ATOM 2958 N N . TYR B 1 156 ? -6.934 -9.008 11.82 1 98.56 156 TYR B N 1
ATOM 2959 C CA . TYR B 1 156 ? -8.102 -9.211 10.977 1 98.56 156 TYR B CA 1
ATOM 2960 C C . TYR B 1 156 ? -8.148 -10.633 10.438 1 98.56 156 TYR B C 1
ATOM 2962 O O . TYR B 1 156 ? -9.203 -11.273 10.453 1 98.56 156 TYR B O 1
ATOM 2970 N N . ALA B 1 157 ? -7.016 -11.109 9.914 1 98.69 157 ALA B N 1
ATOM 2971 C CA . ALA B 1 157 ? -6.93 -12.469 9.406 1 98.69 157 ALA B CA 1
ATOM 2972 C C . ALA B 1 157 ? -7.359 -13.484 10.461 1 98.69 157 ALA B C 1
ATOM 2974 O O . ALA B 1 157 ? -8.102 -14.422 10.164 1 98.69 157 ALA B O 1
ATOM 2975 N N . ARG B 1 158 ? -6.895 -13.266 11.688 1 98.12 158 ARG B N 1
ATOM 2976 C CA . ARG B 1 158 ? -7.199 -14.164 12.797 1 98.12 158 ARG B CA 1
ATOM 2977 C C . ARG B 1 158 ? -8.703 -14.211 13.062 1 98.12 158 ARG B C 1
ATOM 2979 O O . ARG B 1 158 ? -9.25 -15.266 13.383 1 98.12 158 ARG B O 1
ATOM 2986 N N . GLN B 1 159 ? -9.336 -13.07 12.992 1 98.12 159 GLN B N 1
ATOM 2987 C CA . GLN B 1 159 ? -10.781 -13.008 13.188 1 98.12 159 GLN B CA 1
ATOM 2988 C C . GLN B 1 159 ? -11.508 -13.922 12.203 1 98.12 159 GLN B C 1
ATOM 2990 O O . GLN B 1 159 ? -12.57 -14.461 12.523 1 98.12 159 GLN B O 1
ATOM 2995 N N . LEU B 1 160 ? -10.922 -14.156 11.031 1 98.25 160 LEU B N 1
ATOM 2996 C CA . LEU B 1 160 ? -11.531 -14.977 9.992 1 98.25 160 LEU B CA 1
ATOM 2997 C C . LEU B 1 160 ? -11 -16.406 10.047 1 98.25 160 LEU B C 1
ATOM 2999 O O . LEU B 1 160 ? -11.375 -17.234 9.219 1 98.25 160 LEU B O 1
ATOM 3003 N N . GLY B 1 161 ? -10.086 -16.672 10.992 1 98.06 161 GLY B N 1
ATOM 3004 C CA . GLY B 1 161 ? -9.516 -18.016 11.148 1 98.06 161 GLY B CA 1
ATOM 3005 C C . GLY B 1 161 ? -8.461 -18.328 10.102 1 98.06 161 GLY B C 1
ATOM 3006 O O . GLY B 1 161 ? -8.227 -19.5 9.789 1 98.06 161 GLY B O 1
ATOM 3007 N N . ASN B 1 162 ? -7.859 -17.297 9.523 1 98.62 162 ASN B N 1
ATOM 3008 C CA . ASN B 1 162 ? -6.875 -17.5 8.461 1 98.62 162 ASN B CA 1
ATOM 3009 C C . ASN B 1 162 ? -5.461 -17.188 8.945 1 98.62 162 ASN B C 1
ATOM 3011 O O . ASN B 1 162 ? -5.254 -16.219 9.688 1 98.62 162 ASN B O 1
ATOM 3015 N N . PRO B 1 163 ? -4.531 -18 8.602 1 98.19 163 PRO B N 1
ATOM 3016 C CA . PRO B 1 163 ? -3.148 -17.562 8.82 1 98.19 163 PRO B CA 1
ATOM 3017 C C . PRO B 1 163 ? -2.703 -16.484 7.836 1 98.19 163 PRO B C 1
ATOM 3019 O O . PRO B 1 163 ? -3.314 -16.312 6.777 1 98.19 163 PRO B O 1
ATOM 3022 N N . THR B 1 164 ? -1.683 -15.742 8.227 1 98.25 164 THR B N 1
ATOM 3023 C CA . THR B 1 164 ? -1.103 -14.766 7.312 1 98.25 164 THR B CA 1
ATOM 3024 C C . THR B 1 164 ? 0.072 -15.375 6.551 1 98.25 164 THR B C 1
ATOM 3026 O O . THR B 1 164 ? 0.611 -14.75 5.633 1 98.25 164 THR B O 1
ATOM 3029 N N . TYR B 1 165 ? 0.469 -16.609 6.898 1 97.94 165 TYR B N 1
ATOM 3030 C CA . TYR B 1 165 ? 1.57 -17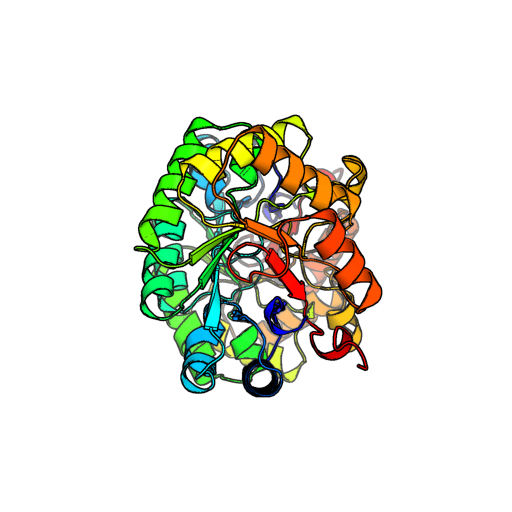.312 6.242 1 97.94 165 TYR B CA 1
ATOM 3031 C C . TYR B 1 165 ? 1.053 -18.438 5.352 1 97.94 165 TYR B C 1
ATOM 3033 O O . TYR B 1 165 ? -0.091 -18.875 5.5 1 97.94 165 TYR B O 1
ATOM 3041 N N . SER B 1 166 ? 1.899 -18.859 4.414 1 98.31 166 SER B N 1
ATOM 3042 C CA . SER B 1 166 ? 1.545 -19.938 3.502 1 98.31 166 SER B CA 1
ATOM 3043 C C . SER B 1 166 ? 1.493 -21.281 4.227 1 98.31 166 SER B C 1
ATOM 3045 O O . SER B 1 166 ? 2.359 -21.578 5.051 1 98.31 166 SER B O 1
ATOM 3047 N N . THR B 1 167 ? 0.479 -22.062 3.914 1 98.56 167 THR B N 1
ATOM 3048 C CA . THR B 1 167 ? 0.362 -23.406 4.445 1 98.56 167 THR B CA 1
ATOM 3049 C C . THR B 1 167 ? 0.083 -24.406 3.326 1 98.56 167 THR B C 1
ATOM 3051 O O . THR B 1 167 ? -0.544 -24.062 2.322 1 98.56 167 THR B O 1
ATOM 3054 N N . PRO B 1 168 ? 0.567 -25.625 3.535 1 98.75 168 PRO B N 1
ATOM 3055 C CA . PRO B 1 168 ? 0.214 -26.656 2.561 1 98.75 168 PRO B CA 1
ATOM 3056 C C . PRO B 1 168 ? -1.295 -26.828 2.408 1 98.75 168 PRO B C 1
ATOM 3058 O O . PRO B 1 168 ? -1.781 -27.094 1.306 1 98.75 168 PRO B O 1
ATOM 3061 N N . GLU B 1 169 ? -2.035 -26.703 3.477 1 98.75 169 GLU B N 1
ATOM 3062 C CA . GLU B 1 169 ? -3.484 -26.875 3.455 1 98.75 169 GLU B CA 1
ATOM 3063 C C . GLU B 1 169 ? -4.152 -25.859 2.525 1 98.75 169 GLU B C 1
ATOM 3065 O O . GLU B 1 169 ? -5.004 -26.234 1.712 1 98.75 169 GLU B O 1
ATOM 3070 N N . ARG B 1 170 ? -3.809 -24.609 2.662 1 98.69 170 ARG B N 1
ATOM 3071 C CA . ARG B 1 170 ? -4.395 -23.594 1.797 1 98.69 170 ARG B CA 1
ATOM 3072 C C . ARG B 1 170 ? -3.963 -23.781 0.348 1 98.69 170 ARG B C 1
ATOM 3074 O O . ARG B 1 170 ? -4.766 -23.625 -0.572 1 98.69 170 ARG B O 1
ATOM 3081 N N . ALA B 1 171 ? -2.688 -24.125 0.172 1 98.88 171 ALA B N 1
ATOM 3082 C CA . ALA B 1 171 ? -2.186 -24.406 -1.17 1 98.88 171 ALA B CA 1
ATOM 3083 C C . ALA B 1 171 ? -2.998 -25.516 -1.833 1 98.88 171 ALA B C 1
ATOM 3085 O O . ALA B 1 171 ? -3.414 -25.391 -2.986 1 98.88 171 ALA B O 1
ATOM 3086 N N . ALA B 1 172 ? -3.211 -26.562 -1.093 1 98.88 172 ALA B N 1
ATOM 3087 C CA . ALA B 1 172 ? -3.98 -27.688 -1.602 1 98.88 172 ALA B CA 1
ATOM 3088 C C . ALA B 1 172 ? -5.406 -27.266 -1.952 1 98.88 172 ALA B C 1
ATOM 3090 O O . ALA B 1 172 ? -5.965 -27.719 -2.953 1 98.88 172 ALA B O 1
ATOM 3091 N N . ALA B 1 173 ? -5.977 -26.484 -1.124 1 98.88 173 ALA B N 1
ATOM 3092 C CA . ALA B 1 173 ? -7.352 -26.047 -1.337 1 98.88 173 ALA B CA 1
ATOM 3093 C C . ALA B 1 173 ? -7.473 -25.203 -2.609 1 98.88 173 ALA B C 1
ATOM 3095 O O . ALA B 1 173 ? -8.414 -25.375 -3.385 1 98.88 173 ALA B O 1
ATOM 3096 N N . ILE B 1 174 ? -6.547 -24.281 -2.836 1 98.94 174 ILE B N 1
ATOM 3097 C CA . ILE B 1 174 ? -6.547 -23.469 -4.051 1 98.94 174 ILE B CA 1
ATOM 3098 C C . ILE B 1 174 ? -6.414 -24.375 -5.273 1 98.94 174 ILE B C 1
ATOM 3100 O O . ILE B 1 174 ? -7.203 -24.281 -6.219 1 98.94 174 ILE B O 1
ATOM 3104 N N . ALA B 1 175 ? -5.469 -25.266 -5.219 1 98.88 175 ALA B N 1
ATOM 3105 C CA . ALA B 1 175 ? -5.195 -26.156 -6.34 1 98.88 175 ALA B CA 1
ATOM 3106 C C . ALA B 1 175 ? -6.391 -27.062 -6.625 1 98.88 175 ALA B C 1
ATOM 3108 O O . ALA B 1 175 ? -6.746 -27.281 -7.785 1 98.88 175 ALA B O 1
ATOM 3109 N N . ARG B 1 176 ? -6.945 -27.562 -5.578 1 98.75 176 ARG B N 1
ATOM 3110 C CA . ARG B 1 176 ? -8.117 -28.422 -5.734 1 98.75 176 ARG B CA 1
ATOM 3111 C C . ARG B 1 176 ? -9.25 -27.688 -6.434 1 98.75 176 ARG B C 1
ATOM 3113 O O . ARG B 1 176 ? -9.891 -28.219 -7.336 1 98.75 176 ARG B O 1
ATOM 3120 N N . TYR B 1 177 ? -9.508 -26.469 -6 1 98.81 177 TYR B N 1
ATOM 3121 C CA . TYR B 1 177 ? -10.57 -25.672 -6.617 1 98.81 177 TYR B CA 1
ATOM 3122 C C . TYR B 1 177 ? -10.297 -25.469 -8.102 1 98.81 177 TYR B C 1
ATOM 3124 O O . TYR B 1 177 ? -11.195 -25.641 -8.93 1 98.81 177 TYR B O 1
ATOM 3132 N N . ILE B 1 178 ? -9.109 -25.141 -8.445 1 98.81 178 ILE B N 1
ATOM 3133 C CA . ILE B 1 178 ? -8.703 -24.922 -9.828 1 98.81 178 ILE B CA 1
ATOM 3134 C C . ILE B 1 178 ? -8.953 -26.172 -10.656 1 98.81 178 ILE B C 1
ATOM 3136 O O . ILE B 1 178 ? -9.523 -26.109 -11.75 1 98.81 178 ILE B O 1
ATOM 3140 N N . ARG B 1 179 ? -8.562 -27.281 -10.102 1 98.5 179 ARG B N 1
ATOM 3141 C CA . ARG B 1 179 ? -8.719 -28.547 -10.805 1 98.5 179 ARG B CA 1
ATOM 3142 C C . ARG B 1 179 ? -10.188 -28.906 -10.984 1 98.5 179 ARG B C 1
ATOM 3144 O O . ARG B 1 179 ? -10.617 -29.25 -12.086 1 98.5 179 ARG B O 1
ATOM 3151 N N . GLU B 1 180 ? -10.875 -28.766 -9.938 1 98.62 180 GLU B N 1
ATOM 3152 C CA . GLU B 1 180 ? -12.281 -29.156 -9.961 1 98.62 180 GLU B CA 1
ATOM 3153 C C . GLU B 1 180 ? -13.078 -28.281 -10.93 1 98.62 180 GLU B C 1
ATOM 3155 O O . GLU B 1 180 ? -14.039 -28.75 -11.547 1 98.62 180 GLU B O 1
ATOM 3160 N N . ARG B 1 181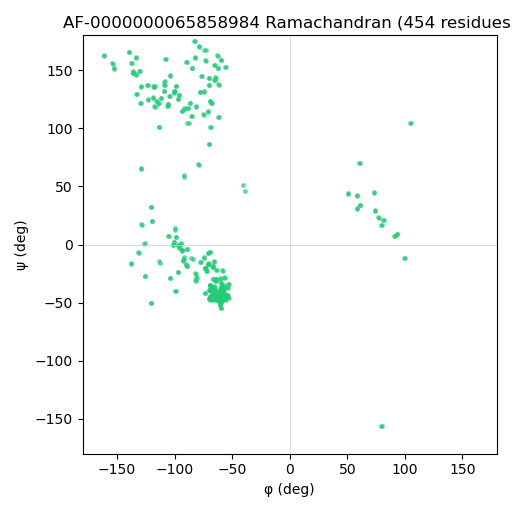 ? -12.719 -27.062 -11.109 1 98.56 181 ARG B N 1
ATOM 3161 C CA . ARG B 1 181 ? -13.43 -26.125 -11.969 1 98.56 181 ARG B CA 1
ATOM 3162 C C . ARG B 1 181 ? -12.867 -26.141 -13.391 1 98.56 181 ARG B C 1
ATOM 3164 O O . ARG B 1 181 ? -13.445 -25.547 -14.297 1 98.56 181 ARG B O 1
ATOM 3171 N N . GLY B 1 182 ? -11.719 -26.797 -13.562 1 98.5 182 GLY B N 1
ATOM 3172 C CA . GLY B 1 182 ? -11.078 -26.891 -14.867 1 98.5 182 GLY B CA 1
ATOM 3173 C C . GLY B 1 182 ? -10.422 -25.594 -15.305 1 98.5 182 GLY B C 1
ATOM 3174 O O . GLY B 1 182 ? -10.398 -25.266 -16.5 1 98.5 182 GLY B O 1
ATOM 3175 N N . PHE B 1 183 ? -9.984 -24.812 -14.375 1 98.75 183 PHE B N 1
ATOM 3176 C CA . PHE B 1 183 ? -9.344 -23.547 -14.703 1 98.75 183 PHE B CA 1
ATOM 3177 C C . PHE B 1 183 ? -7.926 -23.766 -15.203 1 98.75 183 PHE B C 1
ATOM 3179 O O . PHE B 1 183 ? -7.25 -24.703 -14.789 1 98.75 183 PHE B O 1
ATOM 3186 N N . ARG B 1 184 ? -7.492 -22.953 -16.141 1 97.69 184 ARG B N 1
ATOM 3187 C CA . ARG B 1 184 ? -6.102 -22.922 -16.578 1 97.69 184 ARG B CA 1
ATOM 3188 C C . ARG B 1 184 ? -5.297 -21.906 -15.789 1 97.69 184 ARG B C 1
ATOM 3190 O O . ARG B 1 184 ? -4.793 -20.922 -16.359 1 97.69 184 ARG B O 1
ATOM 3197 N N . LEU B 1 185 ? -5.227 -22.016 -14.516 1 98.81 185 LEU B N 1
ATOM 3198 C CA . LEU B 1 185 ? -4.531 -21.141 -13.578 1 98.81 185 LEU B CA 1
ATOM 3199 C C . LEU B 1 185 ? -3.416 -21.891 -12.859 1 98.81 185 LEU B C 1
ATOM 3201 O O . LEU B 1 185 ? -3.58 -23.062 -12.5 1 98.81 185 LEU B O 1
ATOM 3205 N N . GLY B 1 186 ? -2.266 -21.266 -12.727 1 98.94 186 GLY B N 1
ATOM 3206 C CA . GLY B 1 186 ? -1.266 -21.734 -11.773 1 98.94 186 GLY B CA 1
ATOM 3207 C C . GLY B 1 186 ? -1.52 -21.234 -10.359 1 98.94 186 GLY B C 1
ATOM 3208 O O . GLY B 1 186 ? -2.461 -20.484 -10.117 1 98.94 186 GLY B O 1
ATOM 3209 N N . VAL B 1 187 ? -0.677 -21.719 -9.43 1 98.94 187 VAL B N 1
ATOM 3210 C CA . VAL B 1 187 ? -0.749 -21.328 -8.023 1 98.94 187 VAL B CA 1
ATOM 3211 C C . VAL B 1 187 ? 0.59 -20.75 -7.586 1 98.94 187 VAL B C 1
ATOM 3213 O O . VAL B 1 187 ? 1.646 -21.344 -7.832 1 98.94 187 VAL B O 1
ATOM 3216 N N . LYS B 1 188 ? 0.593 -19.578 -7.07 1 98.94 188 LYS B N 1
ATOM 3217 C CA . LYS B 1 188 ? 1.748 -19.031 -6.371 1 98.94 188 LYS B CA 1
ATOM 3218 C C . LYS B 1 188 ? 1.446 -18.828 -4.887 1 98.94 188 LYS B C 1
ATOM 3220 O O . LYS B 1 188 ? 0.504 -18.109 -4.531 1 98.94 188 LYS B O 1
ATOM 3225 N N . MET B 1 189 ? 2.213 -19.453 -4.051 1 98.94 189 MET B N 1
ATOM 3226 C CA . MET B 1 189 ? 2.096 -19.234 -2.611 1 98.94 189 MET B CA 1
ATOM 3227 C C . MET B 1 189 ? 3.176 -18.281 -2.119 1 98.94 189 MET B C 1
ATOM 3229 O O . MET B 1 189 ? 4.34 -18.391 -2.504 1 98.94 189 MET B O 1
ATOM 3233 N N . ALA B 1 190 ? 2.777 -17.297 -1.342 1 98.69 190 ALA B N 1
ATOM 3234 C CA . ALA B 1 190 ? 3.709 -16.344 -0.751 1 98.69 190 ALA B CA 1
ATOM 3235 C C . ALA B 1 190 ? 3.354 -16.062 0.705 1 98.69 190 ALA B C 1
ATOM 3237 O O . ALA B 1 190 ? 2.205 -16.234 1.117 1 98.69 190 ALA B O 1
ATOM 3238 N N . GLY B 1 191 ? 4.324 -15.633 1.47 1 96.44 191 GLY B N 1
ATOM 3239 C CA . GLY B 1 191 ? 4.184 -15.32 2.885 1 96.44 191 GLY B CA 1
ATOM 3240 C C . GLY B 1 191 ? 4.785 -16.375 3.789 1 96.44 191 GLY B C 1
ATOM 3241 O O . GLY B 1 191 ? 4.266 -17.5 3.883 1 96.44 191 GLY B O 1
ATOM 3242 N N . GLY B 1 192 ? 5.863 -16.125 4.34 1 95.62 192 GLY B N 1
ATOM 3243 C CA . GLY B 1 192 ? 6.402 -16.922 5.434 1 95.62 192 GLY B CA 1
ATOM 3244 C C . GLY B 1 192 ? 7.078 -18.203 4.969 1 95.62 192 GLY B C 1
ATOM 3245 O O . GLY B 1 192 ? 7.18 -19.156 5.727 1 95.62 192 GLY B O 1
ATOM 3246 N N . ILE B 1 193 ? 7.418 -18.328 3.684 1 97.44 193 ILE B N 1
ATOM 3247 C CA . ILE B 1 193 ? 8.156 -19.5 3.219 1 97.44 193 ILE B CA 1
ATOM 3248 C C . ILE B 1 193 ? 9.656 -19.281 3.422 1 97.44 193 ILE B C 1
ATOM 3250 O O . ILE B 1 193 ? 10.281 -18.516 2.688 1 97.44 193 ILE B O 1
ATOM 3254 N N . ARG B 1 194 ? 10.273 -20.031 4.379 1 95.75 194 ARG B N 1
ATOM 3255 C CA . ARG B 1 194 ? 11.617 -19.672 4.812 1 95.75 194 ARG B CA 1
ATOM 3256 C C . ARG B 1 194 ? 12.547 -20.875 4.82 1 95.75 194 ARG B C 1
ATOM 3258 O O . ARG B 1 194 ? 13.742 -20.75 5.066 1 95.75 194 ARG B O 1
ATOM 3265 N N . THR B 1 195 ? 11.969 -22.094 4.578 1 96.5 195 THR B N 1
ATOM 3266 C CA . THR B 1 195 ? 12.805 -23.281 4.562 1 96.5 195 THR B CA 1
ATOM 3267 C C . THR B 1 195 ? 12.492 -24.156 3.354 1 96.5 195 THR B C 1
ATOM 3269 O O . THR B 1 195 ? 11.391 -24.094 2.801 1 96.5 195 THR B O 1
ATOM 3272 N N . ALA B 1 196 ? 13.43 -25 3.061 1 96.88 196 ALA B N 1
ATOM 3273 C CA . ALA B 1 196 ? 13.25 -25.938 1.966 1 96.88 196 ALA B CA 1
ATOM 3274 C C . ALA B 1 196 ? 12.125 -26.938 2.279 1 96.88 196 ALA B C 1
ATOM 3276 O O . ALA B 1 196 ? 11.383 -27.344 1.384 1 96.88 196 ALA B O 1
ATOM 3277 N N . GLU B 1 197 ? 12.062 -27.281 3.529 1 96.69 197 GLU B N 1
ATOM 3278 C CA . GLU B 1 197 ? 11.031 -28.219 3.949 1 96.69 197 GLU B CA 1
ATOM 3279 C C . GLU B 1 197 ? 9.633 -27.641 3.756 1 96.69 197 GLU B C 1
ATOM 3281 O O . GLU B 1 197 ? 8.734 -28.297 3.238 1 96.69 197 GLU B O 1
ATOM 3286 N N . GLN B 1 198 ? 9.43 -26.406 4.195 1 97.06 198 GLN B N 1
ATOM 3287 C CA . GLN B 1 198 ? 8.164 -25.719 3.98 1 97.06 198 GLN B CA 1
ATOM 3288 C C . GLN B 1 198 ? 7.828 -25.625 2.494 1 97.06 198 GLN B C 1
ATOM 3290 O O . GLN B 1 198 ? 6.695 -25.906 2.09 1 97.06 198 GLN B O 1
ATOM 3295 N N . ALA B 1 199 ? 8.82 -25.266 1.752 1 97.88 199 ALA B N 1
ATOM 3296 C CA . ALA B 1 199 ? 8.641 -25.094 0.312 1 97.88 199 ALA B CA 1
ATOM 3297 C C . ALA B 1 199 ? 8.211 -26.391 -0.344 1 97.88 199 ALA B C 1
ATOM 3299 O O . ALA B 1 199 ? 7.25 -26.422 -1.119 1 97.88 199 ALA B O 1
ATOM 3300 N N . LYS B 1 200 ? 8.883 -27.469 -0.03 1 97.56 200 LYS B N 1
ATOM 3301 C CA . LYS B 1 200 ? 8.57 -28.766 -0.598 1 97.56 200 LYS B CA 1
ATOM 3302 C C . LYS B 1 200 ? 7.152 -29.203 -0.231 1 97.56 200 LYS B C 1
ATOM 3304 O O . LYS B 1 200 ? 6.418 -29.719 -1.072 1 97.56 200 LYS B O 1
ATOM 3309 N N . ALA B 1 201 ? 6.824 -28.984 1.021 1 98.31 201 ALA B N 1
ATOM 3310 C CA . ALA B 1 201 ? 5.488 -29.359 1.481 1 98.31 201 ALA B CA 1
ATOM 3311 C C . ALA B 1 201 ? 4.41 -28.609 0.71 1 98.31 201 ALA B C 1
ATOM 3313 O O . ALA B 1 201 ? 3.373 -29.172 0.36 1 98.31 201 ALA B O 1
ATOM 3314 N N . ILE B 1 202 ? 4.613 -27.359 0.415 1 98.69 202 ILE B N 1
ATOM 3315 C CA . ILE B 1 202 ? 3.658 -26.516 -0.302 1 98.69 202 ILE B CA 1
ATOM 3316 C C . ILE B 1 202 ? 3.561 -26.984 -1.756 1 98.69 202 ILE B C 1
ATOM 3318 O O . ILE B 1 202 ? 2.461 -27.141 -2.291 1 98.69 202 ILE B O 1
ATOM 3322 N N . ILE B 1 203 ? 4.688 -27.234 -2.402 1 98.5 203 ILE B N 1
ATOM 3323 C CA . ILE B 1 203 ? 4.707 -27.672 -3.791 1 98.5 203 ILE B CA 1
ATOM 3324 C C . ILE B 1 203 ? 3.965 -29 -3.92 1 98.5 203 ILE B C 1
ATOM 3326 O O . ILE B 1 203 ? 3.145 -29.188 -4.824 1 98.5 203 ILE B O 1
ATOM 3330 N N . ASP B 1 204 ? 4.273 -29.875 -2.982 1 98.56 204 ASP B N 1
ATOM 3331 C CA . ASP B 1 204 ? 3.619 -31.172 -2.99 1 98.56 204 ASP B CA 1
ATOM 3332 C C . ASP B 1 204 ? 2.109 -31.031 -2.811 1 98.56 204 ASP B C 1
ATOM 3334 O O . ASP B 1 204 ? 1.332 -31.75 -3.453 1 98.56 204 ASP B O 1
ATOM 3338 N N . ALA B 1 205 ? 1.703 -30.172 -1.931 1 98.88 205 ALA B N 1
ATOM 3339 C CA . ALA B 1 205 ? 0.286 -29.953 -1.659 1 98.88 205 ALA B CA 1
ATOM 3340 C C . ALA B 1 205 ? -0.422 -29.375 -2.887 1 98.88 205 ALA B C 1
ATOM 3342 O O . ALA B 1 205 ? -1.583 -29.703 -3.146 1 98.88 205 ALA B O 1
ATOM 3343 N N . ILE B 1 206 ? 0.201 -28.484 -3.604 1 98.69 206 ILE B N 1
ATOM 3344 C CA . ILE B 1 206 ? -0.369 -27.938 -4.832 1 98.69 206 ILE B CA 1
ATOM 3345 C C . ILE B 1 206 ? -0.598 -29.062 -5.836 1 98.69 206 ILE B C 1
ATOM 3347 O O . ILE B 1 206 ? -1.688 -29.188 -6.398 1 98.69 206 ILE B O 1
ATOM 3351 N N . GLY B 1 207 ? 0.437 -29.859 -6.102 1 98.38 207 GLY B N 1
ATOM 3352 C CA . GLY B 1 207 ? 0.305 -31.062 -6.906 1 98.38 207 GLY B CA 1
ATOM 3353 C C . GLY B 1 207 ? 0.322 -30.781 -8.398 1 98.38 207 GLY B C 1
ATOM 3354 O O . GLY B 1 207 ? -0.201 -31.578 -9.188 1 98.38 207 GLY B O 1
ATOM 3355 N N . PHE B 1 208 ? 0.852 -29.641 -8.844 1 98.06 208 PHE B N 1
ATOM 3356 C CA . PHE B 1 208 ? 0.897 -29.281 -10.25 1 98.06 208 PHE B CA 1
ATOM 3357 C C . PHE B 1 208 ? 2.271 -29.578 -10.844 1 98.06 208 PHE B C 1
ATOM 3359 O O . PHE B 1 208 ? 2.619 -29.062 -11.906 1 98.06 208 PHE B O 1
ATOM 3366 N N . GLY B 1 209 ? 3.135 -30.359 -10.094 1 97 209 GLY B N 1
ATOM 3367 C CA . GLY B 1 209 ? 4.492 -30.625 -10.539 1 97 209 GLY B CA 1
ATOM 3368 C C . GLY B 1 209 ? 5.449 -29.484 -10.25 1 97 209 GLY B C 1
ATOM 3369 O O . GLY B 1 209 ? 5.293 -28.781 -9.258 1 97 209 GLY B O 1
ATOM 3370 N N . THR B 1 210 ? 6.535 -29.422 -11.039 1 97.44 210 THR B N 1
ATOM 3371 C CA . THR B 1 210 ? 7.57 -28.406 -10.805 1 97.44 210 THR B CA 1
ATOM 3372 C C . THR B 1 210 ? 7.738 -27.516 -12.031 1 97.44 210 THR B C 1
ATOM 3374 O O . THR B 1 210 ? 8.859 -27.156 -12.391 1 97.44 210 THR B O 1
ATOM 3377 N N . ASP B 1 211 ? 6.656 -27.312 -12.742 1 97.81 211 ASP B N 1
ATOM 3378 C CA . ASP B 1 211 ? 6.609 -26.406 -13.875 1 97.81 211 ASP B CA 1
ATOM 3379 C C . ASP B 1 211 ? 6.418 -24.953 -13.398 1 97.81 211 ASP B C 1
ATOM 3381 O O . ASP B 1 211 ? 5.379 -24.609 -12.836 1 97.81 211 ASP B O 1
ATOM 3385 N N . PRO B 1 212 ? 7.371 -24.062 -13.695 1 98.44 212 PRO B N 1
ATOM 3386 C CA . PRO B 1 212 ? 7.285 -22.703 -13.195 1 98.44 212 PRO B CA 1
ATOM 3387 C C . PRO B 1 212 ? 6.156 -21.906 -13.844 1 98.44 212 PRO B C 1
ATOM 3389 O O . PRO B 1 212 ? 5.844 -20.797 -13.398 1 98.44 212 PRO B O 1
ATOM 3392 N N . THR B 1 213 ? 5.488 -22.406 -14.82 1 98.38 213 THR B N 1
ATOM 3393 C CA . THR B 1 213 ? 4.34 -21.734 -15.414 1 98.38 213 THR B CA 1
ATOM 3394 C C . THR B 1 213 ? 3.053 -22.125 -14.695 1 98.38 213 THR B C 1
ATOM 3396 O O . THR B 1 213 ? 1.983 -21.578 -14.977 1 98.38 213 THR B O 1
ATOM 3399 N N . LYS B 1 214 ? 3.184 -23.062 -13.719 1 98.56 214 LYS B N 1
ATOM 3400 C CA . LYS B 1 214 ? 1.997 -23.531 -13.016 1 98.56 214 LYS B CA 1
ATOM 3401 C C . LYS B 1 214 ? 2.154 -23.375 -11.5 1 98.56 214 LYS B C 1
ATOM 3403 O O . LYS B 1 214 ? 1.164 -23.344 -10.773 1 98.56 214 LYS B O 1
ATOM 3408 N N . VAL B 1 215 ? 3.42 -23.406 -11.086 1 98.81 215 VAL B N 1
ATOM 3409 C CA . VAL B 1 215 ? 3.693 -23.344 -9.648 1 98.81 215 VAL B CA 1
ATOM 3410 C C . VAL B 1 215 ? 4.797 -22.328 -9.375 1 98.81 215 VAL B C 1
ATOM 3412 O O . VAL B 1 215 ? 5.844 -22.344 -10.031 1 98.81 215 VAL B O 1
ATOM 3415 N N . ARG B 1 216 ? 4.566 -21.453 -8.477 1 98.88 216 ARG B N 1
ATOM 3416 C CA . ARG B 1 216 ? 5.562 -20.5 -8.008 1 98.88 216 ARG B CA 1
ATOM 3417 C C . ARG B 1 216 ? 5.535 -20.375 -6.488 1 98.88 216 ARG B C 1
ATOM 3419 O O . ARG B 1 216 ? 4.488 -20.562 -5.863 1 98.88 216 ARG B O 1
ATOM 3426 N N . LEU B 1 217 ? 6.645 -20.109 -5.906 1 98.81 217 LEU B N 1
ATOM 3427 C CA . LEU B 1 217 ? 6.801 -19.75 -4.5 1 98.81 217 LEU B CA 1
ATOM 3428 C C . LEU B 1 217 ? 7.395 -18.359 -4.355 1 98.81 217 LEU B C 1
ATOM 3430 O O . LEU B 1 217 ? 8.414 -18.047 -4.977 1 98.81 217 LEU B O 1
ATOM 3434 N N . GLY B 1 218 ? 6.723 -17.516 -3.598 1 98.75 218 GLY B N 1
ATOM 3435 C CA . GLY B 1 218 ? 7.27 -16.203 -3.279 1 98.75 218 GLY B CA 1
ATOM 3436 C C . GLY B 1 218 ? 7.98 -16.172 -1.938 1 98.75 218 GLY B C 1
ATOM 3437 O O . GLY B 1 218 ? 7.414 -16.562 -0.918 1 98.75 218 GLY B O 1
ATOM 3438 N N . THR B 1 219 ? 9.18 -15.672 -1.943 1 98.44 219 THR B N 1
ATOM 3439 C CA . THR B 1 219 ? 9.93 -15.531 -0.701 1 98.44 219 THR B CA 1
ATOM 3440 C C . THR B 1 219 ? 10.953 -14.406 -0.808 1 98.44 219 THR B C 1
ATOM 3442 O O . THR B 1 219 ? 11.367 -14.039 -1.909 1 98.44 219 THR B O 1
ATOM 3445 N N . SER B 1 220 ? 11.328 -13.844 0.331 1 98.44 220 SER B N 1
ATOM 3446 C CA . SER B 1 220 ? 12.383 -12.836 0.384 1 98.44 220 SER B CA 1
ATOM 3447 C C . SER B 1 220 ? 13.734 -13.469 0.727 1 98.44 220 SER B C 1
ATOM 3449 O O . SER B 1 220 ? 14.758 -12.781 0.747 1 98.44 220 SER B O 1
ATOM 3451 N N . THR B 1 221 ? 13.781 -14.797 0.989 1 97.25 221 THR B N 1
ATOM 3452 C CA . THR B 1 221 ? 15.008 -15.508 1.334 1 97.25 221 THR B CA 1
ATOM 3453 C C . THR B 1 221 ? 15.188 -16.75 0.455 1 97.25 221 THR B C 1
ATOM 3455 O O . THR B 1 221 ? 15.219 -17.875 0.956 1 97.25 221 THR B O 1
ATOM 3458 N N . PRO B 1 222 ? 15.383 -16.5 -0.788 1 97.69 222 PRO B N 1
ATOM 3459 C CA . PRO B 1 222 ? 15.438 -17.625 -1.73 1 97.69 222 PRO B CA 1
ATOM 3460 C C . PRO B 1 222 ? 16.562 -18.609 -1.412 1 97.69 222 PRO B C 1
ATOM 3462 O O . PRO B 1 222 ? 16.422 -19.812 -1.654 1 97.69 222 PRO B O 1
ATOM 3465 N N . GLU B 1 223 ? 17.656 -18.188 -0.819 1 95.56 223 GLU B N 1
ATOM 3466 C CA . GLU B 1 223 ? 18.797 -19.047 -0.525 1 95.56 223 GLU B CA 1
ATOM 3467 C C . GLU B 1 223 ? 18.438 -20.141 0.462 1 95.56 223 GLU B C 1
ATOM 3469 O O . GLU B 1 223 ? 19 -21.25 0.41 1 95.56 223 GLU B O 1
ATOM 3474 N N . ALA B 1 224 ? 17.531 -19.844 1.272 1 94.75 224 ALA B N 1
ATOM 3475 C CA . ALA B 1 224 ? 17.125 -20.797 2.303 1 94.75 224 ALA B CA 1
ATOM 3476 C C . ALA B 1 224 ? 16.375 -21.984 1.693 1 94.75 224 ALA B C 1
ATOM 3478 O O . ALA B 1 224 ? 16.203 -23.016 2.344 1 94.75 224 ALA B O 1
ATOM 3479 N N . LEU B 1 225 ? 15.945 -21.797 0.473 1 94.62 225 LEU B N 1
ATOM 3480 C CA . LEU B 1 225 ? 15.164 -22.844 -0.171 1 94.62 225 LEU B CA 1
ATOM 3481 C C . LEU B 1 225 ? 16.062 -23.75 -1.01 1 94.62 225 LEU B C 1
ATOM 3483 O O . LEU B 1 225 ? 15.578 -24.734 -1.601 1 94.62 225 LEU B O 1
ATOM 3487 N N . ARG B 1 226 ? 17.328 -23.469 -0.995 1 87.44 226 ARG B N 1
ATOM 3488 C CA . ARG B 1 226 ? 18.297 -24.297 -1.716 1 87.44 226 ARG B CA 1
ATOM 3489 C C . ARG B 1 226 ? 18.438 -25.672 -1.058 1 87.44 226 ARG B C 1
ATOM 3491 O O . ARG B 1 226 ? 18.531 -25.766 0.167 1 87.44 226 ARG B O 1
ATOM 3498 N N . THR B 1 227 ? 17.781 -26.734 -1.642 1 68.19 227 THR B N 1
ATOM 3499 C CA . THR B 1 227 ? 18.031 -28.078 -1.108 1 68.19 227 THR B CA 1
ATOM 3500 C C . THR B 1 227 ? 19.5 -28.453 -1.248 1 68.19 227 THR B C 1
ATOM 3502 O O . THR B 1 227 ? 20.156 -28.062 -2.217 1 68.19 227 THR B O 1
ATOM 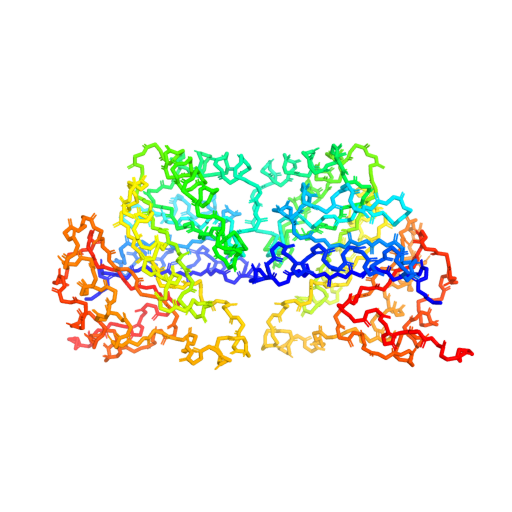3505 N N . LEU B 1 228 ? 20.234 -28.516 -0.034 1 48.47 228 LEU B N 1
ATOM 3506 C CA . LEU B 1 228 ? 21.547 -29.172 -0.054 1 48.47 228 LEU B CA 1
ATOM 3507 C C . LEU B 1 228 ? 21.516 -30.422 -0.917 1 48.47 228 LEU B C 1
ATOM 3509 O O . LEU B 1 228 ? 20.734 -31.344 -0.644 1 48.47 228 LEU B O 1
ATOM 3513 N N . GLY B 1 229 ? 21.047 -30.297 -2.1 1 36.22 229 GLY B N 1
ATOM 3514 C CA . GLY B 1 229 ? 21.578 -31.547 -2.617 1 36.22 229 GLY B CA 1
ATOM 3515 C C . GLY B 1 229 ? 23.078 -31.672 -2.498 1 36.22 229 GLY B C 1
ATOM 3516 O O . GLY B 1 229 ? 23.781 -30.656 -2.338 1 36.22 229 GLY B O 1
#

Organism: Pyrobaculum neutrophilum (strain DSM 2338 / JCM 9278 / NBRC 100436 / V24Sta) (NCBI:txid444157)

Nearest PDB structures (foldseek):
  1vcv-assembly1_A  TM=9.977E-01  e=3.899E-37  Pyrobaculum aerophilum
  3ngj-assembly1_B  TM=9.405E-01  e=7.492E-19  Entamoeba histolytica
  3ng3-assembly1_C  TM=9.131E-01  e=1.264E-18  Mycobacterium avium 104
  3r12-assembly1_B  TM=9.336E-01  e=1.050E-16  Thermotoga maritima
  1ub3-assembly1_A  TM=9.343E-01  e=6.594E-17  Thermus thermophilus

Secondary structure (DSSP, 8-state):
-GGGEEEEE--TT--HHHHHHHHHHHHHHT-SEEEE-GGGHHHHGGG-SSSEEEEEESTTT--S-HHHHHHHHHHHTTT-SEEEEE--HHHHHTT-HHHHHHHHHHHHHHTTTSEEEEE--GGG--HHHHHHHHHHHHHHT-SEEE---S---HHHHHHTT--SS--HHHHHHHHHHHHHHT---EEEEESS--SHHHHHHHHHHH-STT-TTTEEEEES-GGGG----/-GGGEEEEE--TT--HHHHHHHHHHHHHHT-SEEEE-GGGHHHHGGG-SSSEEEEEESTTT--S-HHHHHHHHHHHTTT-SEEEEE--HHHHHTT-HHHHHHHHHHHHHHTTTSEEEEE--GGG--HHHHHHHHHHHHHHT-SEEE---S---HHHHHHTT--SS--HHHHHHHHHHHHHHT---EEEEESS--SHHHHHHHHHHH-STT-TTTEEEEES-GGGG----

Foldseek 3Di:
DQQQEAAEDEDPPDDLVNLQVSLLVCQVSNHQAYEYEPVNCVSNLVVHDRHFYEYEFPPPALQDDLVVRLVVLLVCLVRGQEYEYEQNQVCLVVVVLVRSLVSLLSNLVSSVPGAYEYEDAQLQDAPVSVLSNLVSNLVSPHAAHEHRRQDDDQVNSVVRPHGSADALVVLLVSLVSCVVVVGNHAYEYEYDDQALVRVVSNVVSSPPPRDSSRHHYYDNHSVRNPPPD/DQQQEAQEDEDPPDDLVNLQVSLLVCQVSNHQAYEYEPVNCVSNLVVHDRHFYEYEFPPPALQDDLVVRLVVLLVCLVRGQEYEYEQNQVCLVVVVLVRSLVSLLSNLVSSVPGAYEYEDAQLQDAPVSVLSNLVSNLVSPHAAHEHRRQDDDQVNSVVRVHGSADALVVLLVSLVSCVVVVGNHAYEYEYDDQALVRVVSNVVSSPPPRDSSRHHYYDNHSVRNDPPD

InterPro domains:
  IPR002915 DeoC/FbaB/LacD aldolase [SM01133] (1-221)
  IPR011343 Deoxyribose-phosphate aldolase [PIRSF001357] (2-222)
  IPR011343 Deoxyribose-phosphate aldolase [PTHR10889] (2-221)
  IPR011343 Deoxyribose-phosphate aldolase [TIGR00126] (2-205)
  IPR011343 Deoxyribose-phosphate aldolase [cd00959] (1-220)
  IPR013785 Aldolase-type TIM barrel [G3DSA:3.20.20.70] (1-226)
  IPR028581 Deoxyribose-phosphate aldolase type I [MF_00114] (1-226)

pLDDT: mean 97.75, std 5.72, range [36.22, 99.0]

Solvent-accessible surface area (backbone atoms only — not comparable to full-atom values): 22797 Å² total; per-residue (Å²): 110,44,53,28,23,29,38,34,62,68,67,44,66,50,26,62,64,59,53,38,52,47,36,49,49,36,52,74,64,43,27,43,23,40,31,32,42,47,52,51,43,83,72,33,53,84,61,41,83,85,32,37,42,25,31,46,36,57,61,80,39,13,44,59,41,55,69,60,48,18,51,52,34,35,57,48,40,72,78,32,55,28,35,42,32,38,44,51,36,27,39,56,62,48,63,38,57,69,58,46,41,53,35,44,35,45,34,45,53,34,25,71,80,45,48,31,28,38,23,69,34,52,31,77,44,52,72,69,52,45,56,56,49,49,54,42,44,58,71,28,66,35,38,25,46,22,39,33,81,58,72,72,60,58,72,63,10,49,76,67,73,31,59,68,49,57,46,37,68,60,36,26,49,53,38,46,52,35,59,76,73,65,50,83,55,18,45,27,46,24,20,82,49,64,36,36,67,58,45,50,47,30,44,59,37,40,61,69,66,90,42,57,81,37,32,36,37,35,24,75,47,60,73,47,38,55,67,84,113,111,43,54,28,22,29,39,35,61,70,65,45,66,50,26,60,64,61,52,37,53,47,35,49,49,35,51,73,65,43,26,44,24,41,31,32,43,48,52,50,44,83,72,35,53,83,58,40,82,85,31,36,43,26,31,43,37,58,59,80,38,14,41,58,40,56,70,59,47,18,51,50,34,34,57,48,40,73,78,33,55,28,34,42,32,38,41,51,36,27,38,56,63,48,65,38,56,72,58,46,42,54,35,44,35,48,33,44,53,34,24,70,81,44,48,33,28,38,23,68,33,50,31,78,44,51,73,70,51,45,55,56,48,50,53,43,45,58,71,27,65,35,38,25,47,22,40,33,79,57,73,72,59,59,72,62,11,48,76,67,74,30,60,67,49,60,46,37,67,59,37,25,51,55,38,49,51,35,59,75,70,66,51,85,55,18,45,28,47,25,18,80,48,63,36,36,67,58,47,51,47,29,45,59,38,39,61,69,65,88,41,56,81,36,33,37,36,35,24,75,46,60,74,46,38,55,68,84,113

Sequence (458 aa):
MLHLVDYALLKPYLTLEEVARGARRAEELGVAAYCVNPLYAPYVRELLSRVKLCVVADFPFGAMPTAARAALVARIAEYAEEIDVVAPIGLVKSHMWGEVRRDLLSVVGAAGGRVVKVIVEEPYLTDEERHRLYDIVAESGAHFIKSSTGFAEEAYARQLGNPTYSTPERAAAIARYIRERGFRLGVKMAGGIRTAEQAKAIIDAIGFGTDPTKVRLGTSTPEALRTLGMLHLVDYALLKPYLTLEEVARGARRAEELGVAAYCVNPLYAPYVRELLSRVKLCVVADFPFGAMPTAARAALVARIAEYAEEIDVVAPIGLVKSHMWGEVRRDLLSVVGAAGGRVVKVIVEEPYLTDEERHRLYDIVAESGAHFIKSSTGFAEEAYARQLGNPTYSTPERAAAIARYIRERGFRLGVKMAGGIRTAEQAKAIIDAIGFGTDPTKVRLGTSTPEALRTLG

Radius of gyration: 21.72 Å; Cα contacts (8 Å, |Δi|>4): 1012; chains: 2; bounding box: 45×61×51 Å